Protein AF-0000000065988765 (afdb_homodimer)

Radius of gyration: 25.8 Å; Cα contacts (8 Å, |Δi|>4): 626; chains: 2; bounding box: 80×63×46 Å

Structure (mmCIF, N/CA/C/O backbone):
data_AF-0000000065988765-model_v1
#
loop_
_entity.id
_entity.type
_entity.pdbx_description
1 polymer "Lipid A 4'-phosphatase"
#
loop_
_atom_site.group_PDB
_atom_site.id
_atom_site.type_symbol
_atom_site.label_atom_id
_atom_site.label_alt_id
_atom_site.label_comp_id
_atom_site.label_asym_id
_atom_site.label_entity_id
_atom_site.label_seq_id
_atom_site.pdbx_PDB_ins_code
_atom_site.Cartn_x
_atom_site.Cartn_y
_atom_site.Cartn_z
_atom_site.occupancy
_atom_site.B_iso_or_equiv
_atom_site.auth_seq_id
_atom_site.auth_comp_id
_atom_site.auth_asym_id
_atom_site.auth_atom_id
_atom_site.pdbx_PDB_model_num
ATOM 1 N N . MET A 1 1 ? 41.438 -17.531 -2.035 1 58.97 1 MET A N 1
ATOM 2 C CA . MET A 1 1 ? 40.344 -17.344 -2.992 1 58.97 1 MET A CA 1
ATOM 3 C C . MET A 1 1 ? 39.281 -18.391 -2.801 1 58.97 1 MET A C 1
ATOM 5 O O . MET A 1 1 ? 38.094 -18.062 -2.756 1 58.97 1 MET A O 1
ATOM 9 N N . GLU A 1 2 ? 39.719 -19.578 -2.436 1 65.12 2 GLU A N 1
ATOM 10 C CA . GLU A 1 2 ? 38.812 -20.672 -2.221 1 65.12 2 GLU A CA 1
ATOM 11 C C . GLU A 1 2 ? 38.062 -20.516 -0.901 1 65.12 2 GLU A C 1
ATOM 13 O O . GLU A 1 2 ? 36.844 -20.781 -0.829 1 65.12 2 GLU A O 1
ATOM 18 N N . TYR A 1 3 ? 38.844 -19.984 0.147 1 70.38 3 TYR A N 1
ATOM 19 C CA . TYR A 1 3 ? 38.188 -19.812 1.45 1 70.38 3 TYR A CA 1
ATOM 20 C C . TYR A 1 3 ? 37.125 -18.734 1.393 1 70.38 3 TYR A C 1
ATOM 22 O O . TYR A 1 3 ? 36.031 -18.906 1.937 1 70.38 3 TYR A O 1
ATOM 30 N N . ILE A 1 4 ? 37.375 -17.688 0.774 1 70.94 4 ILE A N 1
ATOM 31 C CA . ILE A 1 4 ? 36.438 -16.594 0.652 1 70.94 4 ILE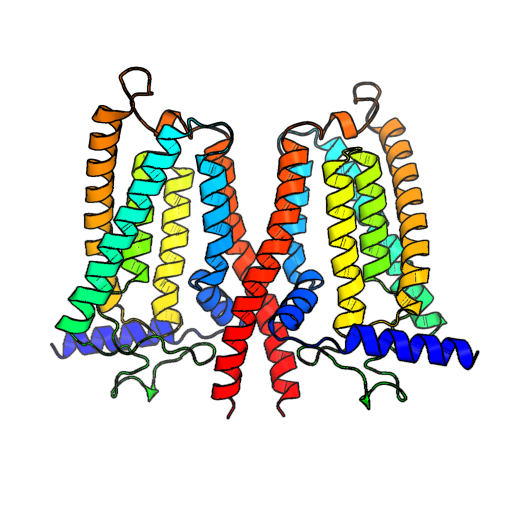 A CA 1
ATOM 32 C C . ILE A 1 4 ? 35.188 -17.062 -0.092 1 70.94 4 ILE A C 1
ATOM 34 O O . ILE A 1 4 ? 34.062 -16.688 0.267 1 70.94 4 ILE A O 1
ATOM 38 N N . LEU A 1 5 ? 35.469 -17.828 -0.925 1 79.44 5 LEU A N 1
ATOM 39 C CA . LEU A 1 5 ? 34.375 -18.391 -1.706 1 79.44 5 LEU A CA 1
ATOM 40 C C . LEU A 1 5 ? 33.5 -19.312 -0.847 1 79.44 5 LEU A C 1
ATOM 42 O O . LEU A 1 5 ? 32.281 -19.297 -0.97 1 79.44 5 LEU A O 1
ATOM 46 N N . 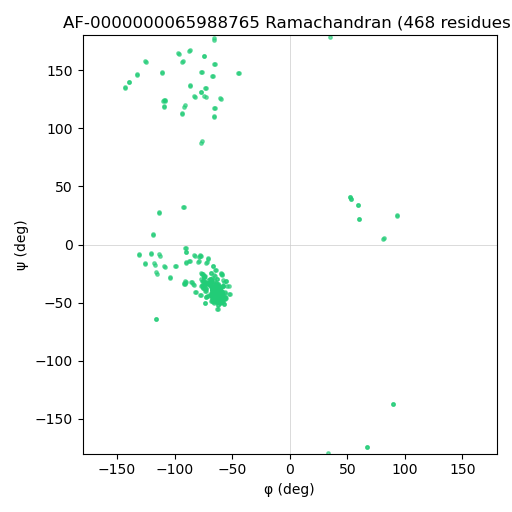GLU A 1 6 ? 34.219 -20 0.031 1 86.06 6 GLU A N 1
ATOM 47 C CA . GLU A 1 6 ? 33.469 -20.891 0.909 1 86.06 6 GLU A CA 1
ATOM 48 C C . GLU A 1 6 ? 32.656 -20.094 1.93 1 86.06 6 GLU A C 1
ATOM 50 O O . GLU A 1 6 ? 31.516 -20.438 2.209 1 86.06 6 GLU A O 1
ATOM 55 N N . VAL A 1 7 ? 33.312 -19.125 2.469 1 89.12 7 VAL A N 1
ATOM 56 C CA . VAL A 1 7 ? 32.625 -18.281 3.432 1 89.12 7 VAL A CA 1
ATOM 57 C C . VAL A 1 7 ? 31.422 -17.594 2.76 1 89.12 7 VAL A C 1
ATOM 59 O O . VAL A 1 7 ? 30.328 -17.562 3.32 1 89.12 7 VAL A O 1
ATOM 62 N N . GLU A 1 8 ? 31.594 -17.062 1.604 1 92.12 8 GLU A N 1
ATOM 63 C CA . GLU A 1 8 ? 30.516 -16.453 0.821 1 92.12 8 GLU A CA 1
ATOM 64 C C . GLU A 1 8 ? 29.375 -17.453 0.586 1 92.12 8 GLU A C 1
ATOM 66 O O . GLU A 1 8 ? 28.203 -17.125 0.799 1 92.12 8 GLU A O 1
ATOM 71 N N . ARG A 1 9 ? 29.812 -18.594 0.231 1 91.69 9 ARG A N 1
ATOM 72 C CA . ARG A 1 9 ? 28.812 -19.609 -0.083 1 91.69 9 ARG A CA 1
ATOM 73 C C . ARG A 1 9 ? 27.969 -19.953 1.142 1 91.69 9 ARG A C 1
ATOM 75 O O . ARG A 1 9 ? 26.734 -19.922 1.082 1 91.69 9 ARG A O 1
ATOM 82 N N . ASN A 1 10 ? 28.641 -20.203 2.275 1 93.38 10 ASN A N 1
ATOM 83 C CA . ASN A 1 10 ? 27.922 -20.609 3.484 1 93.38 10 ASN A CA 1
ATOM 84 C C . ASN A 1 10 ? 27.062 -19.484 4.035 1 93.38 10 ASN A C 1
ATOM 86 O O . ASN A 1 10 ? 25.906 -19.703 4.391 1 93.38 10 ASN A O 1
ATOM 90 N N . LEU A 1 11 ? 27.594 -18.359 4.082 1 94.62 11 LEU A N 1
ATOM 91 C CA . LEU A 1 11 ? 26.859 -17.219 4.613 1 94.62 11 LEU A CA 1
ATOM 92 C C . LEU A 1 11 ? 25.688 -16.859 3.715 1 94.62 11 LEU A C 1
ATOM 94 O O . LEU A 1 11 ? 24.578 -16.609 4.203 1 94.62 11 LEU A O 1
ATOM 98 N N . PHE A 1 12 ? 25.906 -16.875 2.455 1 96 12 PHE A N 1
ATOM 99 C CA . PHE A 1 12 ? 24.844 -16.578 1.503 1 96 12 PHE A CA 1
ATOM 100 C C . PHE A 1 12 ? 23.703 -17.578 1.632 1 96 12 PHE A C 1
ATOM 102 O O . PHE A 1 12 ? 22.531 -17.188 1.745 1 96 12 PHE A O 1
ATOM 109 N N . LEU A 1 13 ? 24.047 -18.844 1.678 1 95.12 13 LEU A N 1
ATOM 110 C CA . LEU A 1 13 ? 23.016 -19.875 1.705 1 95.12 13 LEU A CA 1
ATOM 111 C C . LEU A 1 13 ? 22.25 -19.844 3.023 1 95.12 13 LEU A C 1
ATOM 113 O O . LEU A 1 13 ? 21.062 -20.141 3.057 1 95.12 13 LEU A O 1
ATOM 117 N N . THR A 1 14 ? 22.922 -19.453 4.105 1 95.31 14 THR A N 1
ATOM 118 C CA . THR A 1 14 ? 22.25 -19.328 5.395 1 95.31 14 THR A CA 1
ATOM 119 C C . THR A 1 14 ? 21.25 -18.188 5.367 1 95.31 14 THR A C 1
ATOM 121 O O . THR A 1 14 ? 20.109 -18.344 5.824 1 95.31 14 THR A O 1
ATOM 124 N N . LEU A 1 15 ? 21.594 -17.094 4.781 1 96 15 LEU A N 1
ATOM 125 C CA . LEU A 1 15 ? 20.734 -15.906 4.73 1 96 15 LEU A CA 1
ATOM 126 C C . LEU A 1 15 ? 19.609 -16.094 3.715 1 96 15 LEU A C 1
ATOM 128 O O . LEU A 1 15 ? 18.5 -15.625 3.932 1 96 15 LEU A O 1
ATOM 132 N N . ASN A 1 16 ? 19.875 -16.719 2.641 1 96.62 16 ASN A N 1
ATOM 133 C CA . ASN A 1 16 ? 18.922 -16.984 1.58 1 96.62 16 ASN A CA 1
ATOM 134 C C . ASN A 1 16 ? 17.969 -18.125 1.953 1 96.62 16 ASN A C 1
ATOM 136 O O . ASN A 1 16 ? 16.828 -18.156 1.525 1 96.62 16 ASN A O 1
ATOM 140 N N . GLY A 1 17 ? 18.406 -19.016 2.834 1 91.06 17 GLY A N 1
ATOM 141 C CA . GLY A 1 17 ? 17.703 -20.266 3.123 1 91.06 17 GLY A CA 1
ATOM 142 C C . GLY A 1 17 ? 16.484 -20.062 4.023 1 91.06 17 GLY A C 1
ATOM 143 O O . GLY A 1 17 ? 15.703 -20.984 4.223 1 91.06 17 GLY A O 1
ATOM 144 N N . VAL A 1 18 ? 16.297 -18.891 4.59 1 86.38 18 VAL A N 1
ATOM 145 C CA . VAL A 1 18 ? 15.164 -18.578 5.457 1 86.38 18 VAL A CA 1
ATOM 146 C C . VAL A 1 18 ? 13.914 -18.375 4.609 1 86.38 18 VAL A C 1
ATOM 148 O O . VAL A 1 18 ? 13.852 -17.438 3.805 1 86.38 18 VAL A O 1
ATOM 151 N N . GLN A 1 19 ? 13.102 -19.375 4.285 1 86 19 GLN A N 1
ATOM 152 C CA . GLN A 1 19 ? 11.922 -19.172 3.449 1 86 19 GLN A CA 1
ATOM 153 C C . GLN A 1 19 ? 10.633 -19.328 4.262 1 86 19 GLN A C 1
ATOM 155 O O . GLN A 1 19 ? 10.492 -20.281 5.031 1 86 19 GLN A O 1
ATOM 160 N N . HIS A 1 20 ? 9.898 -18.406 4.242 1 94.5 20 HIS A N 1
ATOM 161 C CA . HIS A 1 20 ? 8.57 -18.312 4.828 1 94.5 20 HIS A CA 1
ATOM 162 C C . HIS A 1 20 ? 7.633 -17.5 3.938 1 94.5 20 HIS A C 1
ATOM 164 O O . HIS A 1 20 ? 8.008 -16.453 3.432 1 94.5 20 HIS A O 1
ATOM 170 N N . PRO A 1 21 ? 6.434 -18.016 3.742 1 93.06 21 PRO A N 1
ATOM 171 C CA . PRO A 1 21 ? 5.531 -17.344 2.801 1 93.06 21 PRO A CA 1
ATOM 172 C C . PRO A 1 21 ? 5.367 -15.859 3.096 1 93.06 21 PRO A C 1
ATOM 174 O O . PRO A 1 21 ? 5.387 -15.039 2.174 1 93.06 21 PRO A O 1
ATOM 177 N N . LEU A 1 22 ? 5.227 -15.555 4.316 1 95.19 22 LEU A N 1
ATOM 178 C CA . LEU A 1 22 ? 5.059 -14.148 4.68 1 95.19 22 LEU A CA 1
ATOM 179 C C . LEU A 1 22 ? 6.328 -13.359 4.391 1 95.19 22 LEU A C 1
ATOM 181 O O . LEU A 1 22 ? 6.262 -12.234 3.883 1 95.19 22 LEU A O 1
ATOM 185 N N . LEU A 1 23 ? 7.484 -13.891 4.734 1 97.06 23 LEU A N 1
ATOM 186 C CA . LEU A 1 23 ? 8.75 -13.203 4.504 1 97.06 23 LEU A CA 1
ATOM 187 C C . LEU A 1 23 ? 9.07 -13.133 3.016 1 97.06 23 LEU A C 1
ATOM 189 O O . LEU A 1 23 ? 9.656 -12.156 2.545 1 97.06 23 LEU A O 1
ATOM 193 N N . ASP A 1 24 ? 8.664 -14.227 2.264 1 96.38 24 ASP A N 1
ATOM 194 C CA . ASP A 1 24 ? 8.844 -14.219 0.815 1 96.38 24 ASP A CA 1
ATOM 195 C C . ASP A 1 24 ? 8.148 -13.023 0.175 1 96.38 24 ASP A C 1
ATOM 197 O O . ASP A 1 24 ? 8.766 -12.273 -0.59 1 96.38 24 ASP A O 1
ATOM 201 N N . GLY A 1 25 ? 6.902 -12.898 0.531 1 96.81 25 GLY A N 1
ATOM 202 C CA . GLY A 1 25 ? 6.168 -11.766 -0.002 1 96.81 25 GLY A CA 1
ATOM 203 C C . GLY A 1 25 ? 6.73 -10.43 0.434 1 96.81 25 GLY A C 1
ATOM 204 O O . GLY A 1 25 ? 6.855 -9.508 -0.375 1 96.81 25 GLY A O 1
ATOM 205 N N . PHE A 1 26 ? 7.086 -10.312 1.691 1 97.88 26 PHE A N 1
ATOM 206 C CA . PHE A 1 26 ? 7.574 -9.055 2.248 1 97.88 26 PHE A CA 1
ATOM 207 C C . PHE A 1 26 ? 8.859 -8.617 1.56 1 97.88 26 PHE A C 1
ATOM 209 O O . PHE A 1 26 ? 8.961 -7.496 1.064 1 97.88 26 PHE A O 1
ATOM 216 N N . PHE A 1 27 ? 9.797 -9.5 1.502 1 98.06 27 PHE A N 1
ATOM 217 C CA . PHE A 1 27 ? 11.109 -9.133 0.978 1 98.06 27 PHE A CA 1
ATOM 218 C C . PHE A 1 27 ? 11.062 -8.992 -0.539 1 98.06 27 PHE A C 1
ATOM 220 O O . PHE A 1 27 ? 11.812 -8.195 -1.116 1 98.06 27 PHE A O 1
ATOM 227 N N . TYR A 1 28 ? 10.164 -9.688 -1.211 1 97.25 28 TYR A N 1
ATOM 228 C CA . TYR A 1 28 ? 9.969 -9.43 -2.635 1 97.25 28 TYR A CA 1
ATOM 229 C C . TYR A 1 28 ? 9.414 -8.031 -2.867 1 97.25 28 TYR A C 1
ATOM 231 O O . TYR A 1 28 ? 9.953 -7.27 -3.666 1 97.25 28 TYR A O 1
ATOM 239 N N . LEU A 1 29 ? 8.43 -7.691 -2.088 1 97.44 29 LEU A N 1
ATOM 240 C CA . LEU A 1 29 ? 7.68 -6.465 -2.328 1 97.44 29 LEU A CA 1
ATOM 241 C C . LEU A 1 29 ? 8.477 -5.246 -1.89 1 97.44 29 LEU A C 1
ATOM 243 O O . LEU A 1 29 ? 8.383 -4.18 -2.506 1 97.44 29 LEU A O 1
ATOM 247 N N . ILE A 1 30 ? 9.273 -5.301 -0.84 1 97.62 30 ILE A N 1
ATOM 248 C CA . ILE A 1 30 ? 9.945 -4.145 -0.268 1 97.62 30 ILE A CA 1
ATOM 249 C C . ILE A 1 30 ? 10.984 -3.611 -1.254 1 97.62 30 ILE A C 1
ATOM 251 O O . ILE A 1 30 ? 11.414 -2.461 -1.152 1 97.62 30 ILE A O 1
ATOM 255 N N . SER A 1 31 ? 11.367 -4.461 -2.217 1 93.56 31 SER A N 1
ATOM 256 C CA . SER A 1 31 ? 12.375 -4.004 -3.174 1 93.56 31 SER A CA 1
ATOM 257 C C . SER A 1 31 ? 11.82 -3.998 -4.594 1 93.56 31 SER A C 1
ATOM 259 O O . SER A 1 31 ? 12.578 -3.861 -5.559 1 93.56 31 SER A O 1
ATOM 261 N N . ALA A 1 32 ? 10.508 -4.207 -4.746 1 94.44 32 ALA A N 1
ATOM 262 C CA . ALA A 1 32 ? 9.875 -4.227 -6.066 1 94.44 32 ALA A CA 1
ATOM 263 C C . ALA A 1 32 ? 9.695 -2.811 -6.609 1 94.44 32 ALA A C 1
ATOM 265 O O . ALA A 1 32 ? 9.477 -1.869 -5.844 1 94.44 32 ALA A O 1
ATOM 266 N N . LYS A 1 33 ? 9.75 -2.664 -7.867 1 92.12 33 LYS A N 1
ATOM 267 C CA . LYS A 1 33 ? 9.75 -1.366 -8.539 1 92.12 33 LYS A CA 1
ATOM 268 C C . LYS A 1 33 ? 8.422 -0.644 -8.328 1 92.12 33 LYS A C 1
ATOM 270 O O . LYS A 1 33 ? 8.398 0.519 -7.918 1 92.12 33 LYS A O 1
ATOM 275 N N . TRP A 1 34 ? 7.344 -1.312 -8.508 1 93.25 34 TRP A N 1
ATOM 276 C CA . TRP A 1 34 ? 6.039 -0.658 -8.539 1 93.25 34 TRP A CA 1
ATOM 277 C C . TRP A 1 34 ? 5.602 -0.261 -7.133 1 93.25 34 TRP A C 1
ATOM 279 O O . TRP A 1 34 ? 4.852 0.702 -6.961 1 93.25 34 TRP A O 1
ATOM 289 N N . THR A 1 35 ? 6.062 -0.981 -6.125 1 93.31 35 THR A N 1
ATOM 290 C CA . THR A 1 35 ? 5.688 -0.639 -4.758 1 93.31 35 THR A CA 1
ATOM 291 C C . THR A 1 35 ? 6.309 0.693 -4.344 1 93.31 35 THR A C 1
ATOM 293 O O . THR A 1 35 ? 5.762 1.403 -3.498 1 93.31 35 THR A O 1
ATOM 296 N N . TRP A 1 36 ? 7.406 1.075 -4.969 1 95.69 36 TRP A N 1
ATOM 297 C CA . TRP A 1 36 ? 8.102 2.293 -4.57 1 95.69 36 TRP A CA 1
ATOM 298 C C . TRP A 1 36 ? 7.582 3.498 -5.348 1 95.69 36 TRP A C 1
ATOM 300 O O . TRP A 1 36 ? 7.941 4.641 -5.051 1 95.69 36 TRP A O 1
ATOM 310 N N . VAL A 1 37 ? 6.727 3.287 -6.324 1 95.94 37 VAL A N 1
ATOM 311 C CA . VAL A 1 37 ? 6.148 4.391 -7.082 1 95.94 37 VAL A CA 1
ATOM 312 C C . VAL A 1 37 ? 5.34 5.289 -6.148 1 95.94 37 VAL A C 1
ATOM 314 O O . VAL A 1 37 ? 5.488 6.516 -6.176 1 95.94 37 VAL A O 1
ATOM 317 N N . ILE A 1 38 ? 4.574 4.652 -5.281 1 93.69 38 ILE A N 1
ATOM 318 C CA . ILE A 1 38 ? 3.732 5.434 -4.383 1 93.69 38 ILE A CA 1
ATOM 319 C C . ILE A 1 38 ? 4.609 6.215 -3.402 1 93.69 38 ILE A C 1
ATOM 321 O O . ILE A 1 38 ? 4.301 7.359 -3.059 1 93.69 38 ILE A O 1
ATOM 325 N N . MET A 1 39 ? 5.688 5.66 -2.939 1 95.69 39 MET A N 1
ATOM 326 C CA . MET A 1 39 ? 6.578 6.344 -2.004 1 95.69 39 MET A CA 1
ATOM 327 C C . MET A 1 39 ? 7.316 7.484 -2.691 1 95.69 39 MET A C 1
ATOM 329 O O . MET A 1 39 ? 7.594 8.516 -2.068 1 95.69 39 MET A O 1
ATOM 333 N N . SER A 1 40 ? 7.645 7.285 -4.02 1 97.06 40 SER A N 1
ATOM 334 C CA . SER A 1 40 ? 8.266 8.359 -4.789 1 97.06 40 SER A CA 1
ATOM 335 C C . SER A 1 40 ? 7.328 9.547 -4.941 1 97.06 40 SER A C 1
ATOM 337 O O . SER A 1 40 ? 7.742 10.695 -4.797 1 97.06 40 SER A O 1
ATOM 339 N N . ILE A 1 41 ? 6.105 9.297 -5.16 1 96.56 41 ILE A N 1
ATOM 340 C CA . ILE A 1 41 ? 5.113 10.359 -5.297 1 96.56 41 ILE A CA 1
ATOM 341 C C . ILE A 1 41 ? 4.918 11.055 -3.953 1 96.56 41 ILE A C 1
ATOM 343 O O . ILE A 1 41 ? 4.848 12.281 -3.891 1 96.56 41 ILE A O 1
ATOM 347 N N . ALA A 1 42 ? 4.828 10.273 -2.869 1 96.06 42 ALA A N 1
ATOM 348 C CA . ALA A 1 42 ? 4.699 10.836 -1.528 1 96.06 42 ALA A CA 1
ATOM 349 C C . ALA A 1 42 ? 5.906 11.703 -1.184 1 96.06 42 ALA A C 1
ATOM 351 O O . ALA A 1 42 ? 5.762 12.742 -0.532 1 96.06 42 ALA A O 1
ATOM 352 N N . PHE A 1 43 ? 7.078 11.266 -1.609 1 97.81 43 PHE A N 1
ATOM 353 C CA . PHE A 1 43 ? 8.297 12.031 -1.364 1 97.81 43 PHE A CA 1
ATOM 354 C C . PHE A 1 43 ? 8.25 13.375 -2.092 1 97.81 43 PHE A C 1
ATOM 356 O O . PHE A 1 43 ? 8.602 14.406 -1.522 1 97.81 43 PHE A O 1
ATOM 363 N N . LEU A 1 44 ? 7.793 13.344 -3.334 1 97.88 44 LEU A N 1
ATOM 364 C CA . LEU A 1 44 ? 7.645 14.578 -4.098 1 97.88 44 LEU A CA 1
ATOM 365 C C . LEU A 1 44 ? 6.648 15.516 -3.428 1 97.88 44 LEU A C 1
ATOM 367 O O . LEU A 1 44 ? 6.891 16.719 -3.328 1 97.88 44 LEU A O 1
ATOM 371 N N . PHE A 1 45 ? 5.566 14.945 -2.959 1 95.88 45 PHE A N 1
ATOM 372 C CA . PHE A 1 45 ? 4.574 15.75 -2.256 1 95.88 45 PHE A CA 1
ATOM 373 C C . PHE A 1 45 ? 5.184 16.406 -1.019 1 95.88 45 PHE A C 1
ATOM 375 O O . PHE A 1 45 ? 4.98 17.594 -0.774 1 95.88 45 PHE A O 1
ATOM 382 N N . PHE A 1 46 ? 5.973 15.648 -0.297 1 96.62 46 PHE A N 1
ATOM 383 C CA . PHE A 1 46 ? 6.656 16.125 0.899 1 96.62 46 PHE A CA 1
ATOM 384 C C . PHE A 1 46 ? 7.59 17.281 0.564 1 96.62 46 PHE A C 1
ATOM 386 O O . PHE A 1 46 ? 7.633 18.281 1.285 1 96.62 46 PHE A O 1
ATOM 393 N N . LEU A 1 47 ? 8.281 17.219 -0.553 1 97.25 47 LEU A N 1
ATOM 394 C CA . LEU A 1 47 ? 9.281 18.219 -0.923 1 97.25 47 LEU A CA 1
ATOM 395 C C . LEU A 1 47 ? 8.625 19.516 -1.359 1 97.25 47 LEU A C 1
ATOM 397 O O . LEU A 1 47 ? 9.148 20.609 -1.099 1 97.25 47 LEU A O 1
ATOM 401 N N . PHE A 1 48 ? 7.434 19.375 -1.964 1 96.94 48 PHE A N 1
ATOM 402 C CA . PHE A 1 48 ? 6.887 20.547 -2.645 1 96.94 48 PHE A CA 1
ATOM 403 C C . PHE A 1 48 ? 5.766 21.172 -1.823 1 96.94 48 PHE A C 1
ATOM 405 O O . PHE A 1 48 ? 5.492 22.375 -1.952 1 96.94 48 PHE A O 1
ATOM 412 N N . TYR A 1 49 ? 5.066 20.359 -1.013 1 94.12 49 TYR A N 1
ATOM 413 C CA . TYR A 1 49 ? 3.865 20.828 -0.335 1 94.12 49 TYR A CA 1
ATOM 414 C C . TYR A 1 49 ? 4.203 21.922 0.676 1 94.12 49 TYR A C 1
ATOM 416 O O . TYR A 1 49 ? 4.773 21.641 1.733 1 94.12 49 TYR A O 1
ATOM 424 N N . LYS A 1 50 ? 3.791 23.188 0.375 1 92.75 50 LYS A N 1
ATOM 425 C CA . LYS A 1 50 ? 3.979 24.375 1.216 1 92.75 50 LYS A CA 1
ATOM 426 C C . LYS A 1 50 ? 5.457 24.625 1.483 1 92.75 50 LYS A C 1
ATOM 428 O O . LYS A 1 50 ? 5.84 24.969 2.602 1 92.75 50 LYS A O 1
ATOM 433 N N . LYS A 1 51 ? 6.391 24.328 0.508 1 94.38 51 LYS A N 1
ATOM 434 C CA . LYS A 1 51 ? 7.832 24.578 0.549 1 94.38 51 LYS A CA 1
ATOM 435 C C . LYS A 1 51 ? 8.289 25.375 -0.673 1 94.38 51 LYS A C 1
ATOM 437 O O . LYS A 1 51 ? 7.602 25.391 -1.694 1 94.38 51 LYS A O 1
ATOM 442 N N . PRO A 1 52 ? 9.422 26.047 -0.554 1 93.38 52 PRO A N 1
ATOM 443 C CA . PRO A 1 52 ? 9.93 26.75 -1.729 1 93.38 52 PRO A CA 1
ATOM 444 C C . PRO A 1 52 ? 10.211 25.828 -2.906 1 93.38 52 PRO A C 1
ATOM 446 O O . PRO A 1 52 ? 10.961 24.859 -2.768 1 93.38 52 PRO A O 1
ATOM 449 N N . THR A 1 53 ? 9.641 26.094 -4.055 1 94.88 53 THR A N 1
ATOM 450 C CA . THR A 1 53 ? 9.703 25.25 -5.246 1 94.88 53 THR A CA 1
ATOM 451 C C . THR A 1 53 ? 11.148 25.078 -5.707 1 94.88 53 THR A C 1
ATOM 453 O O . THR A 1 53 ? 11.547 23.984 -6.129 1 94.88 53 THR A O 1
ATOM 456 N N . LYS A 1 54 ? 11.922 26.109 -5.617 1 94.12 54 LYS A N 1
ATOM 457 C CA . LYS A 1 54 ? 13.305 26.047 -6.074 1 94.12 54 LYS A CA 1
ATOM 458 C C . LYS A 1 54 ? 14.117 25.062 -5.238 1 94.12 54 LYS A C 1
ATOM 460 O O . LYS A 1 54 ? 14.906 24.281 -5.781 1 94.12 54 LYS A O 1
ATOM 465 N N . GLU A 1 55 ? 13.906 25.062 -3.936 1 94.69 55 GLU A N 1
ATOM 466 C CA . GLU A 1 55 ? 14.586 24.125 -3.051 1 94.69 55 GLU A CA 1
ATOM 467 C C . GLU A 1 55 ? 14.242 22.688 -3.41 1 94.69 55 GLU A C 1
ATOM 469 O O . GLU A 1 55 ? 15.133 21.844 -3.518 1 94.69 55 GLU A O 1
ATOM 474 N N . ALA A 1 56 ? 12.977 22.469 -3.613 1 96.69 56 ALA A N 1
ATOM 475 C CA . ALA A 1 56 ? 12.492 21.141 -3.961 1 96.69 56 ALA A CA 1
ATOM 476 C C . ALA A 1 56 ? 13.086 20.672 -5.285 1 96.69 56 ALA A C 1
ATOM 478 O O . ALA A 1 56 ? 13.5 19.516 -5.414 1 96.69 56 ALA A O 1
ATOM 479 N N . LEU A 1 57 ? 13.164 21.516 -6.23 1 96.75 57 LEU A N 1
ATOM 480 C CA . LEU A 1 57 ? 13.688 21.172 -7.547 1 96.75 57 LEU A CA 1
ATOM 481 C C . LEU A 1 57 ? 15.164 20.797 -7.469 1 96.75 57 LEU A C 1
ATOM 483 O O . LEU A 1 57 ? 15.609 19.875 -8.156 1 96.75 57 LEU A O 1
ATOM 487 N N . PHE A 1 58 ? 15.883 21.5 -6.656 1 96.75 58 PHE A N 1
ATOM 488 C CA . PHE A 1 58 ? 17.297 21.188 -6.496 1 96.75 58 PHE A CA 1
ATOM 489 C C . PHE A 1 58 ? 17.469 19.812 -5.855 1 96.75 58 PHE A C 1
ATOM 491 O O . PHE A 1 58 ? 18.359 19.062 -6.242 1 96.75 58 PHE A O 1
ATOM 498 N N . ILE A 1 59 ? 16.656 19.531 -4.898 1 97.81 59 ILE A N 1
ATOM 499 C CA . ILE A 1 59 ? 16.734 18.219 -4.25 1 97.81 59 ILE A CA 1
ATOM 500 C C . ILE A 1 59 ? 16.375 17.125 -5.246 1 97.81 59 ILE A C 1
ATOM 502 O O . ILE A 1 59 ? 17.047 16.094 -5.328 1 97.81 59 ILE A O 1
ATOM 506 N N . VAL A 1 60 ? 15.32 17.328 -6.016 1 98.38 60 VAL A N 1
ATOM 507 C CA . VAL A 1 60 ? 14.906 16.375 -7.035 1 98.38 60 VAL A CA 1
ATOM 508 C C . VAL A 1 60 ? 16.047 16.156 -8.039 1 98.38 60 VAL A C 1
ATOM 510 O O . VAL A 1 60 ? 16.359 15.023 -8.406 1 98.38 60 VAL A O 1
ATOM 513 N N . GLY A 1 61 ? 16.609 17.25 -8.477 1 98.31 61 GLY A N 1
ATOM 514 C CA . GLY A 1 61 ? 17.75 17.156 -9.383 1 98.31 61 GLY A CA 1
ATOM 515 C C . GLY A 1 61 ? 18.891 16.328 -8.812 1 98.31 61 GLY A C 1
ATOM 516 O O . GLY A 1 61 ? 19.5 15.523 -9.516 1 98.31 61 GLY A O 1
ATOM 517 N N . ALA A 1 62 ? 19.203 16.578 -7.574 1 98.38 62 ALA A N 1
ATOM 518 C CA . ALA A 1 62 ? 20.281 15.852 -6.91 1 98.38 62 ALA A CA 1
ATOM 519 C C . ALA A 1 62 ? 19.953 14.359 -6.809 1 98.38 62 ALA A C 1
ATOM 521 O O . ALA A 1 62 ? 20.828 13.516 -7.012 1 98.38 62 ALA A O 1
ATOM 522 N N . VAL A 1 63 ? 18.75 14.016 -6.469 1 98.44 63 VAL A N 1
ATOM 523 C CA . VAL A 1 63 ? 18.312 12.625 -6.379 1 98.44 63 VAL A CA 1
ATOM 524 C C . VAL A 1 63 ? 18.453 11.961 -7.746 1 98.44 63 VAL A C 1
ATOM 526 O O . VAL A 1 63 ? 18.969 10.844 -7.852 1 98.44 63 VAL A O 1
ATOM 529 N N . LEU A 1 64 ? 18.016 12.641 -8.773 1 98.38 64 LEU A N 1
ATOM 530 C CA . LEU A 1 64 ? 18.094 12.102 -10.125 1 98.38 64 LEU A CA 1
ATOM 531 C C . LEU A 1 64 ? 19.547 11.898 -10.531 1 98.38 64 LEU A C 1
ATOM 533 O O . LEU A 1 64 ? 19.891 10.906 -11.18 1 98.38 64 LEU A O 1
ATOM 537 N N . LEU A 1 65 ? 20.344 12.836 -10.164 1 98.5 65 LEU A N 1
ATOM 538 C CA . LEU A 1 65 ? 21.766 12.711 -10.445 1 98.5 65 LEU A CA 1
ATOM 539 C C . LEU A 1 65 ? 22.359 11.492 -9.75 1 98.5 65 LEU A C 1
ATOM 541 O O . LEU A 1 65 ? 23.141 10.75 -10.336 1 98.5 65 LEU A O 1
ATOM 545 N N . SER A 1 66 ? 21.984 11.367 -8.492 1 98.56 66 SER A N 1
ATOM 546 C CA . SER A 1 66 ? 22.453 10.219 -7.727 1 98.56 66 SER A CA 1
ATOM 547 C C . SER A 1 66 ? 22.062 8.906 -8.398 1 98.56 66 SER A C 1
ATOM 549 O O . SER A 1 66 ? 22.906 8.023 -8.578 1 98.56 66 SER A O 1
ATOM 551 N N . VAL A 1 67 ? 20.844 8.766 -8.828 1 98 67 VAL A N 1
ATOM 552 C CA . VAL A 1 67 ? 20.328 7.559 -9.477 1 98 67 VAL A CA 1
ATOM 553 C C . VAL A 1 67 ? 21.062 7.332 -10.797 1 98 67 VAL A C 1
ATOM 555 O O . VAL A 1 67 ? 21.453 6.203 -11.109 1 98 67 VAL A O 1
ATOM 558 N N . LEU A 1 68 ? 21.234 8.391 -11.5 1 98.06 68 LEU A N 1
ATOM 559 C CA . LEU A 1 68 ? 21.922 8.305 -12.789 1 98.06 68 LEU A CA 1
ATOM 560 C C . LEU A 1 68 ? 23.344 7.777 -12.617 1 98.06 68 LEU A C 1
ATOM 562 O O . LEU A 1 68 ? 23.75 6.855 -13.32 1 98.06 68 LEU A O 1
ATOM 566 N N . ILE A 1 69 ? 24.047 8.367 -11.695 1 98.38 69 ILE A N 1
ATOM 567 C CA . ILE A 1 69 ? 25.438 7.965 -11.477 1 98.38 69 ILE A CA 1
ATOM 568 C C . ILE A 1 69 ? 25.484 6.516 -11 1 98.38 69 ILE A C 1
ATOM 570 O O . ILE A 1 69 ? 26.266 5.711 -11.523 1 98.38 69 ILE A O 1
ATOM 574 N N . CYS A 1 70 ? 24.688 6.191 -10.031 1 98.25 70 CYS A N 1
ATOM 575 C CA . CYS A 1 70 ? 24.672 4.84 -9.477 1 98.25 70 CYS A CA 1
ATOM 576 C C . CYS A 1 70 ? 24.297 3.816 -10.539 1 98.25 70 CYS A C 1
ATOM 578 O O . CYS A 1 70 ? 24.922 2.758 -10.633 1 98.25 70 CYS A O 1
ATOM 580 N N . ASP A 1 71 ? 23.312 4.141 -11.344 1 96.56 71 ASP A N 1
ATOM 581 C CA . ASP A 1 71 ? 22.859 3.225 -12.391 1 96.56 71 ASP A CA 1
ATOM 582 C C . ASP A 1 71 ? 23.938 3.025 -13.445 1 96.56 71 ASP A C 1
ATOM 584 O O . ASP A 1 71 ? 24.172 1.906 -13.906 1 96.56 71 ASP A O 1
ATOM 588 N N . GLN A 1 72 ? 24.547 4.078 -13.844 1 95.75 72 GLN A N 1
ATOM 589 C CA . GLN A 1 72 ? 25.609 3.988 -14.836 1 95.75 72 GLN A CA 1
ATOM 590 C C . GLN A 1 72 ? 26.797 3.189 -14.297 1 95.75 72 GLN A C 1
ATOM 592 O O . GLN A 1 72 ? 27.359 2.35 -15.008 1 95.75 72 GLN A O 1
ATOM 597 N N . LEU A 1 73 ? 27.125 3.467 -13.109 1 96.31 73 LEU A N 1
ATOM 598 C CA . LEU A 1 73 ? 28.25 2.754 -12.523 1 96.31 73 LEU A CA 1
ATOM 599 C C . LEU A 1 73 ? 27.938 1.267 -12.383 1 96.31 73 LEU A C 1
ATOM 601 O O . LEU A 1 73 ? 28.75 0.42 -12.773 1 96.31 73 LEU A O 1
ATOM 605 N N . SER A 1 74 ? 26.781 0.916 -11.875 1 95.06 74 SER A N 1
ATOM 606 C CA . SER A 1 74 ? 26.438 -0.481 -11.633 1 95.06 74 SER A CA 1
ATOM 607 C C . SER A 1 74 ? 26.141 -1.209 -12.945 1 95.06 74 SER A C 1
ATOM 609 O O . SER A 1 74 ? 26.797 -2.211 -13.258 1 95.06 74 SER A O 1
ATOM 611 N N . SER A 1 75 ? 25.297 -0.691 -13.797 1 92.75 75 SER A N 1
ATOM 612 C CA . SER A 1 75 ? 24.734 -1.416 -14.93 1 92.75 75 SER A CA 1
ATOM 613 C C . SER A 1 75 ? 25.594 -1.237 -16.172 1 92.75 75 SER A C 1
ATOM 615 O O . SER A 1 75 ? 25.672 -2.129 -17.031 1 92.75 75 SER A O 1
ATOM 617 N N . SER A 1 76 ? 26.188 -0.108 -16.312 1 92 76 SER A N 1
ATOM 618 C CA . SER A 1 76 ? 26.906 0.16 -17.562 1 92 76 SER A CA 1
ATOM 619 C C . SER A 1 76 ? 28.406 -0.078 -17.391 1 92 76 SER A C 1
ATOM 621 O O . SER A 1 76 ? 29.109 -0.3 -18.375 1 92 76 SER A O 1
ATOM 623 N N . PHE A 1 77 ? 28.844 -0.099 -16.188 1 94.19 77 PHE A N 1
ATOM 624 C CA . PHE A 1 77 ? 30.281 -0.237 -15.992 1 94.19 77 PHE A CA 1
ATOM 625 C C . PHE A 1 77 ? 30.609 -1.542 -15.273 1 94.19 77 PHE A C 1
ATOM 627 O O . PHE A 1 77 ? 31.141 -2.473 -15.883 1 94.19 77 PHE A O 1
ATOM 634 N N . PHE A 1 78 ? 30.203 -1.727 -14.078 1 94.88 78 PHE A N 1
ATOM 635 C CA . PHE A 1 78 ? 30.625 -2.848 -13.25 1 94.88 78 PHE A CA 1
ATOM 636 C C . PHE A 1 78 ? 30.094 -4.164 -13.805 1 94.88 78 PHE A C 1
ATOM 638 O O . PHE A 1 78 ? 30.844 -5.141 -13.922 1 94.88 78 PHE A O 1
ATOM 645 N N . LYS A 1 79 ? 28.875 -4.242 -14.164 1 93.88 79 LYS A N 1
ATOM 646 C CA . LYS A 1 79 ? 28.266 -5.504 -14.562 1 93.88 79 LYS A CA 1
ATOM 647 C C . LYS A 1 79 ? 28.875 -6.031 -15.852 1 93.88 79 LYS A C 1
ATOM 649 O O . LYS A 1 79 ? 29.297 -7.191 -15.922 1 93.88 79 LYS A O 1
ATOM 654 N N . PRO A 1 80 ? 28.953 -5.168 -16.844 1 92.81 80 PRO A N 1
ATOM 655 C CA . PRO A 1 80 ? 29.594 -5.688 -18.062 1 92.81 80 PRO A CA 1
ATOM 656 C C . PRO A 1 80 ? 31.094 -5.961 -17.875 1 92.81 80 PRO A C 1
ATOM 658 O O . PRO A 1 80 ? 31.641 -6.879 -18.484 1 92.81 80 PRO A O 1
ATOM 661 N N . PHE A 1 81 ? 31.766 -5.254 -17.031 1 94.25 81 PHE A N 1
ATOM 662 C CA . PHE A 1 81 ? 33.219 -5.398 -16.828 1 94.25 81 PHE A CA 1
ATOM 663 C C . PHE A 1 81 ? 33.531 -6.684 -16.078 1 94.25 81 PHE A C 1
ATOM 665 O O . PHE A 1 81 ? 34.406 -7.441 -16.484 1 94.25 81 PHE A O 1
ATOM 672 N N . PHE A 1 82 ? 32.844 -7 -15.055 1 94.75 82 PHE A N 1
ATOM 673 C CA . PHE A 1 82 ? 33.125 -8.172 -14.242 1 94.75 82 PHE A CA 1
ATOM 674 C C . PHE A 1 82 ? 32.344 -9.391 -14.742 1 94.75 82 PHE A C 1
ATOM 676 O O . PHE A 1 82 ? 32.781 -10.523 -14.57 1 94.75 82 PHE A O 1
ATOM 683 N N . ALA A 1 83 ? 31.125 -9.172 -15.25 1 95.19 83 ALA A N 1
ATOM 684 C CA . ALA A 1 83 ? 30.266 -10.211 -15.828 1 95.19 83 ALA A CA 1
ATOM 685 C C . ALA A 1 83 ? 30.109 -11.375 -14.859 1 95.19 83 ALA A C 1
ATOM 687 O O . ALA A 1 83 ? 30.219 -12.539 -15.258 1 95.19 83 ALA A O 1
ATOM 688 N N . ARG A 1 84 ? 29.953 -11.008 -13.586 1 94.62 84 ARG A N 1
ATOM 689 C CA . ARG A 1 84 ? 29.719 -12.023 -12.57 1 94.62 84 ARG A CA 1
ATOM 690 C C . ARG A 1 84 ? 28.234 -12.414 -12.523 1 94.62 84 ARG A C 1
ATOM 692 O O . ARG A 1 84 ? 27.375 -11.555 -12.328 1 94.62 84 ARG A O 1
ATOM 699 N N . PHE A 1 85 ? 28.031 -13.711 -12.617 1 95.44 85 PHE A N 1
ATOM 700 C CA . PHE A 1 85 ? 26.672 -14.203 -12.594 1 95.44 85 PHE A CA 1
ATOM 701 C C . PHE A 1 85 ? 26.031 -13.969 -11.227 1 95.44 85 PHE A C 1
ATOM 703 O O . PHE A 1 85 ? 26.688 -14.102 -10.195 1 95.44 85 PHE A O 1
ATOM 710 N N . ARG A 1 86 ? 24.734 -13.68 -11.25 1 96.88 86 ARG A N 1
ATOM 711 C CA . ARG A 1 86 ? 23.938 -13.719 -10.023 1 96.88 86 ARG A CA 1
ATOM 712 C C . ARG A 1 86 ? 23.859 -15.141 -9.477 1 96.88 86 ARG A C 1
ATOM 714 O O . ARG A 1 86 ? 24.016 -16.109 -10.219 1 96.88 86 ARG A O 1
ATOM 721 N N . PRO A 1 87 ? 23.625 -15.203 -8.156 1 95.88 87 PRO A N 1
ATOM 722 C CA . PRO A 1 87 ? 23.469 -16.547 -7.605 1 95.88 87 PRO A CA 1
ATOM 723 C C . PRO A 1 87 ? 22.391 -17.359 -8.328 1 95.88 87 PRO A C 1
ATOM 725 O O . PRO A 1 87 ? 22.547 -18.562 -8.531 1 95.88 87 PRO A O 1
ATOM 728 N N . SER A 1 88 ? 21.344 -16.766 -8.758 1 94.94 88 SER A N 1
ATOM 729 C CA . SER A 1 88 ? 20.219 -17.406 -9.398 1 94.94 88 SER A CA 1
ATOM 730 C C . SER A 1 88 ? 20.578 -17.891 -10.797 1 94.94 88 SER A C 1
ATOM 732 O O . SER A 1 88 ? 19.828 -18.672 -11.406 1 94.94 88 SER A O 1
ATOM 734 N N . HIS A 1 89 ? 21.719 -17.453 -11.305 1 95.19 89 HIS A N 1
ATOM 735 C CA . HIS A 1 89 ? 22.156 -17.828 -12.641 1 95.19 89 HIS A CA 1
ATOM 736 C C . HIS A 1 89 ? 23.5 -18.547 -12.594 1 95.19 89 HIS A C 1
ATOM 738 O O . HIS A 1 89 ? 23.984 -19.047 -13.617 1 95.19 89 HIS A O 1
ATOM 744 N N . HIS A 1 90 ? 24.125 -18.594 -11.508 1 93.88 90 HIS A N 1
ATOM 745 C CA . HIS A 1 90 ? 25.453 -19.172 -11.367 1 93.88 90 HIS A CA 1
ATOM 746 C C . HIS A 1 90 ? 25.422 -20.688 -11.445 1 93.88 90 HIS A C 1
ATOM 748 O O . HIS A 1 90 ? 24.688 -21.328 -10.695 1 93.88 90 HIS A O 1
ATOM 754 N N . PRO A 1 91 ? 26.219 -21.266 -12.297 1 92.56 91 PRO A N 1
ATOM 755 C CA . PRO A 1 91 ? 26.172 -22.703 -12.508 1 92.56 91 PRO A CA 1
ATOM 756 C C . PRO A 1 91 ? 26.406 -23.5 -11.227 1 92.56 91 PRO A C 1
ATOM 758 O O . PRO A 1 91 ? 25.797 -24.562 -11.031 1 92.56 91 PRO A O 1
ATOM 761 N N . ASP A 1 92 ? 27.172 -22.984 -10.328 1 90 92 ASP A N 1
ATOM 762 C CA . ASP A 1 92 ? 27.516 -23.719 -9.102 1 90 92 ASP A CA 1
ATOM 763 C C . ASP A 1 92 ? 26.453 -23.469 -8.023 1 90 92 ASP A C 1
ATOM 765 O O . ASP A 1 92 ? 26.438 -24.172 -7 1 90 92 ASP A O 1
ATOM 769 N N . PHE A 1 93 ? 25.562 -22.438 -8.195 1 91.81 93 PHE A N 1
ATOM 770 C CA . PHE A 1 93 ? 24.656 -22.031 -7.121 1 91.81 93 PHE A CA 1
ATOM 771 C C . PHE A 1 93 ? 23.203 -22.25 -7.535 1 91.81 93 PHE A C 1
ATOM 773 O O . PHE A 1 93 ? 22.312 -22.312 -6.684 1 91.81 93 PHE A O 1
ATOM 780 N N . ILE A 1 94 ? 23.016 -22.391 -8.773 1 91.88 94 ILE A N 1
ATOM 781 C CA . ILE A 1 94 ? 21.672 -22.344 -9.344 1 91.88 94 ILE A CA 1
ATOM 782 C C . ILE A 1 94 ? 20.797 -23.422 -8.711 1 91.88 94 ILE A C 1
ATOM 784 O O . ILE A 1 94 ? 19.594 -23.234 -8.523 1 91.88 94 ILE A O 1
ATOM 788 N N . ASP A 1 95 ? 21.312 -24.5 -8.203 1 91.44 95 ASP A N 1
ATOM 789 C CA . ASP A 1 95 ? 20.562 -25.625 -7.664 1 91.44 95 ASP A CA 1
ATOM 790 C C . ASP A 1 95 ? 20.297 -25.438 -6.168 1 91.44 95 ASP A C 1
ATOM 792 O O . ASP A 1 95 ? 19.453 -26.125 -5.59 1 91.44 95 ASP A O 1
ATOM 796 N N . TYR A 1 96 ? 21.016 -24.547 -5.555 1 92.75 96 TYR A N 1
ATOM 797 C CA . TYR A 1 96 ? 20.938 -24.391 -4.105 1 92.75 96 TYR A CA 1
ATOM 798 C C . TYR A 1 96 ? 20.234 -23.109 -3.725 1 92.75 96 TYR A C 1
ATOM 800 O O . TYR A 1 96 ? 19.703 -22.984 -2.615 1 92.75 96 TYR A O 1
ATOM 808 N N . VAL A 1 97 ? 20.172 -22.188 -4.66 1 94.56 97 VAL A N 1
ATOM 809 C CA . VAL A 1 97 ? 19.609 -20.875 -4.402 1 94.56 97 VAL A CA 1
ATOM 810 C C . VAL A 1 97 ? 18.078 -20.953 -4.383 1 94.56 97 VAL A C 1
ATOM 812 O O . VAL A 1 97 ? 17.484 -21.578 -5.258 1 94.56 97 VAL A O 1
ATOM 815 N N . LYS A 1 98 ? 17.531 -20.375 -3.346 1 94.12 98 LYS A N 1
ATOM 816 C CA . LYS A 1 98 ? 16.078 -20.266 -3.273 1 94.12 98 LYS A CA 1
ATOM 817 C C . LYS A 1 98 ? 15.617 -18.922 -3.834 1 94.12 98 LYS A C 1
ATOM 819 O O . LYS A 1 98 ? 15.891 -17.859 -3.256 1 94.12 98 LYS A O 1
ATOM 824 N N . THR A 1 99 ? 14.922 -19 -4.941 1 93.75 99 THR A N 1
ATOM 825 C CA . THR A 1 99 ? 14.336 -17.797 -5.52 1 93.75 99 THR A CA 1
ATOM 826 C C . THR A 1 99 ? 12.891 -17.609 -5.043 1 93.75 99 THR A C 1
ATOM 828 O O . THR A 1 99 ? 12.266 -18.562 -4.578 1 93.75 99 THR A O 1
ATOM 831 N N . VAL A 1 100 ? 12.422 -16.453 -5.09 1 94.19 100 VAL A N 1
ATOM 832 C CA . VAL A 1 100 ? 11.062 -16.141 -4.66 1 94.19 100 VAL A CA 1
ATOM 833 C C . VAL A 1 100 ? 10.195 -15.828 -5.879 1 94.19 100 VAL A C 1
ATOM 835 O O . VAL A 1 100 ? 10.539 -14.953 -6.68 1 94.19 100 VAL A O 1
ATOM 838 N N . TYR A 1 101 ? 9.109 -16.562 -6.023 1 92.38 101 TYR A N 1
ATOM 839 C CA . TYR A 1 101 ? 8.117 -16.422 -7.082 1 92.38 101 TYR A CA 1
ATOM 840 C C . TYR A 1 101 ? 8.742 -16.625 -8.453 1 92.38 101 TYR A C 1
ATOM 842 O O . TYR A 1 101 ? 8.312 -16.016 -9.438 1 92.38 101 TYR A O 1
ATOM 850 N N . GLY A 1 102 ? 9.867 -17.312 -8.438 1 90.69 102 GLY A N 1
ATOM 851 C CA . GLY A 1 102 ? 10.523 -17.625 -9.695 1 90.69 102 GLY A CA 1
ATOM 852 C C . GLY A 1 102 ? 11.359 -16.484 -10.234 1 90.69 102 GLY A C 1
ATOM 853 O O . GLY A 1 102 ? 11.883 -16.562 -11.352 1 90.69 102 GLY A O 1
ATOM 854 N N . TYR A 1 103 ? 11.477 -15.461 -9.492 1 92.44 103 TYR A N 1
ATOM 855 C CA . TYR A 1 103 ? 12.25 -14.297 -9.914 1 92.44 103 TYR A CA 1
ATOM 856 C C . TYR A 1 103 ? 13.75 -14.586 -9.852 1 92.44 103 TYR A C 1
ATOM 858 O O . TYR A 1 103 ? 14.25 -15.055 -8.828 1 92.44 103 TYR A O 1
ATOM 866 N N . ARG A 1 104 ? 14.5 -14.188 -10.922 1 93.81 104 ARG A N 1
ATOM 867 C CA . ARG A 1 104 ? 15.93 -14.5 -10.961 1 93.81 104 ARG A CA 1
ATOM 868 C C . ARG A 1 104 ? 16.75 -13.258 -11.297 1 93.81 104 ARG A C 1
ATOM 870 O O . ARG A 1 104 ? 17.984 -13.281 -11.211 1 93.81 104 ARG A O 1
ATOM 877 N N . GLY A 1 105 ? 16.047 -12.148 -11.68 1 91.5 105 GLY A N 1
ATOM 878 C CA . GLY A 1 105 ? 16.75 -10.93 -12.031 1 91.5 105 GLY A CA 1
ATOM 879 C C . GLY A 1 105 ? 17.578 -11.055 -13.297 1 91.5 105 GLY A C 1
ATOM 880 O O . GLY A 1 105 ? 17.453 -12.031 -14.039 1 91.5 105 GLY A O 1
ATOM 881 N N . GLY A 1 106 ? 18.344 -10.055 -13.633 1 92.69 106 GLY A N 1
ATOM 882 C CA . GLY A 1 106 ? 19.25 -10.102 -14.773 1 92.69 106 GLY A CA 1
ATOM 883 C C . GLY A 1 106 ? 20.375 -11.109 -14.602 1 92.69 106 GLY A C 1
ATOM 884 O O . GLY A 1 106 ? 20.5 -11.719 -13.539 1 92.69 106 GLY A O 1
ATOM 885 N N . LYS A 1 107 ? 21.141 -11.227 -15.625 1 94.81 107 LYS A N 1
ATOM 886 C CA . LYS A 1 107 ? 22.172 -12.258 -15.656 1 94.81 107 LYS A CA 1
ATOM 887 C C . LYS A 1 107 ? 23.328 -11.922 -14.719 1 94.81 107 LYS A C 1
ATOM 889 O O . LYS A 1 107 ? 23.812 -12.781 -13.984 1 94.81 107 LYS A O 1
ATOM 894 N N . TYR A 1 108 ? 23.703 -10.609 -14.703 1 95.19 108 TYR A N 1
ATOM 895 C CA . TYR A 1 108 ? 24.891 -10.203 -13.945 1 95.19 108 TYR A CA 1
ATOM 896 C C . TYR A 1 108 ? 24.5 -9.375 -12.727 1 95.19 108 TYR A C 1
ATOM 898 O O . TYR A 1 108 ? 23.531 -8.602 -12.781 1 95.19 108 TYR A O 1
ATOM 906 N N . GLY A 1 109 ? 25.375 -9.531 -11.609 1 95.62 109 GLY A N 1
ATOM 907 C CA . GLY A 1 109 ? 24.891 -8.953 -10.359 1 95.62 109 GLY A CA 1
ATOM 908 C C . GLY A 1 109 ? 25.875 -7.988 -9.727 1 95.62 109 GLY A C 1
ATOM 909 O O . GLY A 1 109 ? 25.5 -7.191 -8.867 1 95.62 109 GLY A O 1
ATOM 910 N N . PHE A 1 110 ? 27.172 -8 -10.148 1 95.44 110 PHE A N 1
ATOM 911 C CA . PHE A 1 110 ? 28.203 -7.215 -9.492 1 95.44 110 PHE A CA 1
ATOM 912 C C . PHE A 1 110 ? 28.344 -5.848 -10.148 1 95.44 110 PHE A C 1
ATOM 914 O O . PHE A 1 110 ? 28.672 -5.758 -11.336 1 95.44 110 PHE A O 1
ATOM 921 N N . ILE A 1 111 ? 28.094 -4.828 -9.367 1 97.12 111 ILE A N 1
ATOM 922 C CA . ILE A 1 111 ? 27.688 -4.656 -7.977 1 97.12 111 ILE A CA 1
ATOM 923 C C . ILE A 1 111 ? 26.172 -4.449 -7.906 1 97.12 111 ILE A C 1
ATOM 925 O O . ILE A 1 111 ? 25.516 -4.215 -8.93 1 97.12 111 ILE A O 1
ATOM 929 N N . SER A 1 112 ? 25.625 -4.59 -6.742 1 97.56 112 SER A N 1
ATOM 930 C CA . SER A 1 112 ? 24.172 -4.473 -6.559 1 97.56 112 SER A CA 1
ATOM 931 C C . SER A 1 112 ? 23.703 -3.051 -6.84 1 97.56 112 SER A C 1
ATOM 933 O O . SER A 1 112 ? 24.062 -2.117 -6.121 1 97.56 112 SER A O 1
ATOM 935 N N . GLY A 1 113 ? 22.859 -2.904 -7.855 1 97.06 113 GLY A N 1
ATOM 936 C CA . GLY A 1 113 ? 22.266 -1.614 -8.188 1 97.06 113 GLY A CA 1
ATOM 937 C C . GLY A 1 113 ? 21.328 -1.091 -7.121 1 97.06 113 GLY A C 1
ATOM 938 O O . GLY A 1 113 ? 21.328 0.103 -6.812 1 97.06 113 GLY A O 1
ATOM 939 N N . HIS A 1 114 ? 20.484 -1.953 -6.555 1 97.31 114 HIS A N 1
ATOM 940 C CA . HIS A 1 114 ? 19.609 -1.556 -5.449 1 97.31 114 HIS A CA 1
ATOM 941 C C . HIS A 1 114 ? 20.438 -0.991 -4.289 1 97.31 114 HIS A C 1
ATOM 943 O O . HIS A 1 114 ? 20.109 0.074 -3.76 1 97.31 114 HIS A O 1
ATOM 949 N N . THR A 1 115 ? 21.453 -1.69 -3.971 1 98.38 115 THR A N 1
ATOM 950 C CA . THR A 1 115 ? 22.281 -1.272 -2.842 1 98.38 115 THR A CA 1
ATOM 951 C C . THR A 1 115 ? 22.891 0.099 -3.102 1 98.38 115 THR A C 1
ATOM 953 O O . THR A 1 115 ? 22.797 0.999 -2.264 1 98.38 115 THR A O 1
ATOM 956 N N . THR A 1 116 ? 23.5 0.27 -4.27 1 98.5 116 THR A N 1
ATOM 957 C CA . THR A 1 116 ? 24.141 1.544 -4.594 1 98.5 116 THR A CA 1
ATOM 958 C C . THR A 1 116 ? 23.125 2.682 -4.527 1 98.5 116 THR A C 1
ATOM 960 O O . THR A 1 116 ? 23.359 3.703 -3.883 1 98.5 116 THR A O 1
ATOM 963 N N . ASN A 1 117 ? 22 2.436 -5.121 1 98.44 117 ASN A N 1
ATOM 964 C CA . ASN A 1 117 ? 21 3.482 -5.219 1 98.44 117 ASN A CA 1
ATOM 965 C C . ASN A 1 117 ? 20.422 3.836 -3.848 1 98.44 117 ASN A C 1
ATOM 967 O O . ASN A 1 117 ? 20.359 5.012 -3.477 1 98.44 117 ASN A O 1
ATOM 971 N N . TYR A 1 118 ? 20.031 2.887 -3.078 1 98.62 118 TYR A N 1
ATOM 972 C CA . TYR A 1 118 ? 19.328 3.154 -1.826 1 98.62 118 TYR A CA 1
ATOM 973 C C . TYR A 1 118 ? 20.297 3.684 -0.769 1 98.62 118 TYR A C 1
ATOM 975 O O . TYR A 1 118 ? 19.922 4.52 0.058 1 98.62 118 TYR A O 1
ATOM 983 N N . ILE A 1 119 ? 21.547 3.211 -0.769 1 98.81 119 ILE A N 1
ATOM 984 C CA . ILE A 1 119 ? 22.547 3.734 0.141 1 98.81 119 ILE A CA 1
ATOM 985 C C . ILE A 1 119 ? 22.844 5.195 -0.194 1 98.81 119 ILE A C 1
ATOM 987 O O . ILE A 1 119 ? 22.906 6.043 0.7 1 98.81 119 ILE A O 1
ATOM 991 N N . SER A 1 120 ? 23 5.488 -1.445 1 98.88 120 SER A N 1
ATOM 992 C CA . SER A 1 120 ? 23.281 6.855 -1.873 1 98.88 120 SER A CA 1
ATOM 993 C C . SER A 1 120 ? 22.141 7.797 -1.465 1 98.88 120 SER A C 1
ATOM 995 O O . SER A 1 120 ? 22.406 8.883 -0.938 1 98.88 120 SER A O 1
ATOM 997 N N . LEU A 1 121 ? 20.953 7.375 -1.664 1 98.56 121 LEU A N 1
ATOM 998 C CA . LEU A 1 121 ? 19.797 8.195 -1.324 1 98.56 121 LEU A CA 1
ATOM 999 C C . LEU A 1 121 ? 19.688 8.398 0.184 1 98.56 121 LEU A C 1
ATOM 1001 O O . LEU A 1 121 ? 19.375 9.492 0.648 1 98.56 121 LEU A O 1
ATOM 1005 N N . ALA A 1 122 ? 19.953 7.332 0.917 1 98.81 122 ALA A N 1
ATOM 1006 C CA . ALA A 1 122 ? 19.875 7.418 2.373 1 98.81 122 ALA A CA 1
ATOM 1007 C C . ALA A 1 122 ? 20.906 8.406 2.912 1 98.81 122 ALA A C 1
ATOM 1009 O O . ALA A 1 122 ? 20.594 9.234 3.771 1 98.81 122 ALA A O 1
ATOM 1010 N N . LEU A 1 123 ? 22.094 8.297 2.385 1 98.81 123 LEU A N 1
ATOM 1011 C CA . LEU A 1 123 ? 23.125 9.203 2.84 1 98.81 123 LEU A CA 1
ATOM 1012 C C . LEU A 1 123 ? 22.797 10.648 2.475 1 98.81 123 LEU A C 1
ATOM 1014 O O . LEU A 1 123 ? 22.844 11.539 3.326 1 98.81 123 LEU A O 1
ATOM 1018 N N . PHE A 1 124 ? 22.422 10.875 1.259 1 98.69 124 PHE A N 1
ATOM 1019 C CA . PHE A 1 124 ? 22.109 12.211 0.771 1 98.69 124 PHE A CA 1
ATOM 1020 C C . PHE A 1 124 ? 20.984 12.844 1.589 1 98.69 124 PHE A C 1
ATOM 1022 O O . PHE A 1 124 ? 21.141 13.945 2.117 1 98.69 124 PHE A O 1
ATOM 1029 N N . THR A 1 125 ? 19.891 12.086 1.771 1 98.56 125 THR A N 1
ATOM 1030 C CA . THR A 1 125 ? 18.719 12.656 2.42 1 98.56 125 THR A CA 1
ATOM 1031 C C . THR A 1 125 ? 18.953 12.82 3.918 1 98.56 125 THR A C 1
ATOM 1033 O O . THR A 1 125 ? 18.438 13.758 4.531 1 98.56 125 THR A O 1
ATOM 1036 N N . SER A 1 126 ? 19.719 11.906 4.512 1 98.56 126 SER A N 1
ATOM 1037 C CA . SER A 1 126 ? 20.047 12.062 5.922 1 98.56 126 SER A CA 1
ATOM 1038 C C . SER A 1 126 ? 20.844 13.344 6.164 1 98.56 126 SER A C 1
ATOM 1040 O O . SER A 1 126 ? 20.609 14.039 7.156 1 98.56 126 SER A O 1
ATOM 1042 N N . ARG A 1 127 ? 21.688 13.672 5.258 1 97.94 127 ARG A N 1
ATOM 1043 C CA . ARG A 1 127 ? 22.547 14.844 5.406 1 97.94 127 ARG A CA 1
ATOM 1044 C C . ARG A 1 127 ? 21.766 16.125 5.168 1 97.94 127 ARG A C 1
ATOM 1046 O O . ARG A 1 127 ? 22.062 17.172 5.77 1 97.94 127 ARG A O 1
ATOM 1053 N N . ILE A 1 128 ? 20.781 16.125 4.348 1 96.75 128 ILE A N 1
ATOM 1054 C CA . ILE A 1 128 ? 20.062 17.344 4.02 1 96.75 128 ILE A CA 1
ATOM 1055 C C . ILE A 1 128 ? 19 17.625 5.082 1 96.75 128 ILE A C 1
ATOM 1057 O O . ILE A 1 128 ? 18.734 18.781 5.414 1 96.75 128 ILE A O 1
ATOM 1061 N N . PHE A 1 129 ? 18.375 16.625 5.641 1 97.5 129 PHE A N 1
ATOM 1062 C CA . PHE A 1 129 ? 17.281 16.859 6.582 1 97.5 129 PHE A CA 1
ATOM 1063 C C . PHE A 1 129 ? 17.797 16.953 8.008 1 97.5 129 PHE A C 1
ATOM 1065 O O . PHE A 1 129 ? 17.188 17.609 8.852 1 97.5 129 PHE A O 1
ATOM 1072 N N . ARG A 1 130 ? 18.859 16.25 8.312 1 97.5 130 ARG A N 1
ATOM 1073 C CA . ARG A 1 130 ? 19.531 16.297 9.602 1 97.5 130 ARG A CA 1
ATOM 1074 C C . ARG A 1 130 ? 18.562 16.047 10.75 1 97.5 130 ARG A C 1
ATOM 1076 O O . ARG A 1 130 ? 18.578 16.75 11.75 1 97.5 130 ARG A O 1
ATOM 1083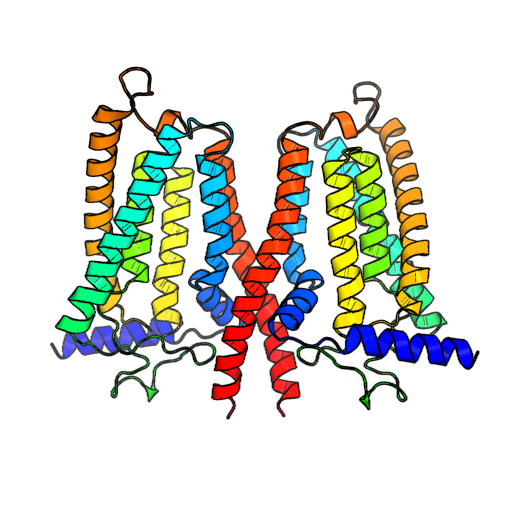 N N . ASN A 1 131 ? 17.625 15.117 10.562 1 98.12 131 ASN A N 1
ATOM 1084 C CA . ASN A 1 131 ? 16.688 14.664 11.578 1 98.12 131 ASN A CA 1
ATOM 1085 C C . ASN A 1 131 ? 17 13.242 12.039 1 98.12 131 ASN A C 1
ATOM 1087 O O . ASN A 1 131 ? 17.031 12.312 11.234 1 98.12 131 ASN A O 1
ATOM 1091 N N . LYS A 1 132 ? 17.281 13.07 13.281 1 98.12 132 LYS A N 1
ATOM 1092 C CA . LYS A 1 132 ? 17.719 11.789 13.828 1 98.12 132 LYS A CA 1
ATOM 1093 C C . LYS A 1 132 ? 16.672 10.703 13.594 1 98.12 132 LYS A C 1
ATOM 1095 O O . LYS A 1 132 ? 17.016 9.578 13.219 1 98.12 132 LYS A O 1
ATOM 1100 N N . PHE A 1 133 ? 15.414 11.031 13.867 1 98.31 133 PHE A N 1
ATOM 1101 C CA . PHE A 1 133 ? 14.336 10.07 13.688 1 98.31 133 PHE A CA 1
ATOM 1102 C C . PHE A 1 133 ? 14.266 9.602 12.242 1 98.31 133 PHE A C 1
ATOM 1104 O O . PHE A 1 133 ? 14.18 8.406 11.969 1 98.31 133 PHE A O 1
ATOM 1111 N N . TYR A 1 134 ? 14.391 10.508 11.344 1 98.5 134 TYR A N 1
ATOM 1112 C CA . TYR A 1 134 ? 14.398 10.18 9.922 1 98.5 134 TYR A CA 1
ATOM 1113 C C . TYR A 1 134 ? 15.609 9.328 9.562 1 98.5 134 TYR A C 1
ATOM 1115 O O . TYR A 1 134 ? 15.492 8.328 8.859 1 98.5 134 TYR A O 1
ATOM 1123 N N . THR A 1 135 ? 16.766 9.75 10.039 1 98.75 135 THR A N 1
ATOM 1124 C CA . THR A 1 135 ? 18.016 9.078 9.695 1 98.75 135 THR A CA 1
ATOM 1125 C C . THR A 1 135 ? 17.969 7.617 10.117 1 98.75 135 THR A C 1
ATOM 1127 O O . THR A 1 135 ? 18.266 6.727 9.312 1 98.75 135 THR A O 1
ATOM 1130 N N . TRP A 1 136 ? 17.516 7.355 11.273 1 98.75 136 TRP A N 1
ATOM 1131 C CA . TRP A 1 136 ? 17.438 5.977 11.742 1 98.75 136 TRP A CA 1
ATOM 1132 C C . TRP A 1 136 ? 16.406 5.191 10.938 1 98.75 136 TRP A C 1
ATOM 1134 O O . TRP A 1 136 ? 16.625 4.023 10.602 1 98.75 136 TRP A O 1
ATOM 1144 N N . THR A 1 137 ? 15.328 5.82 10.625 1 98.75 137 THR A N 1
ATOM 1145 C CA . THR A 1 137 ? 14.258 5.152 9.906 1 98.75 137 THR A CA 1
ATOM 1146 C C . THR A 1 137 ? 14.703 4.793 8.484 1 98.75 137 THR A C 1
ATOM 1148 O O . THR A 1 137 ? 14.562 3.645 8.062 1 98.75 137 THR A O 1
ATOM 1151 N N . ILE A 1 138 ? 15.297 5.766 7.801 1 98.75 138 ILE A N 1
ATOM 1152 C CA . ILE A 1 138 ? 15.641 5.527 6.402 1 98.75 138 ILE A CA 1
ATOM 1153 C C . ILE A 1 138 ? 16.734 4.469 6.312 1 98.75 138 ILE A C 1
ATOM 1155 O O . ILE A 1 138 ? 16.703 3.607 5.43 1 98.75 138 ILE A O 1
ATOM 1159 N N . TRP A 1 139 ? 17.656 4.496 7.211 1 98.81 139 TRP A N 1
ATOM 1160 C CA . TRP A 1 139 ? 18.734 3.508 7.172 1 98.81 139 TRP A CA 1
ATOM 1161 C C . TRP A 1 139 ? 18.203 2.117 7.508 1 98.81 139 TRP A C 1
ATOM 1163 O O . TRP A 1 139 ? 18.688 1.117 6.969 1 98.81 139 TRP A O 1
ATOM 1173 N N . SER A 1 140 ? 17.203 2.029 8.367 1 98.81 140 SER A N 1
ATOM 1174 C CA . SER A 1 140 ? 16.578 0.75 8.672 1 98.81 140 SER A CA 1
ATOM 1175 C C . SER A 1 140 ? 15.812 0.213 7.461 1 98.81 140 SER A C 1
ATOM 1177 O O . SER A 1 140 ? 15.914 -0.974 7.141 1 98.81 140 SER A O 1
ATOM 1179 N N . VAL A 1 141 ? 15.102 1.1 6.832 1 98.62 141 VAL A N 1
ATOM 1180 C CA . VAL A 1 141 ? 14.344 0.703 5.648 1 98.62 141 VAL A CA 1
ATOM 1181 C C . VAL A 1 141 ? 15.305 0.236 4.555 1 98.62 141 VAL A C 1
ATOM 1183 O O . VAL A 1 141 ? 15.07 -0.79 3.91 1 98.62 141 VAL A O 1
ATOM 1186 N N . VAL A 1 142 ? 16.375 0.974 4.363 1 98.69 142 VAL A N 1
ATOM 1187 C CA . VAL A 1 142 ? 17.359 0.648 3.34 1 98.69 142 VAL A CA 1
ATOM 1188 C C . VAL A 1 142 ? 18.016 -0.691 3.664 1 98.69 142 VAL A C 1
ATOM 1190 O O . VAL A 1 142 ? 18.297 -1.491 2.764 1 98.69 142 VAL A O 1
ATOM 1193 N N . ALA A 1 143 ? 18.25 -0.968 4.918 1 98.69 143 ALA A N 1
ATOM 1194 C CA . ALA A 1 143 ? 18.797 -2.256 5.328 1 98.69 143 ALA A CA 1
ATOM 1195 C C . ALA A 1 143 ? 17.875 -3.402 4.922 1 98.69 143 ALA A C 1
ATOM 1197 O O . ALA A 1 143 ? 18.344 -4.457 4.488 1 98.69 143 ALA A O 1
ATOM 1198 N N . LEU A 1 144 ? 16.594 -3.213 5.047 1 98.56 144 LEU A N 1
ATOM 1199 C CA . LEU A 1 144 ? 15.617 -4.223 4.648 1 98.56 144 LEU A CA 1
ATOM 1200 C C . LEU A 1 144 ? 15.648 -4.445 3.143 1 98.56 144 LEU A C 1
ATOM 1202 O O . LEU A 1 144 ? 15.594 -5.586 2.678 1 98.56 144 LEU A O 1
ATOM 1206 N N . VAL A 1 145 ? 15.773 -3.365 2.416 1 98.5 145 VAL A N 1
ATOM 1207 C CA . VAL A 1 145 ? 15.82 -3.453 0.959 1 98.5 145 VAL A CA 1
ATOM 1208 C C . VAL A 1 145 ? 17.062 -4.219 0.529 1 98.5 145 VAL A C 1
ATOM 1210 O O . VAL A 1 145 ? 17 -5.098 -0.332 1 98.5 145 VAL A O 1
ATOM 1213 N N . ILE A 1 146 ? 18.156 -3.879 1.18 1 98.5 146 ILE A N 1
ATOM 1214 C CA . ILE A 1 146 ? 19.438 -4.504 0.828 1 98.5 146 ILE A CA 1
ATOM 1215 C C . ILE A 1 146 ? 19.391 -5.992 1.162 1 98.5 146 ILE A C 1
ATOM 1217 O O . ILE A 1 146 ? 19.766 -6.832 0.342 1 98.5 146 ILE A O 1
ATOM 1221 N N . TYR A 1 147 ? 18.891 -6.297 2.299 1 98.19 147 TYR A N 1
ATOM 1222 C CA . TYR A 1 147 ? 18.797 -7.703 2.674 1 98.19 147 TYR A CA 1
ATOM 1223 C C . TYR A 1 147 ? 17.844 -8.445 1.745 1 98.19 147 TYR A C 1
ATOM 1225 O O . TYR A 1 147 ? 18.047 -9.625 1.455 1 98.19 147 TYR A O 1
ATOM 1233 N N . SER A 1 148 ? 16.828 -7.82 1.291 1 98.25 148 SER A N 1
ATOM 1234 C CA . SER A 1 148 ? 15.859 -8.453 0.4 1 98.25 148 SER A CA 1
ATOM 1235 C C . SER A 1 148 ? 16.547 -9.039 -0.833 1 98.25 148 SER A C 1
ATOM 1237 O O . SER A 1 148 ? 16.125 -10.078 -1.347 1 98.25 148 SER A O 1
ATOM 1239 N N . ARG A 1 149 ? 17.625 -8.461 -1.301 1 97.94 149 ARG A N 1
ATOM 1240 C CA . ARG A 1 149 ? 18.312 -8.906 -2.508 1 97.94 149 ARG A CA 1
ATOM 1241 C C . ARG A 1 149 ? 19 -10.25 -2.279 1 97.94 149 ARG A C 1
ATOM 1243 O O . ARG A 1 149 ? 19.109 -11.055 -3.199 1 97.94 149 ARG A O 1
ATOM 1250 N N . ILE A 1 150 ? 19.453 -10.445 -1.043 1 97.81 150 ILE A N 1
ATOM 1251 C CA . ILE A 1 150 ? 20.031 -11.734 -0.669 1 97.81 150 ILE A CA 1
ATOM 1252 C C . ILE A 1 150 ? 18.922 -12.75 -0.434 1 97.81 150 ILE A C 1
ATOM 1254 O O . ILE A 1 150 ? 18.984 -13.883 -0.917 1 97.81 150 ILE A O 1
ATOM 1258 N N . TYR A 1 151 ? 17.891 -12.336 0.24 1 97.94 151 TYR A N 1
ATOM 1259 C CA . TYR A 1 151 ? 16.781 -13.195 0.604 1 97.94 151 TYR A CA 1
ATOM 1260 C C . TYR A 1 151 ? 16.125 -13.797 -0.635 1 97.94 151 TYR A C 1
ATOM 1262 O O . TYR A 1 151 ? 15.82 -14.992 -0.668 1 97.94 151 TYR A O 1
ATOM 1270 N N . ILE A 1 152 ? 15.977 -12.969 -1.682 1 96.81 152 ILE A N 1
ATOM 1271 C CA . ILE A 1 152 ? 15.242 -13.453 -2.844 1 96.81 152 ILE A CA 1
ATOM 1272 C C . ILE A 1 152 ? 16.203 -14.117 -3.822 1 96.81 152 ILE A C 1
ATOM 1274 O O . ILE A 1 152 ? 15.805 -14.547 -4.906 1 96.81 152 ILE A O 1
ATOM 1278 N N . GLY A 1 153 ? 17.547 -14.109 -3.533 1 96.69 153 GLY A N 1
ATOM 1279 C CA . GLY A 1 153 ? 18.5 -14.977 -4.203 1 96.69 153 GLY A CA 1
ATOM 1280 C C . GLY A 1 153 ? 19.141 -14.328 -5.414 1 96.69 153 GLY A C 1
ATOM 1281 O O . GLY A 1 153 ? 19.641 -15.023 -6.305 1 96.69 153 GLY A O 1
ATOM 1282 N N . VAL A 1 154 ? 19.203 -12.961 -5.441 1 96.88 154 VAL A N 1
ATOM 1283 C CA . VAL A 1 154 ? 19.641 -12.359 -6.699 1 96.88 154 VAL A CA 1
ATOM 1284 C C . VAL A 1 154 ? 21 -11.688 -6.508 1 96.88 154 VAL A C 1
ATOM 1286 O O . VAL A 1 154 ? 21.641 -11.281 -7.48 1 96.88 154 VAL A O 1
ATOM 1289 N N . HIS A 1 155 ? 21.469 -11.57 -5.27 1 97.94 155 HIS A N 1
ATOM 1290 C CA . HIS A 1 155 ? 22.797 -10.977 -5.062 1 97.94 155 HIS A CA 1
ATOM 1291 C C . 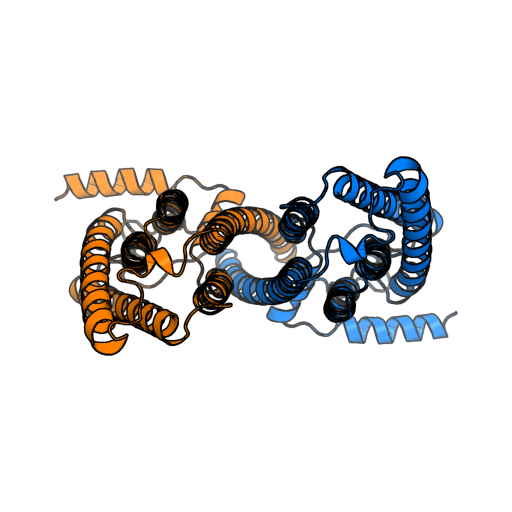HIS A 1 155 ? 23.562 -11.727 -3.986 1 97.94 155 HIS A C 1
ATOM 1293 O O . HIS A 1 155 ? 23 -12.125 -2.965 1 97.94 155 HIS A O 1
ATOM 1299 N N . PHE A 1 156 ? 24.844 -11.883 -4.273 1 96.81 156 PHE A N 1
ATOM 1300 C CA . PHE A 1 156 ? 25.766 -12.344 -3.254 1 96.81 156 PHE A CA 1
ATOM 1301 C C . PHE A 1 156 ? 26.062 -11.242 -2.244 1 96.81 156 PHE A C 1
ATOM 1303 O O . PHE A 1 156 ? 25.828 -10.062 -2.518 1 96.81 156 PHE A O 1
ATOM 1310 N N . ILE A 1 157 ? 26.578 -11.633 -1.096 1 97.19 157 ILE A N 1
ATOM 1311 C CA . ILE A 1 157 ? 26.984 -10.672 -0.078 1 97.19 157 ILE A CA 1
ATOM 1312 C C . ILE A 1 157 ? 28.094 -9.789 -0.623 1 97.19 157 ILE A C 1
ATOM 1314 O O . ILE A 1 157 ? 28.125 -8.586 -0.368 1 97.19 157 ILE A O 1
ATOM 1318 N N . THR A 1 158 ? 28.891 -10.359 -1.432 1 96.12 158 THR A N 1
ATOM 1319 C CA . THR A 1 158 ? 30.047 -9.656 -1.992 1 96.12 158 THR A CA 1
ATOM 1320 C C . THR A 1 158 ? 29.609 -8.734 -3.129 1 96.12 158 THR A C 1
ATOM 1322 O O . THR A 1 158 ? 30.422 -7.957 -3.645 1 96.12 158 THR A O 1
ATOM 1325 N N . ASP A 1 159 ? 28.406 -8.797 -3.613 1 96.94 159 ASP A N 1
ATOM 1326 C CA . ASP A 1 159 ? 27.828 -7.785 -4.496 1 96.94 159 ASP A CA 1
ATOM 1327 C C . ASP A 1 159 ? 27.422 -6.543 -3.711 1 96.94 159 ASP A C 1
ATOM 1329 O O . ASP A 1 159 ? 27.422 -5.434 -4.25 1 96.94 159 ASP A O 1
ATOM 1333 N N . ILE A 1 160 ? 27.031 -6.758 -2.453 1 98.06 160 ILE A N 1
ATOM 1334 C CA . ILE A 1 160 ? 26.391 -5.75 -1.608 1 98.06 160 ILE A CA 1
ATOM 1335 C C . ILE A 1 160 ? 27.453 -4.844 -0.997 1 98.06 160 ILE A C 1
ATOM 1337 O O . ILE A 1 160 ? 27.312 -3.621 -0.979 1 98.06 160 ILE A O 1
ATOM 1341 N N . ILE A 1 161 ? 28.547 -5.355 -0.559 1 97.31 161 ILE A N 1
ATOM 1342 C CA . ILE A 1 161 ? 29.578 -4.617 0.175 1 97.31 161 ILE A CA 1
ATOM 1343 C C . ILE A 1 161 ? 30.141 -3.514 -0.709 1 97.31 161 ILE A C 1
ATOM 1345 O O . ILE A 1 161 ? 30.125 -2.338 -0.335 1 97.31 161 ILE A O 1
ATOM 1349 N N . PRO A 1 162 ? 30.656 -3.861 -1.927 1 97.5 162 PRO A N 1
ATOM 1350 C CA . PRO A 1 162 ? 31.109 -2.762 -2.781 1 97.5 162 PRO A CA 1
ATOM 1351 C C . PRO A 1 162 ? 29.984 -1.822 -3.186 1 97.5 162 PRO A C 1
ATOM 1353 O O . PRO A 1 162 ? 30.219 -0.632 -3.414 1 97.5 162 PRO A O 1
ATOM 1356 N N . GLY A 1 163 ? 28.766 -2.348 -3.293 1 98.38 163 GLY A N 1
ATOM 1357 C CA . GLY A 1 163 ? 27.609 -1.484 -3.533 1 98.38 163 GLY A CA 1
ATOM 1358 C C . GLY A 1 163 ? 27.422 -0.437 -2.455 1 98.38 163 GLY A C 1
ATOM 1359 O O . GLY A 1 163 ? 27.078 0.713 -2.75 1 98.38 163 GLY A O 1
ATOM 1360 N N . ILE A 1 164 ? 27.594 -0.85 -1.232 1 98.69 164 ILE A N 1
ATOM 1361 C CA . ILE A 1 164 ? 27.5 0.072 -0.105 1 98.69 164 ILE A CA 1
ATOM 1362 C C . ILE A 1 164 ? 28.578 1.156 -0.237 1 98.69 164 ILE A C 1
ATOM 1364 O O . ILE A 1 164 ? 28.281 2.346 -0.096 1 98.69 164 ILE A O 1
ATOM 1368 N N . ALA A 1 165 ? 29.781 0.769 -0.54 1 98.56 165 ALA A N 1
ATOM 1369 C CA . ALA A 1 165 ? 30.891 1.707 -0.668 1 98.56 165 ALA A CA 1
ATOM 1370 C C . ALA A 1 165 ? 30.625 2.729 -1.77 1 98.56 165 ALA A C 1
ATOM 1372 O O . ALA A 1 165 ? 30.75 3.936 -1.55 1 98.56 165 ALA A O 1
ATOM 1373 N N . VAL A 1 166 ? 30.25 2.209 -2.908 1 98.38 166 VAL A N 1
ATOM 1374 C CA . VAL A 1 166 ? 29.969 3.09 -4.035 1 98.38 166 VAL A CA 1
ATOM 1375 C C . VAL A 1 166 ? 28.797 4.012 -3.695 1 98.38 166 VAL A C 1
ATOM 1377 O O . VAL A 1 166 ? 28.844 5.211 -3.975 1 98.38 166 VAL A O 1
ATOM 1380 N N . GLY A 1 167 ? 27.734 3.492 -3.047 1 98.81 167 GLY A N 1
ATOM 1381 C CA . GLY A 1 167 ? 26.594 4.301 -2.648 1 98.81 167 GLY A CA 1
ATOM 1382 C C . GLY A 1 167 ? 26.953 5.422 -1.694 1 98.81 167 GLY A C 1
ATOM 1383 O O . GLY A 1 167 ? 26.469 6.539 -1.824 1 98.81 167 GLY A O 1
ATOM 1384 N N . LEU A 1 168 ? 27.812 5.102 -0.787 1 98.81 168 LEU A N 1
ATOM 1385 C CA . LEU A 1 168 ? 28.266 6.105 0.176 1 98.81 168 LEU A CA 1
ATOM 1386 C C . LEU A 1 168 ? 29.062 7.211 -0.514 1 98.81 168 LEU A C 1
ATOM 1388 O O . LEU A 1 168 ? 28.859 8.391 -0.224 1 98.81 168 LEU A O 1
ATOM 1392 N N . ILE A 1 169 ? 29.906 6.84 -1.429 1 98.75 169 ILE A N 1
ATOM 1393 C CA . ILE A 1 169 ? 30.75 7.789 -2.15 1 98.75 169 ILE A CA 1
ATOM 1394 C C . ILE A 1 169 ? 29.875 8.688 -3.025 1 98.75 169 ILE A C 1
ATOM 1396 O O . ILE A 1 169 ? 30.016 9.914 -3.002 1 98.75 169 ILE A O 1
ATOM 1400 N N . VAL A 1 170 ? 28.969 8.055 -3.754 1 98.75 170 VAL A N 1
ATOM 1401 C CA . VAL A 1 170 ? 28.109 8.805 -4.652 1 98.75 170 VAL A CA 1
ATOM 1402 C C . VAL A 1 170 ? 27.172 9.711 -3.84 1 98.75 170 VAL A C 1
ATOM 1404 O O . VAL A 1 170 ? 26.969 10.875 -4.188 1 98.75 170 VAL A O 1
ATOM 1407 N N . GLY A 1 171 ? 26.562 9.164 -2.732 1 98.81 171 GLY A N 1
ATOM 1408 C CA . GLY A 1 171 ? 25.703 9.977 -1.881 1 98.81 171 GLY A CA 1
ATOM 1409 C C . GLY A 1 171 ? 26.406 11.211 -1.333 1 98.81 171 GLY A C 1
ATOM 1410 O O . GLY A 1 171 ? 25.828 12.297 -1.316 1 98.81 171 GLY A O 1
ATOM 1411 N N . HIS A 1 172 ? 27.656 11.016 -0.93 1 98.69 172 HIS A N 1
ATOM 1412 C CA . HIS A 1 172 ? 28.438 12.133 -0.408 1 98.69 172 HIS A CA 1
ATOM 1413 C C . HIS A 1 172 ? 28.766 13.133 -1.507 1 98.69 172 HIS A C 1
ATOM 1415 O O . HIS A 1 172 ? 28.656 14.344 -1.3 1 98.69 172 HIS A O 1
ATOM 1421 N N . PHE A 1 173 ? 29.141 12.633 -2.619 1 98.69 173 PHE A N 1
ATOM 1422 C CA . PHE A 1 173 ? 29.469 13.484 -3.76 1 98.69 173 PHE A CA 1
ATOM 1423 C C . PHE A 1 173 ? 28.266 14.328 -4.168 1 98.69 173 PHE A C 1
ATOM 1425 O O . PHE A 1 173 ? 28.391 15.539 -4.344 1 98.69 173 PHE A O 1
ATOM 1432 N N . VAL A 1 174 ? 27.156 13.719 -4.305 1 98.69 174 VAL A N 1
ATOM 1433 C CA . VAL A 1 174 ? 25.938 14.406 -4.727 1 98.69 174 VAL A CA 1
ATOM 1434 C C . VAL A 1 174 ? 25.531 15.438 -3.674 1 98.69 174 VAL A C 1
ATOM 1436 O O . VAL A 1 174 ? 25.047 16.516 -4.008 1 98.69 174 VAL A O 1
ATOM 1439 N N . TYR A 1 175 ? 25.734 15.102 -2.414 1 98.44 175 TYR A N 1
ATOM 1440 C CA . TYR A 1 175 ? 25.469 16.047 -1.332 1 98.44 175 TYR A CA 1
ATOM 1441 C C . TYR A 1 175 ? 26.312 17.297 -1.49 1 98.44 175 TYR A C 1
ATOM 1443 O O . TYR A 1 175 ? 25.781 18.422 -1.385 1 98.44 175 TYR A O 1
ATOM 1451 N N . LYS A 1 176 ? 27.578 17.156 -1.808 1 97.75 176 LYS A N 1
ATOM 1452 C CA . LYS A 1 176 ? 28.484 18.297 -1.994 1 97.75 176 LYS A CA 1
ATOM 1453 C C . LYS A 1 176 ? 28.078 19.125 -3.219 1 97.75 176 LYS A C 1
ATOM 1455 O O . LYS A 1 176 ? 28.094 20.344 -3.182 1 97.75 176 LYS A O 1
ATOM 1460 N N . VAL A 1 177 ? 27.734 18.406 -4.254 1 97.62 177 VAL A N 1
ATOM 1461 C CA . VAL A 1 177 ? 27.297 19.078 -5.477 1 97.62 177 VAL A CA 1
ATOM 1462 C C . VAL A 1 177 ? 26.031 19.875 -5.207 1 97.62 177 VAL A C 1
ATOM 1464 O O . VAL A 1 177 ? 25.891 21.016 -5.668 1 97.62 177 VAL A O 1
ATOM 1467 N N . TYR A 1 178 ? 25.141 19.297 -4.465 1 96.88 178 TYR A N 1
ATOM 1468 C CA . TYR A 1 178 ? 23.891 19.938 -4.102 1 96.88 178 TYR A CA 1
ATOM 1469 C C . TYR A 1 178 ? 24.156 21.219 -3.316 1 96.88 178 TYR A C 1
ATOM 1471 O O . TYR A 1 178 ? 23.578 22.266 -3.621 1 96.88 178 TYR A O 1
ATOM 1479 N N . LEU A 1 179 ? 25.016 21.188 -2.307 1 94.75 179 LEU A N 1
ATOM 1480 C CA . LEU A 1 179 ? 25.312 22.359 -1.493 1 94.75 179 LEU A CA 1
ATOM 1481 C C . LEU A 1 179 ? 25.938 23.469 -2.344 1 94.75 179 LEU A C 1
ATOM 1483 O O . LEU A 1 179 ? 25.609 24.641 -2.17 1 94.75 179 LEU A O 1
ATOM 1487 N N . TYR A 1 180 ? 26.766 23.031 -3.182 1 94.38 180 TYR A N 1
ATOM 1488 C CA . TYR A 1 180 ? 27.422 24 -4.066 1 94.38 180 TYR A CA 1
ATOM 1489 C C . TYR A 1 180 ? 26.406 24.688 -4.969 1 94.38 180 TYR A C 1
ATOM 1491 O O . TYR A 1 180 ? 26.375 25.906 -5.059 1 94.38 180 TYR A O 1
ATOM 1499 N N . ALA A 1 181 ? 25.562 23.922 -5.602 1 94.12 181 ALA A N 1
ATOM 1500 C CA . ALA A 1 181 ? 24.547 24.453 -6.508 1 94.12 181 ALA A CA 1
ATOM 1501 C C . ALA A 1 181 ? 23.547 25.344 -5.758 1 94.12 181 ALA A C 1
ATOM 1503 O O . ALA A 1 181 ? 23.141 26.391 -6.262 1 94.12 181 ALA A O 1
ATOM 1504 N N . ARG A 1 182 ? 23.188 24.844 -4.613 1 92 182 ARG A N 1
ATOM 1505 C CA . ARG A 1 182 ? 22.266 25.578 -3.777 1 92 182 ARG A CA 1
ATOM 1506 C C . ARG A 1 182 ? 22.828 26.953 -3.418 1 92 182 ARG A C 1
ATOM 1508 O O . ARG A 1 182 ? 22.125 27.969 -3.508 1 92 182 ARG A O 1
ATOM 1515 N N . SER A 1 183 ? 24.062 27.078 -2.979 1 88.69 183 SER A N 1
ATOM 1516 C CA . SER A 1 183 ? 24.703 28.328 -2.584 1 88.69 183 SER A CA 1
ATOM 1517 C C . SER A 1 183 ? 24.859 29.281 -3.77 1 88.69 183 SER A C 1
ATOM 1519 O O . SER A 1 183 ? 24.766 30.5 -3.609 1 88.69 183 SER A O 1
ATOM 1521 N N . ARG A 1 184 ? 24.938 28.734 -4.898 1 90.44 184 ARG A N 1
ATOM 1522 C CA . ARG A 1 184 ? 25.172 29.547 -6.09 1 90.44 184 ARG A CA 1
ATOM 1523 C C . ARG A 1 184 ? 23.859 30.109 -6.641 1 90.44 184 ARG A C 1
ATOM 1525 O O . ARG A 1 184 ? 23.828 31.25 -7.117 1 90.44 184 ARG A O 1
ATOM 1532 N N . TRP A 1 185 ? 22.828 29.25 -6.422 1 89.69 185 TRP A N 1
ATOM 1533 C CA . TRP A 1 185 ? 21.656 29.594 -7.223 1 89.69 185 TRP A CA 1
ATOM 1534 C C . TRP A 1 185 ? 20.484 30 -6.332 1 89.69 185 TRP A C 1
ATOM 1536 O O . TRP A 1 185 ? 19.531 30.625 -6.793 1 89.69 185 TRP A O 1
ATOM 1546 N N . LEU A 1 186 ? 20.391 29.547 -5.02 1 83.81 186 LEU A N 1
ATOM 1547 C CA . LEU A 1 186 ? 19.266 29.891 -4.156 1 83.81 186 LEU A CA 1
ATOM 1548 C C . LEU A 1 186 ? 19.562 31.156 -3.352 1 83.81 186 LEU A C 1
ATOM 1550 O O . LEU A 1 186 ? 18.656 31.812 -2.85 1 83.81 186 LEU A O 1
ATOM 1554 N N . GLY A 1 187 ? 20.297 32.062 -3.861 1 70.62 187 GLY A N 1
ATOM 1555 C CA . GLY A 1 187 ? 20.625 33.375 -3.348 1 70.62 187 GLY A CA 1
ATOM 1556 C C . GLY A 1 187 ? 20.719 33.438 -1.835 1 70.62 187 GLY A C 1
ATOM 1557 O O . GLY A 1 187 ? 20.516 32.406 -1.164 1 70.62 187 GLY A O 1
ATOM 1558 N N . ALA A 1 188 ? 21 34.562 -1.258 1 67.06 188 ALA A N 1
ATOM 1559 C CA . ALA A 1 188 ? 21.281 34.844 0.148 1 67.06 188 ALA A CA 1
ATOM 1560 C C . ALA A 1 188 ? 20.016 34.75 0.991 1 67.06 188 ALA A C 1
ATOM 1562 O O . ALA A 1 188 ? 20.094 34.594 2.213 1 67.06 188 ALA A O 1
ATOM 1563 N N . SER A 1 189 ? 18.812 34.75 0.449 1 68.62 189 SER A N 1
ATOM 1564 C CA . SER A 1 189 ? 17.562 34.75 1.22 1 68.62 189 SER A CA 1
ATOM 1565 C C . SER A 1 189 ? 17.172 33.344 1.663 1 68.62 189 SER A C 1
ATOM 1567 O O . SER A 1 189 ? 16.297 33.188 2.504 1 68.62 189 SER A O 1
ATOM 1569 N N . CYS A 1 190 ? 17.891 32.344 1.148 1 71.06 19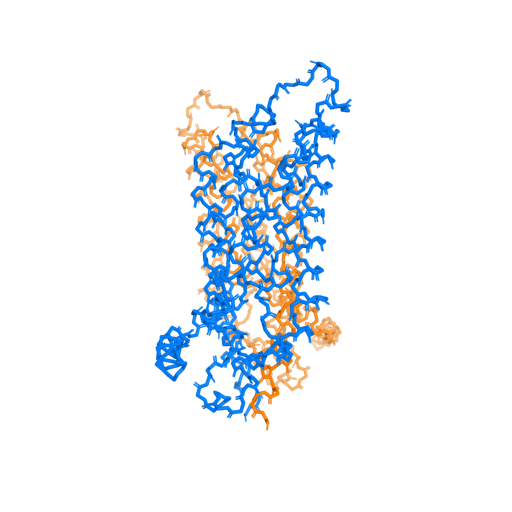0 CYS A N 1
ATOM 1570 C CA . CYS A 1 190 ? 17.531 30.969 1.521 1 71.06 190 CYS A CA 1
ATOM 1571 C C . CYS A 1 190 ? 18.234 30.562 2.812 1 71.06 190 CYS A C 1
ATOM 1573 O O . CYS A 1 190 ? 19.344 31.016 3.094 1 71.06 190 CYS A O 1
ATOM 1575 N N . PRO A 1 191 ? 17.453 29.938 3.609 1 72.56 191 PRO A N 1
ATOM 1576 C CA . PRO A 1 191 ? 18.125 29.453 4.82 1 72.56 191 PRO A CA 1
ATOM 1577 C C . PRO A 1 191 ? 19.469 28.797 4.531 1 72.56 191 PRO A C 1
ATOM 1579 O O . PRO A 1 191 ? 19.688 28.25 3.443 1 72.56 191 PRO A O 1
ATOM 1582 N N . ALA A 1 192 ? 20.281 28.938 5.398 1 77.75 192 ALA A N 1
ATOM 1583 C CA . ALA A 1 192 ? 21.656 28.5 5.258 1 77.75 192 ALA A CA 1
ATOM 1584 C C . ALA A 1 192 ? 21.734 27 4.969 1 77.75 192 ALA A C 1
ATOM 1586 O O . ALA A 1 192 ? 22.578 26.562 4.18 1 77.75 192 ALA A O 1
ATOM 1587 N N . HIS A 1 193 ? 20.781 26.188 5.586 1 89.94 193 HIS A N 1
ATOM 1588 C CA . HIS A 1 193 ? 20.781 24.75 5.348 1 89.94 193 HIS A CA 1
ATOM 1589 C C . HIS A 1 193 ? 19.375 24.25 5.035 1 89.94 193 HIS A C 1
ATOM 1591 O O . HIS A 1 193 ? 18.391 24.734 5.598 1 89.94 193 HIS A O 1
ATOM 1597 N N . PRO A 1 194 ? 19.234 23.25 4.184 1 90.88 194 PRO A N 1
ATOM 1598 C CA . PRO A 1 194 ? 17.922 22.75 3.779 1 90.88 194 PRO A CA 1
ATOM 1599 C C . PRO A 1 194 ? 17.125 22.141 4.941 1 90.88 194 PRO A C 1
ATOM 1601 O O . PRO A 1 194 ? 15.906 22.047 4.879 1 90.88 194 PRO A O 1
ATOM 1604 N N . SER A 1 195 ? 17.844 21.719 6.023 1 93.38 195 SER A N 1
ATOM 1605 C CA . SER A 1 195 ? 17.172 21.125 7.18 1 93.38 195 SER A CA 1
ATOM 1606 C C . SER A 1 195 ? 16.172 22.109 7.805 1 93.38 195 SER A C 1
ATOM 1608 O O . SER A 1 195 ? 15.203 21.688 8.438 1 93.38 195 SER A O 1
ATOM 1610 N N . ALA A 1 196 ? 16.375 23.375 7.621 1 92.31 196 ALA A N 1
ATOM 1611 C CA . ALA A 1 196 ? 15.477 24.391 8.164 1 92.31 196 ALA A CA 1
ATOM 1612 C C . ALA A 1 196 ? 14.172 24.453 7.379 1 92.31 196 ALA A C 1
ATOM 1614 O O . ALA A 1 196 ? 13.117 24.781 7.934 1 92.31 196 ALA A O 1
ATOM 1615 N N . VAL A 1 197 ? 14.227 24.094 6.129 1 92.56 197 VAL A N 1
ATOM 1616 C CA . VAL A 1 197 ? 13.07 24.125 5.242 1 92.56 197 VAL A CA 1
ATOM 1617 C C . VAL A 1 197 ? 12.141 22.953 5.543 1 92.56 197 VAL A C 1
ATOM 1619 O O . VAL A 1 197 ? 10.914 23.094 5.492 1 92.56 197 VAL A O 1
ATOM 1622 N N . TYR A 1 198 ? 12.664 21.828 5.891 1 94.25 198 TYR A N 1
ATOM 1623 C CA . TYR A 1 198 ? 11.891 20.594 6.016 1 94.25 198 TYR A CA 1
ATOM 1624 C C . TYR A 1 198 ? 11.844 20.125 7.465 1 94.25 198 TYR A C 1
ATOM 1626 O O . TYR A 1 198 ? 11.602 18.953 7.734 1 94.25 198 TYR A O 1
ATOM 1634 N N . ALA A 1 199 ? 11.953 20.984 8.344 1 92.19 199 ALA A N 1
ATOM 1635 C CA . ALA A 1 199 ? 11.922 20.672 9.773 1 92.19 199 ALA A CA 1
ATOM 1636 C C . ALA A 1 199 ? 10.492 20.656 10.297 1 92.19 199 ALA A C 1
ATOM 1638 O O . ALA A 1 199 ? 9.547 20.906 9.555 1 92.19 199 ALA A O 1
ATOM 1639 N N . GLY A 1 200 ? 10.289 20.125 11.516 1 91.69 200 GLY A N 1
ATOM 1640 C CA . GLY A 1 200 ? 8.992 20.188 12.18 1 91.69 200 GLY A CA 1
ATOM 1641 C C . GLY A 1 200 ? 8.102 19.016 11.859 1 91.69 200 GLY A C 1
ATOM 1642 O O . GLY A 1 200 ? 8.555 17.875 11.82 1 91.69 200 GLY A O 1
ATOM 1643 N N . ASP A 1 201 ? 6.809 19.297 11.617 1 89.44 201 ASP A N 1
ATOM 1644 C CA . ASP A 1 201 ? 5.809 18.25 11.469 1 89.44 201 ASP A CA 1
ATOM 1645 C C . ASP A 1 201 ? 5.93 17.562 10.102 1 89.44 201 ASP A C 1
ATOM 1647 O O . ASP A 1 201 ? 5.629 16.375 9.969 1 89.44 201 ASP A O 1
ATOM 1651 N N . SER A 1 202 ? 6.449 18.297 9.227 1 91.81 202 SER A N 1
ATOM 1652 C CA . SER A 1 202 ? 6.531 17.75 7.871 1 91.81 202 SER A CA 1
ATOM 1653 C C . SER A 1 202 ? 7.48 16.547 7.809 1 91.81 202 SER A C 1
ATOM 1655 O O . SER A 1 202 ? 7.121 15.5 7.285 1 91.81 202 SER A O 1
ATOM 1657 N N . ILE A 1 203 ? 8.703 16.734 8.406 1 96.06 203 ILE A N 1
ATOM 1658 C CA . ILE A 1 203 ? 9.68 15.648 8.375 1 96.06 203 ILE A CA 1
ATOM 1659 C C . ILE A 1 203 ? 9.195 14.492 9.25 1 96.06 203 ILE A C 1
ATOM 1661 O O . ILE A 1 203 ? 9.422 13.32 8.93 1 96.06 203 ILE A O 1
ATOM 1665 N N . ARG A 1 204 ? 8.484 14.844 10.297 1 95.06 204 ARG A N 1
ATOM 1666 C CA . ARG A 1 204 ? 7.93 13.797 11.148 1 95.06 204 ARG A CA 1
ATOM 1667 C C . ARG A 1 204 ? 6.91 12.953 10.391 1 95.06 204 ARG A C 1
ATOM 1669 O O . ARG A 1 204 ? 6.949 11.727 10.453 1 95.06 204 ARG A O 1
ATOM 1676 N N . LEU A 1 205 ? 6.039 13.586 9.656 1 92.62 205 LEU A N 1
ATOM 1677 C CA . LEU A 1 205 ? 5 12.891 8.906 1 92.62 205 LEU A CA 1
ATOM 1678 C C . LEU A 1 205 ? 5.609 12.07 7.773 1 92.62 205 LEU A C 1
ATOM 1680 O O . LEU A 1 205 ? 5.164 10.953 7.5 1 92.62 205 LEU A O 1
ATOM 1684 N N . TRP A 1 206 ? 6.605 12.602 7.156 1 96.31 206 TRP A N 1
ATOM 1685 C CA . TRP A 1 206 ? 7.309 11.867 6.113 1 96.31 206 TRP A CA 1
ATOM 1686 C C . TRP A 1 206 ? 7.957 10.602 6.68 1 96.31 206 TRP A C 1
ATOM 1688 O O . TRP A 1 206 ? 7.848 9.523 6.094 1 96.31 206 TRP A O 1
ATOM 1698 N N . THR A 1 207 ? 8.586 10.797 7.84 1 97.81 207 THR A N 1
ATOM 1699 C CA . THR A 1 207 ? 9.242 9.664 8.492 1 97.81 207 THR A CA 1
ATOM 1700 C C . THR A 1 207 ? 8.234 8.594 8.867 1 97.81 207 THR A C 1
ATOM 1702 O O . THR A 1 207 ? 8.461 7.402 8.633 1 97.81 207 THR A O 1
ATOM 1705 N N . LEU A 1 208 ? 7.094 9 9.328 1 95.75 208 LEU A N 1
ATOM 1706 C CA . LEU A 1 208 ? 6.035 8.062 9.688 1 95.75 208 LEU A CA 1
ATOM 1707 C C . LEU A 1 208 ? 5.496 7.352 8.453 1 95.75 208 LEU A C 1
ATOM 1709 O O . LEU A 1 208 ? 5.113 6.18 8.523 1 95.75 208 LEU A O 1
ATOM 1713 N N . SER A 1 209 ? 5.461 8.062 7.352 1 95.69 209 SER A N 1
ATOM 1714 C CA . SER A 1 209 ? 5 7.438 6.117 1 95.69 209 SER A CA 1
ATOM 1715 C C . SER A 1 209 ? 5.934 6.309 5.688 1 95.69 209 SER A C 1
ATOM 1717 O O . SER A 1 209 ? 5.488 5.305 5.129 1 95.69 209 SER A O 1
ATOM 1719 N N . LEU A 1 210 ? 7.215 6.406 5.941 1 97.56 210 LEU A N 1
ATOM 1720 C CA . LEU A 1 210 ? 8.172 5.348 5.645 1 97.56 210 LEU A CA 1
ATOM 1721 C C . LEU A 1 210 ? 7.922 4.125 6.523 1 97.56 210 LEU A C 1
ATOM 1723 O O . LEU A 1 210 ? 7.969 2.992 6.043 1 97.56 210 LEU A O 1
ATOM 1727 N N . ILE A 1 211 ? 7.637 4.418 7.742 1 97.62 211 ILE A N 1
ATOM 1728 C CA . ILE A 1 211 ? 7.312 3.334 8.664 1 97.62 211 ILE A CA 1
ATOM 1729 C C . ILE A 1 211 ? 6.016 2.656 8.227 1 97.62 211 ILE A C 1
ATOM 1731 O O . ILE A 1 211 ? 5.93 1.427 8.203 1 97.62 211 ILE A O 1
ATOM 1735 N N . GLY A 1 212 ? 5.047 3.482 7.895 1 96.19 212 GLY A N 1
ATOM 1736 C CA . GLY A 1 212 ? 3.791 2.951 7.383 1 96.19 212 GLY A CA 1
ATOM 1737 C C . GLY A 1 212 ? 3.965 2.104 6.137 1 96.19 212 GLY A C 1
ATOM 1738 O O . GLY A 1 212 ? 3.262 1.107 5.957 1 96.19 212 GLY A O 1
ATOM 1739 N N . PHE A 1 213 ? 4.906 2.518 5.309 1 96.81 213 PHE A N 1
ATOM 1740 C CA . PHE A 1 213 ? 5.203 1.777 4.09 1 96.81 213 PHE A CA 1
ATOM 1741 C C . PHE A 1 213 ? 5.668 0.363 4.414 1 96.81 213 PHE A C 1
ATOM 1743 O O . PHE A 1 213 ? 5.199 -0.604 3.809 1 96.81 213 PHE A O 1
ATOM 1750 N N . VAL A 1 214 ? 6.582 0.217 5.363 1 97.81 214 VAL A N 1
ATOM 1751 C CA . VAL A 1 214 ? 7.094 -1.089 5.766 1 97.81 214 VAL A CA 1
ATOM 1752 C C . VAL A 1 214 ? 5.949 -1.956 6.285 1 97.81 214 VAL A C 1
ATOM 1754 O O . VAL A 1 214 ? 5.828 -3.125 5.906 1 97.81 214 VAL A O 1
ATOM 1757 N N . PHE A 1 215 ? 5.098 -1.38 7.047 1 96.75 215 PHE A N 1
ATOM 1758 C CA . PHE A 1 215 ? 3.943 -2.1 7.574 1 96.75 215 PHE A CA 1
ATOM 1759 C C . PHE A 1 215 ? 2.99 -2.494 6.453 1 96.75 215 PHE A C 1
ATOM 1761 O O . PHE A 1 215 ? 2.457 -3.605 6.449 1 96.75 215 PHE A O 1
ATOM 1768 N N . ALA A 1 216 ? 2.832 -1.591 5.559 1 96.44 216 ALA A N 1
ATOM 1769 C CA . ALA A 1 216 ? 1.968 -1.88 4.418 1 96.44 216 ALA A CA 1
ATOM 1770 C C . ALA A 1 216 ? 2.494 -3.068 3.617 1 96.44 216 ALA A C 1
ATOM 1772 O O . ALA A 1 216 ? 1.714 -3.877 3.109 1 96.44 216 ALA A O 1
ATOM 1773 N N . MET A 1 217 ? 3.771 -3.16 3.455 1 97.19 217 MET A N 1
ATOM 1774 C CA . MET A 1 217 ? 4.359 -4.285 2.73 1 97.19 217 MET A CA 1
ATOM 1775 C C . MET A 1 217 ? 4.094 -5.598 3.459 1 97.19 217 MET A C 1
ATOM 1777 O O . MET A 1 217 ? 3.881 -6.633 2.822 1 97.19 217 MET A O 1
ATOM 1781 N N . LEU A 1 218 ? 4.086 -5.531 4.77 1 96.94 218 LEU A N 1
ATOM 1782 C CA . LEU A 1 218 ? 3.77 -6.727 5.543 1 96.94 218 LEU A CA 1
ATOM 1783 C C . LEU A 1 218 ? 2.316 -7.145 5.332 1 96.94 218 LEU A C 1
ATOM 1785 O O . LEU A 1 218 ? 2.027 -8.328 5.133 1 96.94 218 LEU A O 1
ATOM 1789 N N . CYS A 1 219 ? 1.45 -6.195 5.355 1 96.5 219 CYS A N 1
ATOM 1790 C CA . CYS A 1 219 ? 0.04 -6.48 5.121 1 96.5 219 CYS A CA 1
ATOM 1791 C C . CYS A 1 219 ? -0.176 -7.031 3.715 1 96.5 219 CYS A C 1
ATOM 1793 O O . CYS A 1 219 ? -0.923 -7.992 3.529 1 96.5 219 CYS A O 1
ATOM 1795 N N . MET A 1 220 ? 0.504 -6.43 2.822 1 96.19 220 MET A N 1
ATOM 1796 C CA . MET A 1 220 ? 0.369 -6.879 1.439 1 96.19 220 MET A CA 1
ATOM 1797 C C . MET A 1 220 ? 0.948 -8.273 1.26 1 96.19 220 MET A C 1
ATOM 1799 O O . MET A 1 220 ? 0.443 -9.062 0.458 1 96.19 220 MET A O 1
ATOM 1803 N N . SER A 1 221 ? 2.025 -8.492 1.973 1 96.75 221 SER A N 1
ATOM 1804 C CA . SER A 1 221 ? 2.602 -9.836 1.926 1 96.75 221 SER A CA 1
ATOM 1805 C C . SER A 1 221 ? 1.605 -10.883 2.41 1 96.75 221 SER A C 1
ATOM 1807 O O . SER A 1 221 ? 1.481 -11.953 1.81 1 96.75 221 SER A O 1
ATOM 1809 N N . ARG A 1 222 ? 0.925 -10.609 3.469 1 95.94 222 ARG A N 1
ATOM 1810 C CA . ARG A 1 222 ? -0.102 -11.516 3.961 1 95.94 222 ARG A CA 1
ATOM 1811 C C . ARG A 1 222 ? -1.195 -11.727 2.918 1 95.94 222 ARG A C 1
ATOM 1813 O O . ARG A 1 222 ? -1.63 -12.859 2.684 1 95.94 222 ARG A O 1
ATOM 1820 N N . GLN A 1 223 ? -1.574 -10.656 2.301 1 94.94 223 GLN A N 1
ATOM 1821 C CA . GLN A 1 223 ? -2.592 -10.742 1.26 1 94.94 223 GLN A CA 1
ATOM 1822 C C . GLN A 1 223 ? -2.096 -11.555 0.07 1 94.94 223 GLN A C 1
ATOM 1824 O O . GLN A 1 223 ? -2.84 -12.367 -0.49 1 94.94 223 GLN A O 1
ATOM 1829 N N . LEU A 1 224 ? -0.924 -11.312 -0.315 1 94.25 224 LEU A N 1
ATOM 1830 C CA . LEU A 1 224 ? -0.31 -12.039 -1.42 1 94.25 224 LEU A CA 1
ATOM 1831 C C . LEU A 1 224 ? -0.247 -13.531 -1.119 1 94.25 224 LEU A C 1
ATOM 1833 O O . LEU A 1 224 ? -0.531 -14.359 -1.99 1 94.25 224 LEU A O 1
ATOM 1837 N N . THR A 1 225 ? 0.095 -13.875 0.086 1 93.06 225 THR A N 1
ATOM 1838 C CA . THR A 1 225 ? 0.147 -15.273 0.502 1 93.06 225 THR A CA 1
ATOM 1839 C C . THR A 1 225 ? -1.219 -15.938 0.344 1 93.06 225 THR A C 1
ATOM 1841 O O . THR A 1 225 ? -1.314 -17.062 -0.136 1 93.06 225 THR A O 1
ATOM 1844 N N . GLU A 1 226 ? -2.24 -15.266 0.667 1 92.19 226 GLU A N 1
ATOM 1845 C CA . GLU A 1 226 ? -3.594 -15.789 0.518 1 92.19 226 GLU A CA 1
ATOM 1846 C C . GLU A 1 226 ? -3.961 -15.961 -0.954 1 92.19 226 GLU A C 1
ATOM 1848 O O . GLU A 1 226 ? -4.551 -16.969 -1.338 1 92.19 226 GLU A O 1
ATOM 1853 N N . ILE A 1 227 ? -3.598 -15.023 -1.749 1 92.25 227 ILE A N 1
ATOM 1854 C CA . ILE A 1 227 ? -3.889 -15.07 -3.178 1 92.25 227 ILE A CA 1
ATOM 1855 C C . ILE A 1 227 ? -3.201 -16.281 -3.805 1 92.25 227 ILE A C 1
ATOM 1857 O O . ILE A 1 227 ? -3.818 -17.016 -4.574 1 92.25 227 ILE A O 1
ATOM 1861 N N . LEU A 1 228 ? -1.984 -16.438 -3.432 1 90.19 228 LEU A N 1
ATOM 1862 C CA . LEU A 1 228 ? -1.199 -17.516 -4.035 1 90.19 228 LEU A CA 1
ATOM 1863 C C . LEU A 1 228 ? -1.703 -18.875 -3.582 1 90.19 228 LEU A C 1
ATOM 1865 O O . LEU A 1 228 ? -1.604 -19.859 -4.324 1 90.19 228 LEU A O 1
ATOM 1869 N N . GLN A 1 229 ? -2.246 -18.938 -2.408 1 85.5 229 GLN A N 1
ATOM 1870 C CA . GLN A 1 229 ? -2.844 -20.188 -1.937 1 85.5 229 GLN A CA 1
ATOM 1871 C C . GLN A 1 229 ? -4.051 -20.578 -2.789 1 85.5 229 GLN A C 1
ATOM 1873 O O . GLN A 1 229 ? -4.203 -21.734 -3.156 1 85.5 229 GLN A O 1
ATOM 1878 N N . TYR A 1 230 ? -4.871 -19.594 -3.141 1 80.75 230 TYR A N 1
ATOM 1879 C CA . TYR A 1 230 ? -6.031 -19.844 -3.986 1 80.75 230 TYR A CA 1
ATOM 1880 C C . TYR A 1 230 ? -5.609 -20.094 -5.43 1 80.75 230 TYR A C 1
ATOM 1882 O O . TYR A 1 230 ? -6.164 -20.969 -6.098 1 80.75 230 TYR A O 1
ATOM 1890 N N . TYR A 1 231 ? -4.688 -19.406 -5.805 1 79.62 231 TYR A N 1
ATOM 1891 C CA . TYR A 1 231 ? -4.254 -19.438 -7.199 1 79.62 231 TYR A CA 1
ATOM 1892 C C . TYR A 1 231 ? -3.641 -20.781 -7.547 1 79.62 231 TYR A C 1
ATOM 1894 O O . TYR A 1 231 ? -3.871 -21.312 -8.633 1 79.62 231 TYR A O 1
ATOM 1902 N N . VAL A 1 232 ? -2.918 -21.297 -6.633 1 73.5 232 VAL A N 1
ATOM 1903 C CA . VAL A 1 232 ? -2.307 -22.594 -6.848 1 73.5 232 VAL A CA 1
ATOM 1904 C C . VAL A 1 232 ? -3.393 -23.672 -6.949 1 73.5 232 VAL A C 1
ATOM 1906 O O . VAL A 1 232 ? -3.305 -24.578 -7.777 1 73.5 232 VAL A O 1
ATOM 1909 N N . PHE A 1 233 ? -4.375 -23.547 -6.199 1 68.56 233 PHE A N 1
ATOM 1910 C CA . PHE A 1 233 ? -5.469 -24.516 -6.219 1 68.56 233 PHE A CA 1
ATOM 1911 C C . PHE A 1 233 ? -6.207 -24.469 -7.551 1 68.56 233 PHE A C 1
ATOM 1913 O O . PHE A 1 233 ? -6.691 -25.484 -8.039 1 68.56 233 PHE A O 1
ATOM 1920 N N . LEU A 1 234 ? -6.207 -23.281 -8.141 1 67.31 234 LEU A N 1
ATOM 1921 C CA . LEU A 1 234 ? -6.875 -23.094 -9.43 1 67.31 234 LEU A CA 1
ATOM 1922 C C . LEU A 1 234 ? -6.09 -23.766 -10.555 1 67.31 234 LEU A C 1
ATOM 1924 O O . LEU A 1 234 ? -6.68 -24.234 -11.531 1 67.31 234 LEU A O 1
ATOM 1928 N N . LEU A 1 235 ? -4.812 -23.766 -10.398 1 67.31 235 LEU A N 1
ATOM 1929 C CA . LEU A 1 235 ? -3.965 -24.297 -11.469 1 67.31 235 LEU A CA 1
ATOM 1930 C C . LEU A 1 235 ? -3.938 -25.812 -11.445 1 67.31 235 LEU A C 1
ATOM 1932 O O . LEU A 1 235 ? -3.633 -26.453 -12.461 1 67.31 235 LEU A O 1
ATOM 1936 N N . PHE A 1 236 ? -4.406 -26.484 -10.336 1 61.59 236 PHE A N 1
ATOM 1937 C CA . PHE A 1 236 ? -4.43 -27.938 -10.273 1 61.59 236 PHE A CA 1
ATOM 1938 C C . PHE A 1 236 ? -5.848 -28.453 -10.031 1 61.59 236 PHE A C 1
ATOM 1940 O O . PHE A 1 236 ? -6.242 -29.484 -10.586 1 61.59 236 PHE A O 1
ATOM 1947 N N . MET B 1 1 ? -40.812 -12.805 -12.281 1 60.5 1 MET B N 1
ATOM 1948 C CA . MET B 1 1 ? -39.719 -13.445 -11.531 1 60.5 1 MET B CA 1
ATOM 1949 C C . MET B 1 1 ? -38.656 -13.977 -12.477 1 60.5 1 MET B C 1
ATOM 1951 O O . MET B 1 1 ? -37.469 -13.75 -12.266 1 60.5 1 MET B O 1
ATOM 1955 N N . GLU B 1 2 ? -39.094 -14.539 -13.609 1 63.91 2 GLU B N 1
ATOM 1956 C CA . GLU B 1 2 ? -38.156 -15.094 -14.594 1 63.91 2 GLU B CA 1
ATOM 1957 C C . GLU B 1 2 ? -37.438 -13.977 -15.328 1 63.91 2 GLU B C 1
ATOM 1959 O O . GLU B 1 2 ? -36.219 -14.086 -15.578 1 63.91 2 GLU B O 1
ATOM 1964 N N . TYR B 1 3 ? -38.25 -12.828 -15.602 1 67.88 3 TYR B N 1
ATOM 1965 C CA . TYR B 1 3 ? -37.625 -11.719 -16.312 1 67.88 3 TYR B CA 1
ATOM 1966 C C . TYR B 1 3 ? -36.531 -11.055 -15.461 1 67.88 3 TYR B C 1
ATOM 1968 O O . TYR B 1 3 ? -35.438 -10.742 -15.953 1 67.88 3 TYR B O 1
ATOM 1976 N N . ILE B 1 4 ? -36.812 -10.844 -14.289 1 70.56 4 ILE B N 1
ATOM 1977 C CA . ILE B 1 4 ? -35.875 -10.211 -13.367 1 70.56 4 ILE B CA 1
ATOM 1978 C C . ILE B 1 4 ? -34.625 -11.07 -13.242 1 70.56 4 ILE B C 1
ATOM 1980 O O . ILE B 1 4 ? -33.5 -10.547 -13.188 1 70.56 4 ILE B O 1
ATOM 1984 N N . LEU B 1 5 ? -34.875 -12.219 -13.289 1 78.44 5 LEU B N 1
ATOM 1985 C CA . LEU B 1 5 ? -33.75 -13.164 -13.211 1 78.44 5 LEU B CA 1
ATOM 1986 C C . LEU B 1 5 ? -32.906 -13.094 -14.461 1 78.44 5 LEU B C 1
ATOM 1988 O O . LEU B 1 5 ? -31.672 -13.172 -14.383 1 78.44 5 LEU B O 1
ATOM 1992 N N . GLU B 1 6 ? -33.625 -12.859 -15.547 1 85.88 6 GLU B N 1
ATOM 1993 C CA . GLU B 1 6 ? -32.875 -12.766 -16.797 1 85.88 6 GLU B CA 1
ATOM 1994 C C . GLU B 1 6 ? -32.062 -11.469 -16.859 1 85.88 6 GLU B C 1
ATOM 1996 O O . GLU B 1 6 ? -30.922 -11.469 -17.281 1 85.88 6 GLU B O 1
ATOM 2001 N N . VAL B 1 7 ? -32.719 -10.43 -16.469 1 89 7 VAL B N 1
ATOM 2002 C CA . VAL B 1 7 ? -32.031 -9.148 -16.438 1 89 7 VAL B CA 1
ATOM 2003 C C . VAL B 1 7 ? -30.828 -9.211 -15.484 1 89 7 VAL B C 1
ATOM 2005 O O . VAL B 1 7 ? -29.734 -8.75 -15.812 1 89 7 VAL B O 1
ATOM 2008 N N . GLU B 1 8 ? -31 -9.758 -14.336 1 92.12 8 GLU B N 1
ATOM 2009 C CA . GLU B 1 8 ? -29.922 -9.961 -13.367 1 92.12 8 GLU B CA 1
ATOM 2010 C C . GLU B 1 8 ? -28.781 -10.773 -13.969 1 92.12 8 GLU B C 1
ATOM 2012 O O . GLU B 1 8 ? -27.625 -10.391 -13.859 1 92.12 8 GLU B O 1
ATOM 2017 N N . ARG B 1 9 ? -29.203 -11.781 -14.602 1 91.56 9 ARG B N 1
ATOM 2018 C CA . ARG B 1 9 ? -28.203 -12.68 -15.18 1 91.56 9 ARG B CA 1
ATOM 2019 C C . ARG B 1 9 ? -27.375 -11.953 -16.234 1 91.56 9 ARG B C 1
ATOM 2021 O O . ARG B 1 9 ? -26.141 -11.969 -16.172 1 91.56 9 ARG B O 1
ATOM 2028 N N . ASN B 1 10 ? -28.047 -11.258 -17.156 1 93.31 10 ASN B N 1
ATOM 2029 C CA . ASN B 1 10 ? -27.344 -10.594 -18.25 1 93.31 10 ASN B CA 1
ATOM 2030 C C . ASN B 1 10 ? -26.469 -9.445 -17.734 1 93.31 10 ASN B C 1
ATOM 2032 O O . ASN B 1 10 ? -25.312 -9.312 -18.141 1 93.31 10 ASN B O 1
ATOM 2036 N N . LEU B 1 11 ? -27.016 -8.68 -16.906 1 94.56 11 LEU B N 1
ATOM 2037 C CA . LEU B 1 11 ? -26.281 -7.531 -16.375 1 94.56 11 LEU B CA 1
ATOM 2038 C C . LEU B 1 11 ? -25.094 -7.984 -15.531 1 94.56 11 LEU B C 1
ATOM 2040 O O . LEU B 1 11 ? -24 -7.445 -15.648 1 94.56 11 LEU B O 1
ATOM 2044 N N . PHE B 1 12 ? -25.312 -8.953 -14.727 1 95.94 12 PHE B N 1
ATOM 2045 C CA . PHE B 1 12 ? -24.25 -9.484 -13.883 1 95.94 12 PHE B CA 1
ATOM 2046 C C . PHE B 1 12 ? -23.109 -10.023 -14.727 1 95.94 12 PHE B C 1
ATOM 2048 O O . PHE B 1 12 ? -21.953 -9.688 -14.508 1 95.94 12 PHE B O 1
ATOM 2055 N N . LEU B 1 13 ? -23.453 -10.812 -15.727 1 95.12 13 LEU B N 1
ATOM 2056 C CA . LEU B 1 13 ? -22.438 -11.461 -16.547 1 95.12 13 LEU B CA 1
ATOM 2057 C C . LEU B 1 13 ? -21.672 -10.43 -17.375 1 95.12 13 LEU B C 1
ATOM 2059 O O . LEU B 1 13 ? -20.469 -10.594 -17.625 1 95.12 13 LEU B O 1
ATOM 2063 N N . THR B 1 14 ? -22.344 -9.352 -17.781 1 95.25 14 THR B N 1
ATOM 2064 C CA . THR B 1 14 ? -21.688 -8.273 -18.516 1 95.25 14 THR B CA 1
ATOM 2065 C C . THR B 1 14 ? -20.672 -7.559 -17.625 1 95.25 14 THR B C 1
ATOM 2067 O O . THR B 1 14 ? -19.547 -7.305 -18.031 1 95.25 14 THR B O 1
ATOM 2070 N N . LEU B 1 15 ? -21.016 -7.297 -16.406 1 96 15 LEU B N 1
ATOM 2071 C CA . LEU B 1 15 ? -20.156 -6.57 -15.469 1 96 15 LEU B CA 1
ATOM 2072 C C . LEU B 1 15 ? -19.031 -7.457 -14.953 1 96 15 LEU B C 1
ATOM 2074 O O . LEU B 1 15 ? -17.906 -6.988 -14.75 1 96 15 LEU B O 1
ATOM 2078 N N . ASN B 1 16 ? -19.297 -8.68 -14.742 1 96.62 16 ASN B N 1
ATOM 2079 C CA . ASN B 1 16 ? -18.328 -9.664 -14.266 1 96.62 16 ASN B CA 1
ATOM 2080 C C . ASN B 1 16 ? -17.391 -10.109 -15.383 1 96.62 16 ASN B C 1
ATOM 2082 O O . ASN B 1 16 ? -16.234 -10.445 -15.125 1 96.62 16 ASN B O 1
ATOM 2086 N N . GLY B 1 17 ? -17.812 -10.008 -16.625 1 91.12 17 GLY B N 1
ATOM 2087 C CA . GLY B 1 17 ? -17.109 -10.586 -17.766 1 91.12 17 GLY B CA 1
ATOM 2088 C C . GLY B 1 17 ? -15.914 -9.766 -18.188 1 91.12 17 GLY B C 1
ATOM 2089 O O . GLY B 1 17 ? -15.117 -10.211 -19.031 1 91.12 17 GLY B O 1
ATOM 2090 N N . VAL B 1 18 ? -15.727 -8.578 -17.656 1 86.69 18 VAL B N 1
ATOM 2091 C CA . VAL B 1 18 ? -14.602 -7.707 -17.984 1 86.69 18 VAL B CA 1
ATOM 2092 C C . VAL B 1 18 ? -13.344 -8.203 -17.281 1 86.69 18 VAL B C 1
ATOM 2094 O O . VAL B 1 18 ? -13.273 -8.203 -16.047 1 86.69 18 VAL B O 1
ATOM 2097 N N . GLN B 1 19 ? -12.539 -9.117 -17.828 1 85.94 19 GLN B N 1
ATOM 2098 C CA . GLN B 1 19 ? -11.359 -9.617 -17.125 1 85.94 19 GLN B CA 1
ATOM 2099 C C . GLN B 1 19 ? -10.078 -9.094 -17.766 1 85.94 19 GLN B C 1
ATOM 2101 O O . GLN B 1 19 ? -9.938 -9.117 -19 1 85.94 19 GLN B O 1
ATOM 2106 N N . HIS B 1 20 ? -9.336 -8.523 -17.047 1 94.5 20 HIS B N 1
ATOM 2107 C CA . HIS B 1 20 ? -8.008 -8.023 -17.359 1 94.5 20 HIS B CA 1
ATOM 2108 C C . HIS B 1 20 ? -7.066 -8.18 -16.172 1 94.5 20 HIS B C 1
ATOM 2110 O O . HIS B 1 20 ? -7.445 -7.891 -15.031 1 94.5 20 HIS B O 1
ATOM 2116 N N . PRO B 1 21 ? -5.863 -8.648 -16.438 1 93.06 21 PRO B N 1
ATOM 2117 C CA . PRO B 1 21 ? -4.961 -8.938 -15.32 1 93.06 21 PRO B CA 1
ATOM 2118 C C . PRO B 1 21 ? -4.801 -7.75 -14.367 1 93.06 21 PRO B C 1
ATOM 2120 O O . PRO B 1 21 ? -4.816 -7.926 -13.148 1 93.06 21 PRO B O 1
ATOM 2123 N N . LEU B 1 22 ? -4.672 -6.617 -14.922 1 95.25 22 LEU B N 1
ATOM 2124 C CA . LEU B 1 22 ? -4.508 -5.434 -14.086 1 95.25 22 LEU B CA 1
ATOM 2125 C C . LEU B 1 22 ? -5.777 -5.148 -13.297 1 95.25 22 LEU B C 1
ATOM 2127 O O . LEU B 1 22 ? -5.715 -4.812 -12.109 1 95.25 22 LEU B O 1
ATOM 2131 N N . LEU B 1 23 ? -6.926 -5.234 -13.93 1 97.12 23 LEU B N 1
ATOM 2132 C CA . LEU B 1 23 ? -8.195 -4.973 -13.258 1 97.12 23 LEU B CA 1
ATOM 2133 C C . LEU B 1 23 ? -8.508 -6.066 -12.242 1 97.12 23 LEU B C 1
ATOM 2135 O O . LEU B 1 23 ? -9.094 -5.797 -11.188 1 97.12 23 LEU B O 1
ATOM 2139 N N . ASP B 1 24 ? -8.102 -7.344 -12.594 1 96.38 24 ASP B N 1
ATOM 2140 C CA . ASP B 1 24 ? -8.281 -8.453 -11.656 1 96.38 24 ASP B CA 1
ATOM 2141 C C . ASP B 1 24 ? -7.578 -8.172 -10.328 1 96.38 24 ASP B C 1
ATOM 2143 O O . ASP B 1 24 ? -8.195 -8.273 -9.266 1 96.38 24 ASP B O 1
ATOM 2147 N N . GLY B 1 25 ? -6.328 -7.809 -10.469 1 96.81 25 GLY B N 1
ATOM 2148 C CA . GLY B 1 25 ? -5.59 -7.48 -9.258 1 96.81 25 GLY B CA 1
ATOM 2149 C C . GLY B 1 25 ? -6.156 -6.285 -8.516 1 96.81 25 GLY B C 1
ATOM 2150 O O . GLY B 1 25 ? -6.273 -6.309 -7.293 1 96.81 25 GLY B O 1
ATOM 2151 N N . PHE B 1 26 ? -6.527 -5.258 -9.234 1 97.88 26 PHE B N 1
ATOM 2152 C CA . PHE B 1 26 ? -7.02 -4.023 -8.633 1 97.88 26 PHE B CA 1
ATOM 2153 C C . PHE B 1 26 ? -8.305 -4.273 -7.852 1 97.88 26 PHE B C 1
ATOM 2155 O O . PHE B 1 26 ? -8.398 -3.926 -6.672 1 97.88 26 PHE B O 1
A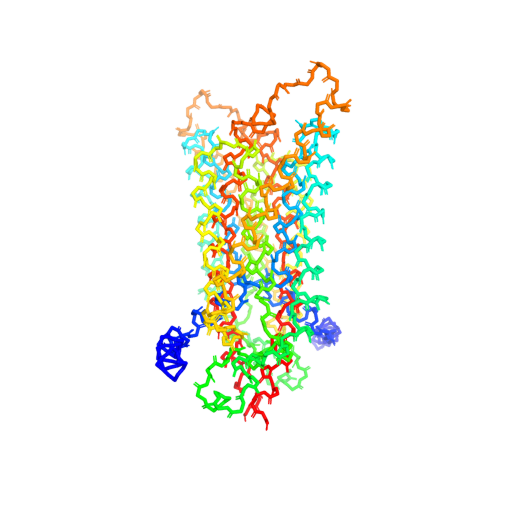TOM 2162 N N . PHE B 1 27 ? -9.234 -4.887 -8.484 1 98.06 27 PHE B N 1
ATOM 2163 C CA . PHE B 1 27 ? -10.539 -5.051 -7.859 1 98.06 27 PHE B CA 1
ATOM 2164 C C . PHE B 1 27 ? -10.492 -6.121 -6.777 1 98.06 27 PHE B C 1
ATOM 2166 O O . PHE B 1 27 ? -11.234 -6.055 -5.793 1 98.06 27 PHE B O 1
ATOM 2173 N N . TYR B 1 28 ? -9.594 -7.082 -6.883 1 97.25 28 TYR B N 1
ATOM 2174 C CA . TYR B 1 28 ? -9.391 -8.008 -5.773 1 97.25 28 TYR B CA 1
ATOM 2175 C C . TYR B 1 28 ? -8.836 -7.281 -4.551 1 97.25 28 TYR B C 1
ATOM 2177 O O . TYR B 1 28 ? -9.375 -7.402 -3.451 1 97.25 28 TYR B O 1
ATOM 2185 N N . LEU B 1 29 ? -7.848 -6.457 -4.793 1 97.44 29 LEU B N 1
ATOM 2186 C CA . LEU B 1 29 ? -7.102 -5.848 -3.699 1 97.44 29 LEU B CA 1
ATOM 2187 C C . LEU B 1 29 ? -7.906 -4.73 -3.049 1 97.44 29 LEU B C 1
ATOM 2189 O O . LEU B 1 29 ? -7.809 -4.512 -1.839 1 97.44 29 LEU B O 1
ATOM 2193 N N . ILE B 1 30 ? -8.703 -3.965 -3.764 1 97.62 30 ILE B N 1
ATOM 2194 C CA . ILE B 1 30 ? -9.383 -2.783 -3.246 1 97.62 30 ILE B CA 1
ATOM 2195 C C . ILE B 1 30 ? -10.422 -3.199 -2.203 1 97.62 30 ILE B C 1
ATOM 2197 O O . ILE B 1 30 ? -10.852 -2.381 -1.39 1 97.62 30 ILE B O 1
ATOM 2201 N N . SER B 1 31 ? -10.797 -4.484 -2.229 1 93.56 31 SER B N 1
ATOM 2202 C CA . SER B 1 31 ? -11.805 -4.922 -1.263 1 93.56 31 SER B CA 1
ATOM 2203 C C . SER B 1 31 ? -11.242 -5.996 -0.334 1 93.56 31 SER B C 1
ATOM 2205 O O . SER B 1 31 ? -11.992 -6.637 0.405 1 93.56 31 SER B O 1
ATOM 2207 N N . ALA B 1 32 ? -9.93 -6.246 -0.406 1 94.44 32 ALA B N 1
ATOM 2208 C CA . ALA B 1 32 ? -9.297 -7.262 0.43 1 94.44 32 ALA B CA 1
ATOM 2209 C C . ALA B 1 32 ? -9.117 -6.762 1.86 1 94.44 32 ALA B C 1
ATOM 2211 O O . ALA B 1 32 ? -8.883 -5.57 2.084 1 94.44 32 ALA B O 1
ATOM 2212 N N . LYS B 1 33 ? -9.172 -7.629 2.785 1 92.19 33 LYS B N 1
ATOM 2213 C CA . LYS B 1 33 ? -9.172 -7.297 4.207 1 92.19 33 LYS B CA 1
ATOM 2214 C C . LYS B 1 33 ? -7.844 -6.676 4.625 1 92.19 33 LYS B C 1
ATOM 2216 O O . LYS B 1 33 ? -7.82 -5.617 5.258 1 92.19 33 LYS B O 1
ATOM 2221 N N . TRP B 1 34 ? -6.777 -7.246 4.227 1 93.25 34 TRP B N 1
ATOM 2222 C CA . TRP B 1 34 ? -5.473 -6.848 4.746 1 93.25 34 TRP B CA 1
ATOM 2223 C C . TRP B 1 34 ? -5.035 -5.512 4.148 1 93.25 34 TRP B C 1
ATOM 2225 O O . TRP B 1 34 ? -4.289 -4.758 4.777 1 93.25 34 TRP B O 1
ATOM 2235 N N . THR B 1 35 ? -5.492 -5.195 2.949 1 93.31 35 THR B N 1
ATOM 2236 C CA . THR B 1 35 ? -5.117 -3.926 2.334 1 93.31 35 THR B CA 1
ATOM 2237 C C . THR B 1 35 ? -5.742 -2.756 3.086 1 93.31 35 THR B C 1
ATOM 2239 O O . THR B 1 35 ? -5.203 -1.647 3.084 1 93.31 35 THR B O 1
ATOM 2242 N N . TRP B 1 36 ? -6.836 -2.992 3.781 1 95.69 36 TRP B N 1
ATOM 2243 C CA . TRP B 1 36 ? -7.539 -1.907 4.457 1 95.69 36 TRP B CA 1
ATOM 2244 C C . TRP B 1 36 ? -7.02 -1.725 5.879 1 95.69 36 TRP B C 1
ATOM 2246 O O . TRP B 1 36 ? -7.387 -0.765 6.562 1 95.69 36 TRP B O 1
ATOM 2256 N N . VAL B 1 37 ? -6.16 -2.607 6.336 1 95.94 37 VAL B N 1
ATOM 2257 C CA . VAL B 1 37 ? -5.582 -2.475 7.668 1 95.94 37 VAL B CA 1
ATOM 2258 C C . VAL B 1 37 ? -4.777 -1.179 7.758 1 95.94 37 VAL B C 1
ATOM 2260 O O . VAL B 1 37 ? -4.93 -0.409 8.711 1 95.94 37 VAL B O 1
ATOM 2263 N N . ILE B 1 38 ? -4.012 -0.924 6.719 1 93.56 38 ILE B N 1
ATOM 2264 C CA . ILE B 1 38 ? -3.176 0.27 6.738 1 93.56 38 ILE B CA 1
ATOM 2265 C C . ILE B 1 38 ? -4.055 1.519 6.699 1 93.56 38 ILE B C 1
ATOM 2267 O O . ILE B 1 38 ? -3.75 2.52 7.352 1 93.56 38 ILE B O 1
ATOM 2271 N N . MET B 1 39 ? -5.129 1.515 5.98 1 95.69 39 MET B N 1
ATOM 2272 C CA . MET B 1 39 ? -6.023 2.666 5.895 1 95.69 39 MET B CA 1
ATOM 2273 C C . MET B 1 39 ? -6.762 2.879 7.211 1 95.69 39 MET B C 1
ATOM 2275 O O . MET B 1 39 ? -7.043 4.016 7.594 1 95.69 39 MET B O 1
ATOM 2279 N N . SER B 1 40 ? -7.09 1.739 7.918 1 97.06 40 SER B N 1
ATOM 2280 C CA . SER B 1 40 ? -7.715 1.845 9.234 1 97.06 40 SER B CA 1
ATOM 2281 C C . SER B 1 40 ? -6.773 2.496 10.242 1 97.06 40 SER B C 1
ATOM 2283 O O . SER B 1 40 ? -7.191 3.352 11.023 1 97.06 40 SER B O 1
ATOM 2285 N N . ILE B 1 41 ? -5.543 2.168 10.188 1 96.56 41 ILE B N 1
ATOM 2286 C CA . ILE B 1 41 ? -4.555 2.752 11.086 1 96.56 41 ILE B CA 1
ATOM 2287 C C . ILE B 1 41 ? -4.363 4.23 10.75 1 96.56 41 ILE B C 1
ATOM 2289 O O . ILE B 1 41 ? -4.301 5.07 11.648 1 96.56 41 ILE B O 1
ATOM 2293 N N . ALA B 1 42 ? -4.273 4.551 9.461 1 96 42 ALA B N 1
ATOM 2294 C CA . ALA B 1 42 ? -4.152 5.938 9.023 1 96 42 ALA B CA 1
ATOM 2295 C C . ALA B 1 42 ? -5.359 6.762 9.469 1 96 42 ALA B C 1
ATOM 2297 O O . ALA B 1 42 ? -5.219 7.93 9.836 1 96 42 ALA B O 1
ATOM 2298 N N . PHE B 1 43 ? -6.535 6.148 9.414 1 97.81 43 PHE B N 1
ATOM 2299 C CA . PHE B 1 43 ? -7.754 6.824 9.836 1 97.81 43 PHE B CA 1
ATOM 2300 C C . PHE B 1 43 ? -7.707 7.133 11.328 1 97.81 43 PHE B C 1
ATOM 2302 O O . PHE B 1 43 ? -8.062 8.234 11.758 1 97.81 43 PHE B O 1
ATOM 2309 N N . LEU B 1 44 ? -7.246 6.168 12.102 1 97.88 44 LEU B N 1
ATOM 2310 C CA . LEU B 1 44 ? -7.102 6.383 13.539 1 97.88 44 LEU B CA 1
ATOM 2311 C C . LEU B 1 44 ? -6.102 7.5 13.82 1 97.88 44 LEU B C 1
ATOM 2313 O O . LEU B 1 44 ? -6.344 8.352 14.68 1 97.88 44 LEU B O 1
ATOM 2317 N N . PHE B 1 45 ? -5.027 7.492 13.078 1 95.88 45 PHE B N 1
ATOM 2318 C CA . PHE B 1 45 ? -4.039 8.555 13.242 1 95.88 45 PHE B CA 1
ATOM 2319 C C . PHE B 1 45 ? -4.652 9.914 12.945 1 95.88 45 PHE B C 1
ATOM 2321 O O . PHE B 1 45 ? -4.449 10.867 13.695 1 95.88 45 PHE B O 1
ATOM 2328 N N . PHE B 1 46 ? -5.438 9.977 11.898 1 96.56 46 PHE B N 1
ATOM 2329 C CA . PHE B 1 46 ? -6.125 11.203 11.492 1 96.56 46 PHE B CA 1
ATOM 2330 C C . PHE B 1 46 ? -7.059 11.688 12.594 1 96.56 46 PHE B C 1
ATOM 2332 O O . PHE B 1 46 ? -7.105 12.883 12.898 1 96.56 46 PHE B O 1
ATOM 2339 N N . LEU B 1 47 ? -7.75 10.797 13.281 1 97.25 47 LEU B N 1
ATOM 2340 C CA . LEU B 1 47 ? -8.75 11.148 14.281 1 97.25 47 LEU B CA 1
ATOM 2341 C C . LEU B 1 47 ? -8.094 11.648 15.562 1 97.25 47 LEU B C 1
ATOM 2343 O O . LEU B 1 47 ? -8.617 12.547 16.219 1 97.25 47 LEU B O 1
ATOM 2347 N N . PHE B 1 48 ? -6.902 11.102 15.828 1 96.94 48 PHE B N 1
ATOM 2348 C CA . PHE B 1 48 ? -6.355 11.328 17.156 1 96.94 48 PHE B CA 1
ATOM 2349 C C . PHE B 1 48 ? -5.238 12.367 17.109 1 96.94 48 PHE B C 1
ATOM 2351 O O . PHE B 1 48 ? -4.965 13.039 18.109 1 96.94 48 PHE B O 1
ATOM 2358 N N . TYR B 1 49 ? -4.535 12.461 15.969 1 94.06 49 TYR B N 1
ATOM 2359 C CA . TYR B 1 49 ? -3.336 13.289 15.898 1 94.06 49 TYR B CA 1
ATOM 2360 C C . TYR B 1 49 ? -3.68 14.758 16.078 1 94.06 49 TYR B C 1
ATOM 2362 O O . TYR B 1 49 ? -4.254 15.383 15.188 1 94.06 49 TYR B O 1
ATOM 2370 N N . LYS B 1 50 ? -3.27 15.352 17.25 1 92.69 50 LYS B N 1
ATOM 2371 C CA . LYS B 1 50 ? -3.459 16.75 17.625 1 92.69 50 LYS B CA 1
ATOM 2372 C C . LYS B 1 50 ? -4.941 17.109 17.641 1 92.69 50 LYS B C 1
ATOM 2374 O O . LYS B 1 50 ? -5.324 18.203 17.203 1 92.69 50 LYS B O 1
ATOM 2379 N N . LYS B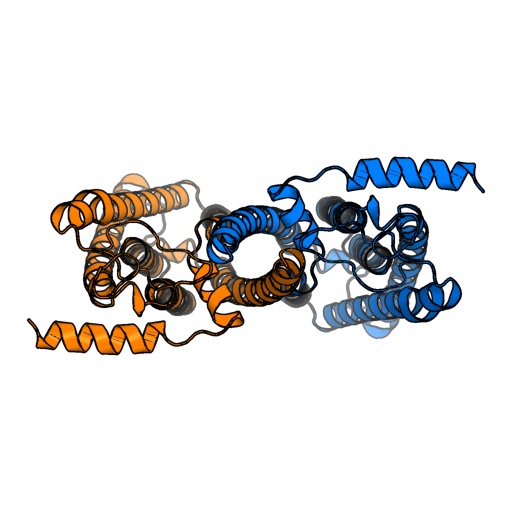 1 51 ? -5.875 16.172 18.031 1 94.38 51 LYS B N 1
ATOM 2380 C CA . LYS B 1 51 ? -7.312 16.359 18.203 1 94.38 51 LYS B CA 1
ATOM 2381 C C . LYS B 1 51 ? -7.77 15.938 19.594 1 94.38 51 LYS B C 1
ATOM 2383 O O . LYS B 1 51 ? -7.078 15.18 20.266 1 94.38 51 LYS B O 1
ATOM 2388 N N . PRO B 1 52 ? -8.891 16.469 20.016 1 93.44 52 PRO B N 1
ATOM 2389 C CA . PRO B 1 52 ? -9.398 16.016 21.328 1 93.44 52 PRO B CA 1
ATOM 2390 C C . PRO B 1 52 ? -9.68 14.523 21.359 1 93.44 52 PRO B C 1
ATOM 2392 O O . PRO B 1 52 ? -10.438 14.008 20.531 1 93.44 52 PRO B O 1
ATOM 2395 N N . THR B 1 53 ? -9.117 13.82 22.312 1 94.88 53 THR B N 1
ATOM 2396 C CA . THR B 1 53 ? -9.18 12.367 22.438 1 94.88 53 THR B CA 1
ATOM 2397 C C . THR B 1 53 ? -10.625 11.898 22.594 1 94.88 53 THR B C 1
ATOM 2399 O O . THR B 1 53 ? -11.016 10.875 22.031 1 94.88 53 THR B O 1
ATOM 2402 N N . LYS B 1 54 ? -11.383 12.625 23.328 1 94.12 54 LYS B N 1
ATOM 2403 C CA . LYS B 1 54 ? -12.766 12.234 23.578 1 94.12 54 LYS B CA 1
ATOM 2404 C C . LYS B 1 54 ? -13.578 12.242 22.281 1 94.12 54 LYS B C 1
ATOM 2406 O O . LYS B 1 54 ? -14.367 11.328 22.031 1 94.12 54 LYS B O 1
ATOM 2411 N N . GLU B 1 55 ? -13.375 13.25 21.453 1 94.69 55 GLU B N 1
ATOM 2412 C CA . GLU B 1 55 ? -14.055 13.312 20.156 1 94.69 55 GLU B CA 1
ATOM 2413 C C . GLU B 1 55 ? -13.703 12.109 19.281 1 94.69 55 GLU B C 1
ATOM 2415 O O . GLU B 1 55 ? -14.594 11.484 18.703 1 94.69 55 GLU B O 1
ATOM 2420 N N . ALA B 1 56 ? -12.445 11.82 19.25 1 96.62 56 ALA B N 1
ATOM 2421 C CA . ALA B 1 56 ? -11.961 10.695 18.453 1 96.62 56 ALA B CA 1
ATOM 2422 C C . ALA B 1 56 ? -12.547 9.375 18.953 1 96.62 56 ALA B C 1
ATOM 2424 O O . ALA B 1 56 ? -12.961 8.531 18.156 1 96.62 56 ALA B O 1
ATOM 2425 N N . LEU B 1 57 ? -12.633 9.203 20.203 1 96.69 57 LEU B N 1
ATOM 2426 C CA . LEU B 1 57 ? -13.156 7.977 20.797 1 96.69 57 LEU B CA 1
ATOM 2427 C C . LEU B 1 57 ? -14.625 7.789 20.453 1 96.69 57 LEU B C 1
ATOM 2429 O O . LEU B 1 57 ? -15.078 6.672 20.203 1 96.69 57 LEU B O 1
ATOM 2433 N N . PHE B 1 58 ? -15.344 8.867 20.469 1 96.69 58 PHE B N 1
ATOM 2434 C CA . PHE B 1 58 ? -16.766 8.789 20.125 1 96.69 58 PHE B CA 1
ATOM 2435 C C . PHE B 1 58 ? -16.938 8.383 18.656 1 96.69 58 PHE B C 1
ATOM 2437 O O . PHE B 1 58 ? -17.828 7.598 18.328 1 96.69 58 PHE B O 1
ATOM 2444 N N . ILE B 1 59 ? -16.109 8.938 17.828 1 97.81 59 ILE B N 1
ATOM 2445 C CA . ILE B 1 59 ? -16.188 8.594 16.406 1 97.81 59 ILE B CA 1
ATOM 2446 C C . ILE B 1 59 ? -15.828 7.121 16.219 1 97.81 59 ILE B C 1
ATOM 2448 O O . ILE B 1 59 ? -16.516 6.395 15.492 1 97.81 59 ILE B O 1
ATOM 2452 N N . VAL B 1 60 ? -14.781 6.676 16.875 1 98.38 60 VAL B N 1
ATOM 2453 C CA . VAL B 1 60 ? -14.367 5.277 16.812 1 98.38 60 VAL B CA 1
ATOM 2454 C C . VAL B 1 60 ? -15.5 4.375 17.297 1 98.38 60 VAL B C 1
ATOM 2456 O O . VAL B 1 60 ? -15.805 3.359 16.656 1 98.38 60 VAL B O 1
ATOM 2459 N N . GLY B 1 61 ? -16.078 4.738 18.406 1 98.31 61 GLY B N 1
ATOM 2460 C CA . GLY B 1 61 ? -17.203 3.977 18.906 1 98.31 61 GLY B CA 1
ATOM 2461 C C . GLY B 1 61 ? -18.359 3.885 17.922 1 98.31 61 GLY B C 1
ATOM 2462 O O . GLY B 1 61 ? -18.953 2.82 17.75 1 98.31 61 GLY B O 1
ATOM 2463 N N . ALA B 1 62 ? -18.656 4.973 17.297 1 98.38 62 ALA B N 1
ATOM 2464 C CA . ALA B 1 62 ? -19.734 5.012 16.328 1 98.38 62 ALA B CA 1
ATOM 2465 C C . ALA B 1 62 ? -19.406 4.129 15.117 1 98.38 62 ALA B C 1
ATOM 2467 O O . ALA B 1 62 ? -20.281 3.428 14.602 1 98.38 62 ALA B O 1
ATOM 2468 N N . VAL B 1 63 ? -18.203 4.176 14.641 1 98.44 63 VAL B N 1
ATOM 2469 C CA . VAL B 1 63 ? -17.766 3.348 13.516 1 98.44 63 VAL B CA 1
ATOM 2470 C C . VAL B 1 63 ? -17.891 1.872 13.891 1 98.44 63 VAL B C 1
ATOM 2472 O O . VAL B 1 63 ? -18.422 1.074 13.109 1 98.44 63 VAL B O 1
ATOM 2475 N N . LEU B 1 64 ? -17.453 1.527 15.07 1 98.38 64 LEU B N 1
ATOM 2476 C CA . LEU B 1 64 ? -17.547 0.147 15.539 1 98.38 64 LEU B CA 1
ATOM 2477 C C . LEU B 1 64 ? -19 -0.3 15.641 1 98.38 64 LEU B C 1
ATOM 2479 O O . LEU B 1 64 ? -19.328 -1.437 15.297 1 98.38 64 LEU B O 1
ATOM 2483 N N . LEU B 1 65 ? -19.781 0.586 16.125 1 98.5 65 LEU B N 1
ATOM 2484 C CA . LEU B 1 65 ? -21.219 0.284 16.203 1 98.5 65 LEU B CA 1
ATOM 2485 C C . LEU B 1 65 ? -21.797 0.027 14.82 1 98.5 65 LEU B C 1
ATOM 2487 O O . LEU B 1 65 ? -22.578 -0.907 14.633 1 98.5 65 LEU B O 1
ATOM 2491 N N . SER B 1 66 ? -21.422 0.914 13.914 1 98.56 66 SER B N 1
ATOM 2492 C CA . SER B 1 66 ? -21.891 0.755 12.539 1 98.56 66 SER B CA 1
ATOM 2493 C C . SER B 1 66 ? -21.5 -0.604 11.977 1 98.56 66 SER B C 1
ATOM 2495 O O . SER B 1 66 ? -22.328 -1.314 11.414 1 98.56 66 SER B O 1
ATOM 2497 N N . VAL B 1 67 ? -20.281 -1.018 12.148 1 98 67 VAL B N 1
ATOM 2498 C CA . VAL B 1 67 ? -19.766 -2.285 11.648 1 98 67 VAL B CA 1
ATOM 2499 C C . VAL B 1 67 ? -20.484 -3.445 12.32 1 98 67 VAL B C 1
ATOM 2501 O O . VAL B 1 67 ? -20.875 -4.414 11.664 1 98 67 VAL B O 1
ATOM 2504 N N . LEU B 1 68 ? -20.656 -3.293 13.586 1 98.06 68 LEU B N 1
ATOM 2505 C CA . LEU B 1 68 ? -21.344 -4.336 14.352 1 98.06 68 LEU B CA 1
ATOM 2506 C C . LEU B 1 68 ? -22.766 -4.547 13.836 1 98.06 68 LEU B C 1
ATOM 2508 O O . LEU B 1 68 ? -23.172 -5.68 13.586 1 98.06 68 LEU B O 1
ATOM 2512 N N . ILE B 1 69 ? -23.484 -3.479 13.688 1 98.38 69 ILE B N 1
ATOM 2513 C CA . ILE B 1 69 ? -24.875 -3.572 13.242 1 98.38 69 ILE B CA 1
ATOM 2514 C C . ILE B 1 69 ? -24.922 -4.145 11.828 1 98.38 69 ILE B C 1
ATOM 2516 O O . ILE B 1 69 ? -25.688 -5.062 11.555 1 98.38 69 ILE B O 1
ATOM 2520 N N . CYS B 1 70 ? -24.109 -3.607 10.953 1 98.19 70 CYS B N 1
ATOM 2521 C CA . CYS B 1 70 ? -24.094 -4.055 9.57 1 98.19 70 CYS B CA 1
ATOM 2522 C C . CYS B 1 70 ? -23.719 -5.527 9.469 1 98.19 70 CYS B C 1
ATOM 2524 O O . CYS B 1 70 ? -24.344 -6.285 8.727 1 98.19 70 CYS B O 1
ATOM 2526 N N . ASP B 1 71 ? -22.719 -5.934 10.242 1 96.5 71 ASP B N 1
ATOM 2527 C CA . ASP B 1 71 ? -22.266 -7.32 10.211 1 96.5 71 ASP B CA 1
ATOM 2528 C C . ASP B 1 71 ? -23.344 -8.258 10.742 1 96.5 71 ASP B C 1
ATOM 2530 O O . ASP B 1 71 ? -23.578 -9.336 10.188 1 96.5 71 ASP B O 1
ATOM 2534 N N . GLN B 1 72 ? -23.953 -7.875 11.805 1 95.81 72 GLN B N 1
ATOM 2535 C CA . GLN B 1 72 ? -25.016 -8.695 12.383 1 95.81 72 GLN B CA 1
ATOM 2536 C C . GLN B 1 72 ? -26.203 -8.805 11.422 1 95.81 72 GLN B C 1
ATOM 2538 O O . GLN B 1 72 ? -26.75 -9.891 11.234 1 95.81 72 GLN B O 1
ATOM 2543 N N . LEU B 1 73 ? -26.531 -7.715 10.867 1 96.31 73 LEU B N 1
ATOM 2544 C CA . LEU B 1 73 ? -27.656 -7.73 9.945 1 96.31 73 LEU B CA 1
ATOM 2545 C C . LEU B 1 73 ? -27.359 -8.586 8.719 1 96.31 73 LEU B C 1
ATOM 2547 O O . LEU B 1 73 ? -28.156 -9.43 8.328 1 96.31 73 LEU B O 1
ATOM 2551 N N . SER B 1 74 ? -26.203 -8.43 8.117 1 95.12 74 SER B N 1
ATOM 2552 C CA . SER B 1 74 ? -25.859 -9.148 6.891 1 95.12 74 SER B CA 1
ATOM 2553 C C . SER B 1 74 ? -25.562 -10.617 7.18 1 95.12 74 SER B C 1
ATOM 2555 O O . SER B 1 74 ? -26.203 -11.5 6.613 1 95.12 74 SER B O 1
ATOM 2557 N N . SER B 1 75 ? -24.719 -10.93 8.133 1 92.69 75 SER B N 1
ATOM 2558 C CA . SER B 1 75 ? -24.156 -12.266 8.312 1 92.69 75 SER B CA 1
ATOM 2559 C C . SER B 1 75 ? -25 -13.109 9.258 1 92.69 75 SER B C 1
ATOM 2561 O O . SER B 1 75 ? -25.062 -14.328 9.125 1 92.69 75 SER B O 1
ATOM 2563 N N . SER B 1 76 ? -25.594 -12.477 10.211 1 91.88 76 SER B N 1
ATOM 2564 C CA . SER B 1 76 ? -26.312 -13.25 11.219 1 91.88 76 SER B CA 1
ATOM 2565 C C . SER B 1 76 ? -27.812 -13.281 10.922 1 91.88 76 SER B C 1
ATOM 2567 O O . SER B 1 76 ? -28.516 -14.18 11.391 1 91.88 76 SER B O 1
ATOM 2569 N N . PHE B 1 77 ? -28.25 -12.375 10.125 1 94.25 77 PHE B N 1
ATOM 2570 C CA . PHE B 1 77 ? -29.688 -12.328 9.891 1 94.25 77 PHE B CA 1
ATOM 2571 C C . PHE B 1 77 ? -30.016 -12.617 8.43 1 94.25 77 PHE B C 1
ATOM 2573 O O . PHE B 1 77 ? -30.531 -13.688 8.109 1 94.25 77 PHE B O 1
ATOM 2580 N N . PHE B 1 78 ? -29.609 -11.812 7.512 1 94.81 78 PHE B N 1
ATOM 2581 C CA . PHE B 1 78 ? -30.031 -11.898 6.121 1 94.81 78 PHE B CA 1
ATOM 2582 C C . PHE B 1 78 ? -29.484 -13.172 5.473 1 94.81 78 PHE B C 1
ATOM 2584 O O . PHE B 1 78 ? -30.234 -13.898 4.805 1 94.81 78 PHE B O 1
ATOM 2591 N N . LYS B 1 79 ? -28.266 -13.5 5.641 1 93.62 79 LYS B N 1
ATOM 2592 C CA . LYS B 1 79 ? -27.641 -14.617 4.938 1 93.62 79 LYS B CA 1
ATOM 2593 C C . LYS B 1 79 ? -28.25 -15.945 5.363 1 93.62 79 LYS B C 1
ATOM 2595 O O . LYS B 1 79 ? -28.656 -16.75 4.516 1 93.62 79 LYS B O 1
ATOM 2600 N N . PRO B 1 80 ? -28.328 -16.156 6.672 1 92.75 80 PRO B N 1
ATOM 2601 C CA . PRO B 1 80 ? -28.969 -17.406 7.055 1 92.75 80 PRO B CA 1
ATOM 2602 C C . PRO B 1 80 ? -30.453 -17.453 6.723 1 92.75 80 PRO B C 1
ATOM 2604 O O . PRO B 1 80 ? -31 -18.516 6.418 1 92.75 80 PRO B O 1
ATOM 2607 N N . PHE B 1 81 ? -31.141 -16.375 6.723 1 94.25 81 PHE B N 1
ATOM 2608 C CA . PHE B 1 81 ? -32.594 -16.312 6.484 1 94.25 81 PHE B CA 1
ATOM 2609 C C . PHE B 1 81 ? -32.906 -16.562 5.016 1 94.25 81 PHE B C 1
ATOM 2611 O O . PHE B 1 81 ? -33.781 -17.359 4.691 1 94.25 81 PHE B O 1
ATOM 2618 N N . PHE B 1 82 ? -32.219 -15.992 4.121 1 94.81 82 PHE B N 1
ATOM 2619 C CA . PHE B 1 82 ? -32.5 -16.125 2.697 1 94.81 82 PHE B CA 1
ATOM 2620 C C . PHE B 1 82 ? -31.719 -17.281 2.09 1 94.81 82 PHE B C 1
ATOM 2622 O O . PHE B 1 82 ? -32.156 -17.875 1.102 1 94.81 82 PHE B O 1
ATOM 2629 N N . ALA B 1 83 ? -30.5 -17.531 2.586 1 95.12 83 ALA B N 1
ATOM 2630 C CA . ALA B 1 83 ? -29.641 -18.641 2.162 1 95.12 83 ALA B CA 1
ATOM 2631 C C . ALA B 1 83 ? -29.484 -18.656 0.646 1 95.12 83 ALA B C 1
ATOM 2633 O O . ALA B 1 83 ? -29.609 -19.703 0.014 1 95.12 83 ALA B O 1
ATOM 2634 N N . ARG B 1 84 ? -29.328 -17.438 0.105 1 94.62 84 ARG B N 1
ATOM 2635 C CA . ARG B 1 84 ? -29.094 -17.312 -1.33 1 94.62 84 ARG B CA 1
ATOM 2636 C C . ARG B 1 84 ? -27.625 -17.531 -1.659 1 94.62 84 ARG B C 1
ATOM 2638 O O . ARG B 1 84 ? -26.75 -16.828 -1.134 1 94.62 84 ARG B O 1
ATOM 2645 N N . PHE B 1 85 ? -27.406 -18.438 -2.582 1 95.44 85 PHE B N 1
ATOM 2646 C CA . PHE B 1 85 ? -26.031 -18.734 -2.977 1 95.44 85 PHE B CA 1
ATOM 2647 C C . PHE B 1 85 ? -25.406 -17.547 -3.684 1 95.44 85 PHE B C 1
ATOM 2649 O O . PHE B 1 85 ? -26.078 -16.844 -4.445 1 95.44 85 PHE B O 1
ATOM 2656 N N . ARG B 1 86 ? -24.109 -17.375 -3.441 1 96.81 86 ARG B N 1
ATOM 2657 C CA . ARG B 1 86 ? -23.328 -16.453 -4.262 1 96.81 86 ARG B CA 1
ATOM 2658 C C . ARG B 1 86 ? -23.234 -16.938 -5.703 1 96.81 86 ARG B C 1
ATOM 2660 O O . ARG B 1 86 ? -23.391 -18.141 -5.973 1 96.81 86 ARG B O 1
ATOM 2667 N N . PRO B 1 87 ? -23.016 -15.977 -6.605 1 95.94 87 PRO B N 1
ATOM 2668 C CA . PRO B 1 87 ? -22.844 -16.422 -7.992 1 95.94 87 PRO B CA 1
ATOM 2669 C C . PRO B 1 87 ? -21.766 -17.5 -8.141 1 95.94 87 PRO B C 1
ATOM 2671 O O . PRO B 1 87 ? -21.922 -18.422 -8.938 1 95.94 87 PRO B O 1
ATOM 2674 N N . SER B 1 88 ? -20.734 -17.422 -7.398 1 94.94 88 SER B N 1
ATOM 2675 C CA . SER B 1 88 ? -19.594 -18.328 -7.48 1 94.94 88 SER B CA 1
ATOM 2676 C C . SER B 1 88 ? -19.953 -19.719 -6.949 1 94.94 88 SER B C 1
ATOM 2678 O O . SER B 1 88 ? -19.203 -20.672 -7.145 1 94.94 88 SER B O 1
ATOM 2680 N N . HIS B 1 89 ? -21.094 -19.812 -6.297 1 95.12 89 HIS B N 1
ATOM 2681 C CA . HIS B 1 89 ? -21.531 -21.078 -5.73 1 95.12 89 HIS B CA 1
ATOM 2682 C C . HIS B 1 89 ? -22.875 -21.516 -6.309 1 95.12 89 HIS B C 1
ATOM 2684 O O . HIS B 1 89 ? -23.359 -22.609 -6.023 1 95.12 89 HIS B O 1
ATOM 2690 N N . HIS B 1 90 ? -23.484 -20.719 -7.047 1 93.81 90 HIS B N 1
ATOM 2691 C CA . HIS B 1 90 ? -24.828 -20.984 -7.574 1 93.81 90 HIS B CA 1
ATOM 2692 C C . HIS B 1 90 ? -24.781 -22.016 -8.688 1 93.81 90 HIS B C 1
ATOM 2694 O O . HIS B 1 90 ? -24.062 -21.859 -9.672 1 93.81 90 HIS B O 1
ATOM 2700 N N . PRO B 1 91 ? -25.578 -23.047 -8.57 1 92.38 91 PRO B N 1
ATOM 2701 C CA . PRO B 1 91 ? -25.531 -24.141 -9.547 1 92.38 91 PRO B CA 1
ATOM 2702 C C . PRO B 1 91 ? -25.766 -23.656 -10.977 1 92.38 91 PRO B C 1
ATOM 2704 O O . PRO B 1 91 ? -25.172 -24.203 -11.914 1 92.38 91 PRO B O 1
ATOM 2707 N N . ASP B 1 92 ? -26.547 -22.656 -11.164 1 89.75 92 ASP B N 1
ATOM 2708 C CA . ASP B 1 92 ? -26.891 -22.188 -12.508 1 89.75 92 ASP B CA 1
ATOM 2709 C C . ASP B 1 92 ? -25.844 -21.203 -13.023 1 89.75 92 ASP B C 1
ATOM 2711 O O . ASP B 1 92 ? -25.828 -20.875 -14.211 1 89.75 92 ASP B O 1
ATOM 2715 N N . PHE B 1 93 ? -24.938 -20.672 -12.109 1 91.75 93 PHE B N 1
ATOM 2716 C CA . PHE B 1 93 ? -24.031 -19.594 -12.5 1 91.75 93 PHE B CA 1
ATOM 2717 C C . PHE B 1 93 ? -22.578 -20.031 -12.391 1 91.75 93 PHE B C 1
ATOM 2719 O O . PHE B 1 93 ? -21.688 -19.422 -12.992 1 91.75 93 PHE B O 1
ATOM 2726 N N . ILE B 1 94 ? -22.391 -21.078 -11.711 1 91.75 94 ILE B N 1
ATOM 2727 C CA . ILE B 1 94 ? -21.047 -21.484 -11.305 1 91.75 94 ILE B CA 1
ATOM 2728 C C . ILE B 1 94 ? -20.172 -21.688 -12.539 1 91.75 94 ILE B C 1
ATOM 2730 O O . ILE B 1 94 ? -18.969 -21.406 -12.516 1 91.75 94 ILE B O 1
ATOM 2734 N N . ASP B 1 95 ? -20.688 -22 -13.68 1 91.44 95 ASP B N 1
ATOM 2735 C CA . ASP B 1 95 ? -19.938 -22.297 -14.883 1 91.44 95 ASP B CA 1
ATOM 2736 C C . ASP B 1 95 ? -19.688 -21.047 -15.711 1 91.44 95 ASP B C 1
ATOM 2738 O O . ASP B 1 95 ? -18.844 -21.047 -16.609 1 91.44 95 ASP B O 1
ATOM 2742 N N . TYR B 1 96 ? -20.406 -20 -15.422 1 92.75 96 TYR B N 1
ATOM 2743 C CA . TYR B 1 96 ? -20.328 -18.797 -16.25 1 92.75 96 TYR B CA 1
ATOM 2744 C C . TYR B 1 96 ? -19.625 -17.672 -15.508 1 92.75 96 TYR B C 1
ATOM 2746 O O . TYR B 1 96 ? -19.094 -16.75 -16.125 1 92.75 96 TYR B O 1
ATOM 2754 N N . VAL B 1 97 ? -19.562 -17.797 -14.211 1 94.56 97 VAL B N 1
ATOM 2755 C CA . VAL B 1 97 ? -19 -16.75 -13.375 1 94.56 97 VAL B CA 1
ATOM 2756 C C . VAL B 1 97 ? -17.469 -16.781 -13.453 1 94.56 97 VAL B C 1
ATOM 2758 O O . VAL B 1 97 ? -16.859 -17.859 -13.359 1 94.56 97 VAL B O 1
ATOM 2761 N N . LYS B 1 98 ? -16.938 -15.617 -13.672 1 94.12 98 LYS B N 1
ATOM 2762 C CA . LYS B 1 98 ? -15.484 -15.484 -13.633 1 94.12 98 LYS B CA 1
ATOM 2763 C C . LYS B 1 98 ? -15.016 -15.047 -12.242 1 94.12 98 LYS B C 1
ATOM 2765 O O . LYS B 1 98 ? -15.281 -13.914 -11.82 1 94.12 98 LYS B O 1
ATOM 2770 N N . THR B 1 99 ? -14.328 -15.938 -11.578 1 93.75 99 THR B N 1
ATOM 2771 C CA . THR B 1 99 ? -13.742 -15.602 -10.289 1 93.75 99 THR B CA 1
ATOM 2772 C C . THR B 1 99 ? -12.305 -15.117 -10.453 1 93.75 99 THR B C 1
ATOM 2774 O O . THR B 1 99 ? -11.672 -15.367 -11.484 1 93.75 99 THR B O 1
ATOM 2777 N N . VAL B 1 100 ? -11.836 -14.406 -9.531 1 94.19 100 VAL B N 1
ATOM 2778 C CA . VAL B 1 100 ? -10.477 -13.875 -9.586 1 94.19 100 VAL B CA 1
ATOM 2779 C C . VAL B 1 100 ? -9.609 -14.602 -8.555 1 94.19 100 VAL B C 1
ATOM 2781 O O . VAL B 1 100 ? -9.945 -14.648 -7.371 1 94.19 100 VAL B O 1
ATOM 2784 N N . TYR B 1 101 ? -8.508 -15.188 -9.031 1 92.44 101 TYR B N 1
ATOM 2785 C CA . TYR B 1 101 ? -7.516 -15.891 -8.234 1 92.44 101 TYR B CA 1
ATOM 2786 C C . TYR B 1 101 ? -8.141 -17.078 -7.504 1 92.44 101 TYR B C 1
ATOM 2788 O O . TYR B 1 101 ? -7.711 -17.438 -6.41 1 92.44 101 TYR B O 1
ATOM 2796 N N . GLY B 1 102 ? -9.273 -17.516 -8.047 1 90.69 102 GLY B N 1
ATOM 2797 C CA . GLY B 1 102 ? -9.922 -18.672 -7.469 1 90.69 102 GLY B CA 1
ATOM 2798 C C . GLY B 1 102 ? -10.758 -18.344 -6.242 1 90.69 102 GLY B C 1
ATOM 2799 O O . GLY B 1 102 ? -11.273 -19.25 -5.582 1 90.69 102 GLY B O 1
ATOM 2800 N N . TYR B 1 103 ? -10.867 -17.125 -5.934 1 92.38 103 TYR B N 1
ATOM 2801 C CA . TYR B 1 103 ? -11.641 -16.703 -4.773 1 92.38 103 TYR B CA 1
ATOM 2802 C C . TYR B 1 103 ? -13.141 -16.844 -5.031 1 92.38 103 TYR B C 1
ATOM 2804 O O . TYR B 1 103 ? -13.648 -16.359 -6.047 1 92.38 103 TYR B O 1
ATOM 2812 N N . ARG B 1 104 ? -13.891 -17.406 -4.047 1 93.81 104 ARG B N 1
ATOM 2813 C CA . ARG B 1 104 ? -15.32 -17.641 -4.262 1 93.81 104 ARG B CA 1
ATOM 2814 C C . ARG B 1 104 ? -16.141 -17.109 -3.096 1 93.81 104 ARG B C 1
ATOM 2816 O O . ARG B 1 104 ? -17.375 -17.062 -3.166 1 93.81 104 ARG B O 1
ATOM 2823 N N . GLY B 1 105 ? -15.445 -16.672 -2.006 1 91.44 105 GLY B N 1
ATOM 2824 C CA . GLY B 1 105 ? -16.156 -16.156 -0.844 1 91.44 105 GLY B CA 1
ATOM 2825 C C . GLY B 1 105 ? -16.969 -17.219 -0.121 1 91.44 105 GLY B C 1
ATOM 2826 O O . GLY B 1 105 ? -16.828 -18.406 -0.391 1 91.44 105 GLY B O 1
ATOM 2827 N N . GLY B 1 106 ? -17.734 -16.828 0.864 1 92.62 106 GLY B N 1
ATOM 2828 C CA . GLY B 1 106 ? -18.625 -17.734 1.563 1 92.62 106 GLY B CA 1
ATOM 2829 C C . GLY B 1 106 ? -19.75 -18.266 0.685 1 92.62 106 GLY B C 1
ATOM 2830 O O . GLY B 1 106 ? -19.875 -17.844 -0.47 1 92.62 106 GLY B O 1
ATOM 2831 N N . LYS B 1 107 ? -20.531 -19.109 1.275 1 94.81 107 LYS B N 1
ATOM 2832 C CA . LYS B 1 107 ? -21.562 -19.812 0.514 1 94.81 107 LYS B CA 1
ATOM 2833 C C . LYS B 1 107 ? -22.719 -18.875 0.166 1 94.81 107 LYS B C 1
ATOM 2835 O O . LYS B 1 107 ? -23.203 -18.875 -0.969 1 94.81 107 LYS B O 1
ATOM 2840 N N . TYR B 1 108 ? -23.094 -18.016 1.139 1 95.12 108 TYR B N 1
ATOM 2841 C CA . TYR B 1 108 ? -24.266 -17.172 0.964 1 95.12 108 TYR B CA 1
ATOM 2842 C C . TYR B 1 108 ? -23.875 -15.711 0.812 1 95.12 108 TYR B C 1
ATOM 2844 O O . TYR B 1 108 ? -22.922 -15.25 1.437 1 95.12 108 TYR B O 1
ATOM 2852 N N . GLY B 1 109 ? -24.75 -14.953 -0.035 1 95.56 109 GLY B N 1
ATOM 2853 C CA . GLY B 1 109 ? -24.281 -13.633 -0.401 1 95.56 109 GLY B CA 1
ATOM 2854 C C . GLY B 1 109 ? -25.266 -12.523 -0.072 1 95.56 109 GLY B C 1
ATOM 2855 O O . GLY B 1 109 ? -24.891 -11.352 -0.031 1 95.56 109 GLY B O 1
ATOM 2856 N N . PHE B 1 110 ? -26.562 -12.867 0.172 1 95.5 110 PHE B N 1
ATOM 2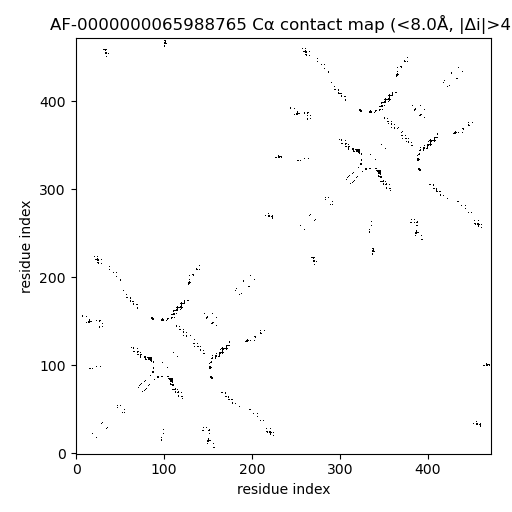857 C CA . PHE B 1 110 ? -27.594 -11.859 0.35 1 95.5 110 PHE B CA 1
ATOM 2858 C C . PHE B 1 110 ? -27.734 -11.492 1.821 1 95.5 110 PHE B C 1
ATOM 2860 O O . PHE B 1 110 ? -28.062 -12.336 2.65 1 95.5 110 PHE B O 1
ATOM 2867 N N . ILE B 1 111 ? -27.5 -10.219 2.096 1 97.12 111 ILE B N 1
ATOM 2868 C CA . ILE B 1 111 ? -27.094 -9.047 1.335 1 97.12 111 ILE B CA 1
ATOM 2869 C C . ILE B 1 111 ? -25.578 -8.852 1.448 1 97.12 111 ILE B C 1
ATOM 2871 O O . ILE B 1 111 ? -24.938 -9.484 2.283 1 97.12 111 ILE B O 1
ATOM 2875 N N . SER B 1 112 ? -25.047 -8.062 0.589 1 97.5 112 SER B N 1
ATOM 2876 C CA . SER B 1 112 ? -23.609 -7.84 0.563 1 97.5 112 SER B CA 1
ATOM 2877 C C . SER B 1 112 ? -23.125 -7.141 1.833 1 97.5 112 SER B C 1
ATOM 2879 O O . SER B 1 112 ? -23.5 -5.988 2.086 1 97.5 112 SER B O 1
ATOM 2881 N N . GLY B 1 113 ? -22.281 -7.812 2.592 1 97.06 113 GLY B N 1
ATOM 2882 C CA . GLY B 1 113 ? -21.703 -7.234 3.795 1 97.06 113 GLY B CA 1
ATOM 2883 C C . GLY B 1 113 ? -20.766 -6.078 3.51 1 97.06 113 GLY B C 1
ATOM 2884 O O . GLY B 1 113 ? -20.766 -5.074 4.227 1 97.06 113 GLY B O 1
ATOM 2885 N N . HIS B 1 114 ? -19.906 -6.207 2.494 1 97.31 114 HIS B N 1
ATOM 2886 C CA . HIS B 1 114 ? -19.047 -5.102 2.084 1 97.31 114 HIS B CA 1
ATOM 2887 C C . HIS B 1 114 ? -19.859 -3.854 1.77 1 97.31 114 HIS B C 1
ATOM 2889 O O . HIS B 1 114 ? -19.547 -2.762 2.244 1 97.31 114 HIS B O 1
ATOM 2895 N N . THR B 1 115 ? -20.891 -4.062 1.03 1 98.38 115 THR B N 1
ATOM 2896 C CA . THR B 1 115 ? -21.719 -2.93 0.622 1 98.38 115 THR B CA 1
ATOM 2897 C C . THR B 1 115 ? -22.344 -2.246 1.838 1 98.38 115 THR B C 1
ATOM 2899 O O . THR B 1 115 ? -22.25 -1.025 1.984 1 98.38 115 THR B O 1
ATOM 2902 N N . THR B 1 116 ? -22.938 -3.033 2.719 1 98.5 116 THR B N 1
ATOM 2903 C CA . THR B 1 116 ? -23.562 -2.463 3.904 1 98.5 116 THR B CA 1
ATOM 2904 C C . THR B 1 116 ? -22.562 -1.674 4.73 1 98.5 116 THR B C 1
ATOM 2906 O O . THR B 1 116 ? -22.797 -0.521 5.09 1 98.5 116 THR B O 1
ATOM 2909 N N . ASN B 1 117 ? -21.438 -2.285 4.918 1 98.38 117 ASN B N 1
ATOM 2910 C CA . ASN B 1 117 ? -20.438 -1.68 5.781 1 98.38 117 ASN B CA 1
ATOM 2911 C C . ASN B 1 117 ? -19.859 -0.404 5.168 1 98.38 117 ASN B C 1
ATOM 2913 O O . ASN B 1 117 ? -19.812 0.638 5.824 1 98.38 117 ASN B O 1
ATOM 2917 N N . TYR B 1 118 ? -19.469 -0.424 3.947 1 98.62 118 TYR B N 1
ATOM 2918 C CA . TYR B 1 118 ? -18.781 0.708 3.344 1 98.62 118 TYR B CA 1
ATOM 2919 C C . TYR B 1 118 ? -19.734 1.854 3.066 1 98.62 118 TYR B C 1
ATOM 2921 O O . TYR B 1 118 ? -19.359 3.025 3.168 1 98.62 118 TYR B O 1
ATOM 2929 N N . ILE B 1 119 ? -20.984 1.541 2.713 1 98.81 119 ILE B N 1
ATOM 2930 C CA . ILE B 1 119 ? -22 2.57 2.525 1 98.81 119 ILE B CA 1
ATOM 2931 C C . ILE B 1 119 ? -22.297 3.258 3.857 1 98.81 119 ILE B C 1
ATOM 2933 O O . ILE B 1 119 ? -22.375 4.484 3.926 1 98.81 119 ILE B O 1
ATOM 2937 N N . SER B 1 120 ? -22.453 2.492 4.879 1 98.88 120 SER B N 1
ATOM 2938 C CA . SER B 1 120 ? -22.719 3.047 6.199 1 98.88 120 SER B CA 1
ATOM 2939 C C . SER B 1 120 ? -21.594 3.971 6.656 1 98.88 120 SER B C 1
ATOM 2941 O O . SER B 1 120 ? -21.859 5.074 7.145 1 98.88 120 SER B O 1
ATOM 2943 N N . LEU B 1 121 ? -20.406 3.551 6.465 1 98.56 121 LEU B N 1
ATOM 2944 C CA . LEU B 1 121 ? -19.25 4.34 6.871 1 98.56 121 LEU B CA 1
ATOM 2945 C C . LEU B 1 121 ? -19.156 5.621 6.051 1 98.56 121 LEU B C 1
ATOM 2947 O O . LEU B 1 121 ? -18.828 6.684 6.59 1 98.56 121 LEU B O 1
ATOM 2951 N N . ALA B 1 122 ? -19.406 5.492 4.77 1 98.75 122 ALA B N 1
ATOM 2952 C CA . ALA B 1 122 ? -19.328 6.66 3.895 1 98.75 122 ALA B CA 1
ATOM 2953 C C . ALA B 1 122 ? -20.359 7.707 4.301 1 98.75 122 ALA B C 1
ATOM 2955 O O . ALA B 1 122 ? -20.047 8.898 4.383 1 98.75 122 ALA B O 1
ATOM 2956 N N . LEU B 1 123 ? -21.547 7.23 4.555 1 98.81 123 LEU B N 1
ATOM 2957 C CA . LEU B 1 123 ? -22.594 8.164 4.957 1 98.81 123 LEU B CA 1
ATOM 2958 C C . LEU B 1 123 ? -22.25 8.812 6.293 1 98.81 123 LEU B C 1
ATOM 2960 O O . LEU B 1 123 ? -22.312 10.039 6.426 1 98.81 123 LEU B O 1
ATOM 2964 N N . PHE B 1 124 ? -21.891 8.039 7.262 1 98.69 124 PHE B N 1
ATOM 2965 C CA . PHE B 1 124 ? -21.578 8.531 8.602 1 98.69 124 PHE B CA 1
ATOM 2966 C C . PHE B 1 124 ? -20.453 9.562 8.547 1 98.69 124 PHE B C 1
ATOM 2968 O O . PHE B 1 124 ? -20.609 10.68 9.047 1 98.69 124 PHE B O 1
ATOM 2975 N N . THR B 1 125 ? -19.359 9.211 7.852 1 98.56 125 THR B N 1
ATOM 2976 C CA . THR B 1 125 ? -18.172 10.078 7.867 1 98.56 125 THR B CA 1
ATOM 2977 C C . THR B 1 125 ? -18.422 11.328 7.023 1 98.56 125 THR B C 1
ATOM 2979 O O . THR B 1 125 ? -17.906 12.406 7.348 1 98.56 125 THR B O 1
ATOM 2982 N N . SER B 1 126 ? -19.172 11.188 5.945 1 98.56 126 SER B N 1
ATOM 2983 C CA . SER B 1 126 ? -19.516 12.359 5.152 1 98.56 126 SER B CA 1
ATOM 2984 C C . SER B 1 126 ? -20.297 13.375 5.98 1 98.56 126 SER B C 1
ATOM 2986 O O . SER B 1 126 ? -20.078 14.578 5.875 1 98.56 126 SER B O 1
ATOM 2988 N N . ARG B 1 127 ? -21.141 12.891 6.82 1 97.94 127 ARG B N 1
ATOM 2989 C CA . ARG B 1 127 ? -22 13.758 7.621 1 97.94 127 ARG B CA 1
ATOM 2990 C C . ARG B 1 127 ? -21.219 14.406 8.758 1 97.94 127 ARG B C 1
ATOM 2992 O O . ARG B 1 127 ? -21.516 15.531 9.164 1 97.94 127 ARG B O 1
ATOM 2999 N N . ILE B 1 128 ? -20.25 13.773 9.273 1 96.69 128 ILE B N 1
ATOM 3000 C CA . ILE B 1 128 ? -19.531 14.32 10.422 1 96.69 128 ILE B CA 1
ATOM 3001 C C . ILE B 1 128 ? -18.469 15.305 9.945 1 96.69 128 ILE B C 1
ATOM 3003 O O . ILE B 1 128 ? -18.203 16.297 10.617 1 96.69 128 ILE B O 1
ATOM 3007 N N . PHE B 1 129 ? -17.844 15.109 8.828 1 97.5 129 PHE B N 1
ATOM 3008 C CA . PHE B 1 129 ? -16.75 15.969 8.391 1 97.5 129 PHE B CA 1
ATOM 3009 C C . PHE B 1 129 ? -17.281 17.125 7.551 1 97.5 129 PHE B C 1
ATOM 3011 O O . PHE B 1 129 ? -16.672 18.203 7.508 1 97.5 129 PHE B O 1
ATOM 3018 N N . ARG B 1 130 ? -18.344 16.891 6.824 1 97.5 130 ARG B N 1
ATOM 3019 C CA . ARG B 1 130 ? -19.031 17.906 6.031 1 97.5 130 ARG B CA 1
ATOM 3020 C C . ARG B 1 130 ? -18.062 18.625 5.098 1 97.5 130 ARG B C 1
ATOM 3022 O O . ARG B 1 130 ? -18.078 19.859 4.992 1 97.5 130 ARG B O 1
ATOM 3029 N N . ASN B 1 131 ? -17.109 17.891 4.5 1 98.12 131 ASN B N 1
ATOM 3030 C CA . ASN B 1 131 ? -16.172 18.375 3.5 1 98.12 131 ASN B CA 1
ATOM 3031 C C . ASN B 1 131 ? -16.484 17.812 2.115 1 98.12 131 ASN B C 1
ATOM 3033 O O . ASN B 1 131 ? -16.516 16.594 1.929 1 98.12 131 ASN B O 1
ATOM 3037 N N . LYS B 1 132 ? -16.781 18.641 1.181 1 98.12 132 LYS B N 1
ATOM 3038 C CA . LYS B 1 132 ? -17.219 18.234 -0.151 1 98.12 132 LYS B CA 1
ATOM 3039 C C . LYS B 1 132 ? -16.172 17.359 -0.831 1 98.12 132 LYS B C 1
ATOM 3041 O O . LYS B 1 132 ? -16.516 16.344 -1.448 1 98.12 132 LYS B O 1
ATOM 3046 N N . PHE B 1 133 ? -14.906 17.797 -0.748 1 98.25 133 PHE B N 1
ATOM 3047 C CA . PHE B 1 133 ? -13.828 17.047 -1.366 1 98.25 133 PHE B CA 1
ATOM 3048 C C . PHE B 1 133 ? -13.75 15.633 -0.789 1 98.25 133 PHE B C 1
ATOM 3050 O O . PHE B 1 133 ? -13.664 14.656 -1.534 1 98.25 133 PHE B O 1
ATOM 3057 N N . TYR B 1 134 ? -13.883 15.531 0.477 1 98.5 134 TYR B N 1
ATOM 3058 C CA . TYR B 1 134 ? -13.883 14.227 1.139 1 98.5 134 TYR B CA 1
ATOM 3059 C C . TYR B 1 134 ? -15.094 13.406 0.722 1 98.5 134 TYR B C 1
ATOM 3061 O O . TYR B 1 134 ? -14.969 12.227 0.401 1 98.5 134 TYR B O 1
ATOM 3069 N N . THR B 1 135 ? -16.25 14.023 0.745 1 98.75 135 THR B N 1
ATOM 3070 C CA . THR B 1 135 ? -17.5 13.328 0.452 1 98.75 135 THR B CA 1
ATOM 3071 C C . THR B 1 135 ? -17.453 12.703 -0.94 1 98.75 135 THR B C 1
ATOM 3073 O O . THR B 1 135 ? -17.734 11.516 -1.104 1 98.75 135 THR B O 1
ATOM 3076 N N . TRP B 1 136 ? -17 13.43 -1.886 1 98.75 136 TRP B N 1
ATOM 3077 C CA . TRP B 1 136 ? -16.906 12.898 -3.242 1 98.75 136 TRP B CA 1
ATOM 3078 C C . TRP B 1 136 ? -15.883 11.781 -3.326 1 98.75 136 TRP B C 1
ATOM 3080 O O . TRP B 1 136 ? -16.109 10.773 -4 1 98.75 136 TRP B O 1
ATOM 3090 N N . THR B 1 137 ? -14.812 11.953 -2.639 1 98.75 137 THR B N 1
ATOM 3091 C CA . THR B 1 137 ? -13.734 10.969 -2.686 1 98.75 137 THR B CA 1
ATOM 3092 C C . THR B 1 137 ? -14.172 9.656 -2.047 1 98.75 137 THR B C 1
ATOM 3094 O O . THR B 1 137 ? -14.031 8.594 -2.648 1 98.75 137 THR B O 1
ATOM 3097 N N . ILE B 1 138 ? -14.773 9.758 -0.869 1 98.75 138 ILE B N 1
ATOM 3098 C CA . ILE B 1 138 ? -15.109 8.539 -0.146 1 98.75 138 ILE B CA 1
ATOM 3099 C C . ILE B 1 138 ? -16.203 7.781 -0.894 1 98.75 138 ILE B C 1
ATOM 3101 O O . ILE B 1 138 ? -16.172 6.551 -0.984 1 98.75 138 ILE B O 1
ATOM 3105 N N . TRP B 1 139 ? -17.125 8.484 -1.446 1 98.81 139 TRP B N 1
ATOM 3106 C CA . TRP B 1 139 ? -18.203 7.812 -2.176 1 98.81 139 TRP B CA 1
ATOM 3107 C C . TRP B 1 139 ? -17.672 7.172 -3.453 1 98.81 139 TRP B C 1
ATOM 3109 O O . TRP B 1 139 ? -18.156 6.113 -3.867 1 98.81 139 TRP B O 1
ATOM 3119 N N . SER B 1 140 ? -16.672 7.777 -4.086 1 98.81 140 SER B N 1
ATOM 3120 C CA . SER B 1 140 ? -16.047 7.18 -5.258 1 98.81 140 SER B CA 1
ATOM 3121 C C . SER B 1 140 ? -15.281 5.91 -4.891 1 98.81 140 SER B C 1
ATOM 3123 O O . SER B 1 140 ? -15.375 4.898 -5.59 1 98.81 140 SER B O 1
ATOM 3125 N N . VAL B 1 141 ? -14.57 6.004 -3.805 1 98.62 141 VAL B N 1
ATOM 3126 C CA . VAL B 1 141 ? -13.812 4.844 -3.346 1 98.62 141 VAL B CA 1
ATOM 3127 C C . VAL B 1 141 ? -14.766 3.705 -2.998 1 98.62 141 VAL B C 1
ATOM 3129 O O . VAL B 1 141 ? -14.531 2.553 -3.367 1 98.62 141 VAL B O 1
ATOM 3132 N N . VAL B 1 142 ? -15.836 4.031 -2.314 1 98.69 142 VAL B N 1
ATOM 3133 C CA . VAL B 1 142 ? -16.828 3.037 -1.904 1 98.69 142 VAL B CA 1
ATOM 3134 C C . VAL B 1 142 ? -17.484 2.42 -3.137 1 98.69 142 VAL B C 1
ATOM 3136 O O . VAL B 1 142 ? -17.75 1.217 -3.17 1 98.69 142 VAL B O 1
ATOM 3139 N N . ALA B 1 143 ? -17.703 3.203 -4.16 1 98.69 143 ALA B N 1
ATOM 3140 C CA . ALA B 1 143 ? -18.266 2.684 -5.41 1 98.69 143 ALA B CA 1
ATOM 3141 C C . ALA B 1 143 ? -17.328 1.64 -6.027 1 98.69 143 ALA B C 1
ATOM 3143 O O . ALA B 1 143 ? -17.797 0.625 -6.551 1 98.69 143 ALA B O 1
ATOM 3144 N N . LEU B 1 144 ? -16.047 1.863 -5.961 1 98.56 144 LEU B N 1
ATOM 3145 C CA . LEU B 1 144 ? -15.078 0.912 -6.477 1 98.56 144 LEU B CA 1
ATOM 3146 C C . LEU B 1 144 ? -15.102 -0.387 -5.68 1 98.56 144 LEU B C 1
ATOM 3148 O O . LEU B 1 144 ? -15.047 -1.477 -6.254 1 98.56 144 LEU B O 1
ATOM 3152 N N . VAL B 1 145 ? -15.219 -0.25 -4.383 1 98.5 145 VAL B N 1
ATOM 3153 C CA . VAL B 1 145 ? -15.266 -1.42 -3.514 1 98.5 145 VAL B CA 1
ATOM 3154 C C . VAL B 1 145 ? -16.516 -2.246 -3.818 1 98.5 145 VAL B C 1
ATOM 3156 O O . VAL B 1 145 ? -16.438 -3.473 -3.936 1 98.5 145 VAL B O 1
ATOM 3159 N N . ILE B 1 146 ? -17.609 -1.525 -3.98 1 98.5 146 ILE B N 1
ATOM 3160 C CA . ILE B 1 146 ? -18.875 -2.201 -4.23 1 98.5 146 ILE B CA 1
ATOM 3161 C C . ILE B 1 146 ? -18.828 -2.906 -5.586 1 98.5 146 ILE B C 1
ATOM 3163 O O . ILE B 1 146 ? -19.203 -4.078 -5.695 1 98.5 146 ILE B O 1
ATOM 3167 N N . TYR B 1 147 ? -18.344 -2.238 -6.555 1 98.19 147 TYR B N 1
ATOM 3168 C CA . TYR B 1 147 ? -18.234 -2.859 -7.871 1 98.19 147 TYR B CA 1
ATOM 3169 C C . TYR B 1 147 ? -17.281 -4.047 -7.84 1 98.19 147 TYR B C 1
ATOM 3171 O O . TYR B 1 147 ? -17.484 -5.031 -8.555 1 98.19 147 TYR B O 1
ATOM 3179 N N . SER B 1 148 ? -16.266 -3.988 -7.066 1 98.25 148 SER B N 1
ATOM 3180 C CA . SER B 1 148 ? -15.297 -5.07 -6.977 1 98.25 148 SER B CA 1
ATOM 3181 C C . SER B 1 148 ? -15.969 -6.395 -6.625 1 98.25 148 SER B C 1
ATOM 3183 O O . SER B 1 148 ? -15.547 -7.453 -7.09 1 98.25 148 SER B O 1
ATOM 3185 N N . ARG B 1 149 ? -17.047 -6.375 -5.879 1 97.94 149 ARG B N 1
ATOM 3186 C CA . ARG B 1 149 ? -17.719 -7.59 -5.441 1 97.94 149 ARG B CA 1
ATOM 3187 C C . ARG B 1 149 ? -18.422 -8.281 -6.609 1 97.94 149 ARG B C 1
ATOM 3189 O O . ARG B 1 149 ? -18.531 -9.508 -6.637 1 97.94 149 ARG B O 1
ATOM 3196 N N . ILE B 1 150 ? -18.859 -7.465 -7.562 1 97.75 150 ILE B N 1
ATOM 3197 C CA . ILE B 1 150 ? -19.438 -8.008 -8.789 1 97.75 150 ILE B CA 1
ATOM 3198 C C . ILE B 1 150 ? -18.328 -8.484 -9.719 1 97.75 150 ILE B C 1
ATOM 3200 O O . ILE B 1 150 ? -18.406 -9.586 -10.266 1 97.75 150 ILE B O 1
ATOM 3204 N N . TYR B 1 151 ? -17.312 -7.703 -9.836 1 97.94 151 TYR B N 1
ATOM 3205 C CA . TYR B 1 151 ? -16.203 -7.973 -10.734 1 97.94 151 TYR B CA 1
ATOM 3206 C C . TYR B 1 151 ? -15.539 -9.305 -10.391 1 97.94 151 TYR B C 1
ATOM 3208 O O . TYR B 1 151 ? -15.234 -10.102 -11.281 1 97.94 151 TYR B O 1
ATOM 3216 N N . ILE B 1 152 ? -15.406 -9.578 -9.086 1 96.81 152 ILE B N 1
ATOM 3217 C CA . ILE B 1 152 ? -14.664 -10.773 -8.711 1 96.81 152 ILE B CA 1
ATOM 3218 C C . ILE B 1 152 ? -15.625 -11.953 -8.586 1 96.81 152 ILE B C 1
ATOM 3220 O O . ILE B 1 152 ? -15.211 -13.055 -8.219 1 96.81 152 ILE B O 1
ATOM 3224 N N . GLY B 1 153 ? -16.953 -11.727 -8.758 1 96.69 153 GLY B N 1
ATOM 3225 C CA . GLY B 1 153 ? -17.906 -12.805 -8.984 1 96.69 153 GLY B CA 1
ATOM 3226 C C . GLY B 1 153 ? -18.547 -13.312 -7.711 1 96.69 153 GLY B C 1
ATOM 3227 O O . GLY B 1 153 ? -19.047 -14.445 -7.668 1 96.69 153 GLY B O 1
ATOM 3228 N N . VAL B 1 154 ? -18.609 -12.453 -6.641 1 96.81 154 VAL B N 1
ATOM 3229 C CA . VAL B 1 154 ? -19.047 -13.031 -5.375 1 96.81 154 VAL B CA 1
ATOM 3230 C C . VAL B 1 154 ? -20.391 -12.445 -4.977 1 96.81 154 VAL B C 1
ATOM 3232 O O . VAL B 1 154 ? -21.031 -12.922 -4.027 1 96.81 154 VAL B O 1
ATOM 3235 N N . HIS B 1 155 ? -20.875 -11.422 -5.695 1 97.88 155 HIS B N 1
ATOM 3236 C CA . HIS B 1 155 ? -22.203 -10.883 -5.379 1 97.88 155 HIS B CA 1
ATOM 3237 C C . HIS B 1 155 ? -22.984 -10.547 -6.648 1 97.88 155 HIS B C 1
ATOM 3239 O O . HIS B 1 155 ? -22.406 -10.023 -7.605 1 97.88 155 HIS B O 1
ATOM 3245 N N . PHE B 1 156 ? -24.25 -10.875 -6.574 1 96.81 156 PHE B N 1
ATOM 3246 C CA . PHE B 1 156 ? -25.172 -10.398 -7.586 1 96.81 156 PHE B CA 1
ATOM 3247 C C . PHE B 1 156 ? -25.469 -8.922 -7.395 1 96.81 156 PHE B C 1
ATOM 3249 O O . PHE B 1 156 ? -25.25 -8.367 -6.32 1 96.81 156 PHE B O 1
ATOM 3256 N N . ILE B 1 157 ? -25.984 -8.312 -8.438 1 97.19 157 ILE B N 1
ATOM 3257 C CA . ILE B 1 157 ? -26.406 -6.914 -8.359 1 97.19 157 ILE B CA 1
ATOM 3258 C C . ILE B 1 157 ? -27.516 -6.762 -7.336 1 97.19 157 ILE B C 1
ATOM 3260 O O . ILE B 1 157 ? -27.547 -5.789 -6.578 1 97.19 157 ILE B O 1
ATOM 3264 N N . THR B 1 158 ? -28.328 -7.754 -7.25 1 96.19 158 THR B N 1
ATOM 3265 C CA . THR B 1 158 ? -29.469 -7.734 -6.352 1 96.19 158 THR B CA 1
ATOM 3266 C C . THR B 1 158 ? -29.031 -8.008 -4.914 1 96.19 158 THR B C 1
ATOM 3268 O O . THR B 1 158 ? -29.844 -7.906 -3.986 1 96.19 158 THR B O 1
ATOM 3271 N N . ASP B 1 159 ? -27.828 -8.406 -4.648 1 96.94 159 ASP B N 1
ATOM 3272 C CA . ASP B 1 159 ? -27.25 -8.422 -3.309 1 96.94 159 ASP B CA 1
ATOM 3273 C C . ASP B 1 159 ? -26.828 -7.02 -2.865 1 96.94 159 ASP B C 1
ATOM 3275 O O . ASP B 1 159 ? -26.828 -6.715 -1.672 1 96.94 159 ASP B O 1
ATOM 3279 N N . ILE B 1 160 ? -26.453 -6.191 -3.84 1 98.06 160 ILE B N 1
ATOM 3280 C CA . ILE B 1 160 ? -25.812 -4.895 -3.615 1 98.06 160 ILE B CA 1
ATOM 3281 C C . ILE B 1 160 ? -26.891 -3.846 -3.316 1 98.06 160 ILE B C 1
ATOM 3283 O O . ILE B 1 160 ? -26.734 -3.041 -2.395 1 98.06 160 ILE B O 1
ATOM 3287 N N . ILE B 1 161 ? -27.984 -3.842 -3.977 1 97.31 161 ILE B N 1
ATOM 3288 C CA . ILE B 1 161 ? -29.016 -2.809 -3.887 1 97.31 161 ILE B CA 1
ATOM 3289 C C . ILE B 1 161 ? -29.594 -2.773 -2.471 1 97.31 161 ILE B C 1
ATOM 3291 O O . ILE B 1 161 ? -29.578 -1.728 -1.816 1 97.31 161 ILE B O 1
ATOM 3295 N N . PRO B 1 162 ? -30.094 -3.926 -1.961 1 97.56 162 PRO B N 1
ATOM 3296 C CA . PRO B 1 162 ? -30.547 -3.871 -0.569 1 97.56 162 PRO B CA 1
ATOM 3297 C C . PRO B 1 162 ? -29.406 -3.57 0.41 1 97.56 162 PRO B C 1
ATOM 3299 O O . PRO B 1 162 ? -29.641 -2.979 1.467 1 97.56 162 PRO B O 1
ATOM 3302 N N . GLY B 1 163 ? -28.188 -3.98 0.086 1 98.38 163 GLY B N 1
ATOM 3303 C CA . GLY B 1 163 ? -27.047 -3.607 0.898 1 98.38 163 GLY B CA 1
ATOM 3304 C C . GLY B 1 163 ? -26.859 -2.107 1.004 1 98.38 163 GLY B C 1
ATOM 3305 O O . GLY B 1 163 ? -26.516 -1.592 2.074 1 98.38 163 GLY B O 1
ATOM 3306 N N . ILE B 1 164 ? -27.031 -1.44 -0.1 1 98.69 164 ILE B N 1
ATOM 3307 C CA . ILE B 1 164 ? -26.938 0.015 -0.122 1 98.69 164 ILE B CA 1
ATOM 3308 C C . ILE B 1 164 ? -28.016 0.61 0.792 1 98.69 164 ILE B C 1
ATOM 3310 O O . ILE B 1 164 ? -27.719 1.484 1.611 1 98.69 164 ILE B O 1
ATOM 3314 N N . ALA B 1 165 ? -29.219 0.126 0.692 1 98.56 165 ALA B N 1
ATOM 3315 C CA . ALA B 1 165 ? -30.328 0.63 1.49 1 98.56 165 ALA B CA 1
ATOM 3316 C C . ALA B 1 165 ? -30.062 0.45 2.982 1 98.56 165 ALA B C 1
ATOM 3318 O O . ALA B 1 165 ? -30.203 1.396 3.762 1 98.56 165 ALA B O 1
ATOM 3319 N N . VAL B 1 166 ? -29.688 -0.756 3.316 1 98.38 166 VAL B N 1
ATOM 3320 C CA . VAL B 1 166 ? -29.406 -1.048 4.719 1 98.38 166 VAL B CA 1
ATOM 3321 C C . VAL B 1 166 ? -28.234 -0.19 5.203 1 98.38 166 VAL B C 1
ATOM 3323 O O . VAL B 1 166 ? -28.281 0.372 6.297 1 98.38 166 VAL B O 1
ATOM 3326 N N . GLY B 1 167 ? -27.172 -0.036 4.387 1 98.81 167 GLY B N 1
ATOM 3327 C CA . GLY B 1 167 ? -26.031 0.794 4.746 1 98.81 167 GLY B CA 1
ATOM 3328 C C . GLY B 1 167 ? -26.406 2.244 4.988 1 98.81 167 GLY B C 1
ATOM 3329 O O . GLY B 1 167 ? -25.906 2.867 5.93 1 98.81 167 GLY B O 1
ATOM 3330 N N . LEU B 1 168 ? -27.266 2.74 4.16 1 98.81 168 LEU B N 1
ATOM 3331 C CA . LEU B 1 168 ? -27.703 4.121 4.309 1 98.81 168 LEU B CA 1
ATOM 3332 C C . LEU B 1 168 ? -28.5 4.301 5.594 1 98.81 168 LEU B C 1
ATOM 3334 O O . LEU B 1 168 ? -28.312 5.289 6.312 1 98.81 168 LEU B O 1
ATOM 3338 N N . ILE B 1 169 ? -29.359 3.357 5.898 1 98.75 169 ILE B N 1
ATOM 3339 C CA . ILE B 1 169 ? -30.188 3.418 7.094 1 98.75 169 ILE B CA 1
ATOM 3340 C C . ILE B 1 169 ? -29.328 3.332 8.344 1 98.75 169 ILE B C 1
ATOM 3342 O O . ILE B 1 169 ? -29.469 4.141 9.266 1 98.75 169 ILE B O 1
ATOM 3346 N N . VAL B 1 170 ? -28.422 2.375 8.328 1 98.75 170 VAL B N 1
ATOM 3347 C CA . VAL B 1 170 ? -27.547 2.178 9.484 1 98.75 170 VAL B CA 1
ATOM 3348 C C . VAL B 1 170 ? -26.625 3.385 9.648 1 98.75 170 VAL B C 1
ATOM 3350 O O . VAL B 1 170 ? -26.438 3.873 10.766 1 98.75 170 VAL B O 1
ATOM 3353 N N . GLY B 1 171 ? -26.016 3.883 8.516 1 98.81 171 GLY B N 1
ATOM 3354 C CA . GLY B 1 171 ? -25.172 5.059 8.586 1 98.81 171 GLY B CA 1
ATOM 3355 C C . GLY B 1 171 ? -25.859 6.27 9.172 1 98.81 171 GLY B C 1
ATOM 3356 O O . GLY B 1 171 ? -25.281 6.988 9.992 1 98.81 171 GLY B O 1
ATOM 3357 N N . HIS B 1 172 ? -27.125 6.449 8.773 1 98.69 172 HIS B N 1
ATOM 3358 C CA . HIS B 1 172 ? -27.906 7.566 9.289 1 98.69 172 HIS B CA 1
ATOM 3359 C C . HIS B 1 172 ? -28.234 7.371 10.758 1 98.69 172 HIS B C 1
ATOM 3361 O O . HIS B 1 172 ? -28.125 8.312 11.555 1 98.69 172 HIS B O 1
ATOM 3367 N N . PHE B 1 173 ? -28.594 6.195 11.086 1 98.69 173 PHE B N 1
ATOM 3368 C CA . PHE B 1 173 ? -28.922 5.867 12.469 1 98.69 173 PHE B CA 1
ATOM 3369 C C . PHE B 1 173 ? -27.719 6.102 13.383 1 98.69 173 PHE B C 1
ATOM 3371 O O . PHE B 1 173 ? -27.844 6.754 14.422 1 98.69 173 PHE B O 1
ATOM 3378 N N . VAL B 1 174 ? -26.609 5.613 13.008 1 98.75 174 VAL B N 1
ATOM 3379 C CA . VAL B 1 174 ? -25.391 5.738 13.805 1 98.75 174 VAL B CA 1
ATOM 3380 C C . VAL B 1 174 ? -24.984 7.211 13.914 1 98.75 174 VAL B C 1
ATOM 3382 O O . VAL B 1 174 ? -24.5 7.652 14.961 1 98.75 174 VAL B O 1
ATOM 3385 N N . TYR B 1 175 ? -25.188 7.945 12.844 1 98.38 175 TYR B N 1
ATOM 3386 C CA . TYR B 1 175 ? -24.938 9.383 12.867 1 98.38 175 TYR B CA 1
ATOM 3387 C C . TYR B 1 175 ? -25.766 10.07 13.938 1 98.38 175 TYR B C 1
ATOM 3389 O O . TYR B 1 175 ? -25.25 10.875 14.719 1 98.38 175 TYR B O 1
ATOM 3397 N N . LYS B 1 176 ? -27.047 9.734 14.023 1 97.75 176 LYS B N 1
ATOM 3398 C CA . LYS B 1 176 ? -27.953 10.32 15.016 1 97.75 176 LYS B CA 1
ATOM 3399 C C . LYS B 1 176 ? -27.547 9.914 16.438 1 97.75 176 LYS B C 1
ATOM 3401 O O . LYS B 1 176 ? -27.578 10.734 17.344 1 97.75 176 LYS B O 1
ATOM 3406 N N . VAL B 1 177 ? -27.203 8.672 16.562 1 97.69 177 VAL B N 1
ATOM 3407 C CA . VAL B 1 177 ? -26.766 8.172 17.859 1 97.69 177 VAL B CA 1
ATOM 3408 C C . VAL B 1 177 ? -25.484 8.891 18.297 1 97.69 177 VAL B C 1
ATOM 3410 O O . VAL B 1 177 ? -25.344 9.273 19.469 1 97.69 177 VAL B O 1
ATOM 3413 N N . TYR B 1 178 ? -24.594 9.086 17.375 1 96.94 178 TYR B N 1
ATOM 3414 C CA . TYR B 1 178 ? -23.344 9.789 17.641 1 96.94 178 TYR B CA 1
ATOM 3415 C C . TYR B 1 178 ? -23.609 11.211 18.109 1 96.94 178 TYR B C 1
ATOM 3417 O O . TYR B 1 178 ? -23.047 11.656 19.109 1 96.94 178 TYR B O 1
ATOM 3425 N N . LEU B 1 179 ? -24.484 11.961 17.422 1 94.69 179 LEU B N 1
ATOM 3426 C CA . LEU B 1 179 ? -24.797 13.336 17.797 1 94.69 179 LEU B CA 1
ATOM 3427 C C . LEU B 1 179 ? -25.406 13.398 19.188 1 94.69 179 LEU B C 1
ATOM 3429 O O . LEU B 1 179 ? -25.094 14.289 19.984 1 94.69 179 LEU B O 1
ATOM 3433 N N . TYR B 1 180 ? -26.234 12.477 19.391 1 94.31 180 TYR B N 1
ATOM 3434 C CA . TYR B 1 180 ? -26.891 12.422 20.703 1 94.31 180 TYR B CA 1
ATOM 3435 C C . TYR B 1 180 ? -25.875 12.18 21.812 1 94.31 180 TYR B C 1
ATOM 3437 O O . TYR B 1 180 ? -25.844 12.898 22.812 1 94.31 180 TYR B O 1
ATOM 3445 N N . ALA B 1 181 ? -25.031 11.203 21.656 1 94 181 ALA B N 1
ATOM 3446 C CA . ALA B 1 181 ? -24.016 10.852 22.641 1 94 181 ALA B CA 1
ATOM 3447 C C . ALA B 1 181 ? -23.031 11.992 22.844 1 94 181 ALA B C 1
ATOM 3449 O O . ALA B 1 181 ? -22.625 12.289 23.969 1 94 181 ALA B O 1
ATOM 3450 N N . ARG B 1 182 ? -22.656 12.547 21.719 1 92 182 ARG B N 1
ATOM 3451 C CA . ARG B 1 182 ? -21.719 13.664 21.75 1 92 182 ARG B CA 1
ATOM 3452 C C . ARG B 1 182 ? -22.281 14.828 22.562 1 92 182 ARG B C 1
ATOM 3454 O O . ARG B 1 182 ? -21.578 15.406 23.391 1 92 182 ARG B O 1
ATOM 3461 N N . SER B 1 183 ? -23.531 15.242 22.375 1 88.56 183 SER B N 1
ATOM 3462 C CA . SER B 1 183 ? -24.172 16.359 23.078 1 88.56 183 SER B CA 1
ATOM 3463 C C . SER B 1 183 ? -24.328 16.062 24.562 1 88.56 183 SER B C 1
ATOM 3465 O O . SER B 1 183 ? -24.234 16.969 25.391 1 88.56 183 SER B O 1
ATOM 3467 N N . ARG B 1 184 ? -24.391 14.844 24.891 1 90.44 184 ARG B N 1
ATOM 3468 C CA . ARG B 1 184 ? -24.625 14.453 26.266 1 90.44 184 ARG B CA 1
ATOM 3469 C C . ARG B 1 184 ? -23.312 14.398 27.047 1 90.44 184 ARG B C 1
ATOM 3471 O O . ARG B 1 184 ? -23.281 14.758 28.234 1 90.44 184 ARG B O 1
ATOM 3478 N N . TRP B 1 185 ? -22.281 14.016 26.234 1 89.62 185 TRP B N 1
ATOM 3479 C CA . TRP B 1 185 ? -21.125 13.633 27.016 1 89.62 185 TRP B CA 1
ATOM 3480 C C . TRP B 1 185 ? -19.953 14.57 26.75 1 89.62 185 TRP B C 1
ATOM 3482 O O . TRP B 1 185 ? -18.984 14.625 27.531 1 89.62 185 TRP B O 1
ATOM 3492 N N . LEU B 1 186 ? -19.844 15.297 25.578 1 83.56 186 LEU B N 1
ATOM 3493 C CA . LEU B 1 186 ? -18.719 16.188 25.297 1 83.56 186 LEU B CA 1
ATOM 3494 C C . LEU B 1 186 ? -19.031 17.609 25.734 1 83.56 186 LEU B C 1
ATOM 3496 O O . LEU B 1 186 ? -18.109 18.422 25.906 1 83.56 186 LEU B O 1
ATOM 3500 N N . GLY B 1 187 ? -19.781 17.797 26.734 1 70.44 187 GLY B N 1
ATOM 3501 C CA . GLY B 1 187 ? -20.109 19.047 27.406 1 70.44 187 GLY B CA 1
ATOM 3502 C C . GLY B 1 187 ? -20.203 20.234 26.469 1 70.44 187 GLY B C 1
ATOM 3503 O O . GLY B 1 187 ? -19.969 20.094 25.266 1 70.44 187 GLY B O 1
ATOM 3504 N N . ALA B 1 188 ? -20.516 21.375 26.953 1 67.12 188 ALA B N 1
ATOM 3505 C CA . ALA B 1 188 ? -20.812 22.625 26.25 1 67.12 188 ALA B CA 1
ATOM 3506 C C . ALA B 1 188 ? -19.531 23.219 25.656 1 67.12 188 ALA B C 1
ATOM 3508 O O . ALA B 1 188 ? -19.594 24.047 24.734 1 67.12 188 ALA B O 1
ATOM 3509 N N . SER B 1 189 ? -18.312 22.812 26.016 1 68.75 189 SER B N 1
ATOM 3510 C CA . SER B 1 189 ? -17.062 23.406 25.531 1 68.75 189 SER B CA 1
ATOM 3511 C C . SER B 1 189 ? -16.672 22.844 24.172 1 68.75 189 SER B C 1
ATOM 3513 O O . SER B 1 189 ? -15.789 23.391 23.516 1 68.75 189 SER B O 1
ATOM 3515 N N . CYS B 1 190 ? -17.359 21.797 23.734 1 71.25 190 CYS B N 1
ATOM 3516 C CA . CYS B 1 190 ? -17 21.219 22.453 1 71.25 190 CYS B CA 1
ATOM 3517 C C . CYS B 1 190 ? -17.703 21.922 21.312 1 71.25 190 CYS B C 1
ATOM 3519 O O . CYS B 1 190 ? -18.828 22.422 21.469 1 71.25 190 CYS B O 1
ATOM 3521 N N . PRO B 1 191 ? -16.953 22.141 20.312 1 72.75 191 PRO B N 1
ATOM 3522 C CA . PRO B 1 191 ? -17.609 22.75 19.156 1 72.75 191 PRO B CA 1
ATOM 3523 C C . PRO B 1 191 ? -18.953 22.109 18.844 1 72.75 191 PRO B C 1
ATOM 3525 O O . PRO B 1 191 ? -19.156 20.922 19.125 1 72.75 191 PRO B O 1
ATOM 3528 N N . ALA B 1 192 ? -19.75 22.859 18.391 1 77.31 192 ALA B N 1
ATOM 3529 C CA . ALA B 1 192 ? -21.141 22.453 18.141 1 77.31 192 ALA B CA 1
ATOM 3530 C C . ALA B 1 192 ? -21.203 21.266 17.188 1 77.31 192 ALA B C 1
ATOM 3532 O O . ALA B 1 192 ? -22.047 20.375 17.359 1 77.31 192 ALA B O 1
ATOM 3533 N N . HIS B 1 193 ? -20.25 21.219 16.172 1 89.75 193 HIS B N 1
ATOM 3534 C CA . HIS B 1 193 ? -20.25 20.109 15.227 1 89.75 193 HIS B CA 1
ATOM 3535 C C . HIS B 1 193 ? -18.844 19.547 15.039 1 89.75 193 HIS B C 1
ATOM 3537 O O . HIS B 1 193 ? -17.875 20.297 15.047 1 89.75 193 HIS B O 1
ATOM 3543 N N . PRO B 1 194 ? -18.703 18.25 14.812 1 90.75 194 PRO B N 1
ATOM 3544 C CA . PRO B 1 194 ? -17.391 17.625 14.695 1 90.75 194 PRO B CA 1
ATOM 3545 C C . PRO B 1 194 ? -16.609 18.125 13.484 1 90.75 194 PRO B C 1
ATOM 3547 O O . PRO B 1 194 ? -15.375 18.016 13.453 1 90.75 194 PRO B O 1
ATOM 3550 N N . SER B 1 195 ? -17.312 18.672 12.461 1 93.38 195 SER B N 1
ATOM 3551 C CA . SER B 1 195 ? -16.656 19.172 11.266 1 93.38 195 SER B CA 1
ATOM 3552 C C . SER B 1 195 ? -15.664 20.281 11.602 1 93.38 195 SER B C 1
ATOM 3554 O O . SER B 1 195 ? -14.695 20.5 10.875 1 93.38 195 SER B O 1
ATOM 3556 N N . ALA B 1 196 ? -15.867 20.984 12.703 1 92.31 196 ALA B N 1
ATOM 3557 C CA . ALA B 1 196 ? -14.969 22.062 13.125 1 92.31 196 ALA B CA 1
ATOM 3558 C C . ALA B 1 196 ? -13.664 21.5 13.672 1 92.31 196 ALA B C 1
ATOM 3560 O O . ALA B 1 196 ? -12.609 22.125 13.57 1 92.31 196 ALA B O 1
ATOM 3561 N N . VAL B 1 197 ? -13.711 20.312 14.195 1 92.38 197 VAL B N 1
ATOM 3562 C CA . VAL B 1 197 ? -12.555 19.656 14.805 1 92.38 197 VAL B CA 1
ATOM 3563 C C . VAL B 1 197 ? -11.625 19.125 13.711 1 92.38 197 VAL B C 1
ATOM 3565 O O . VAL B 1 197 ? -10.398 19.172 13.844 1 92.38 197 VAL B O 1
ATOM 3568 N N . TYR B 1 198 ? -12.156 18.656 12.625 1 94.12 198 TYR B N 1
ATOM 3569 C CA . TYR B 1 198 ? -11.383 17.969 11.609 1 94.12 198 TYR B CA 1
ATOM 3570 C C . TYR B 1 198 ? -11.344 18.766 10.312 1 94.12 198 TYR B C 1
ATOM 3572 O O . TYR B 1 198 ? -11.102 18.219 9.234 1 94.12 198 TYR B O 1
ATOM 3580 N N . ALA B 1 199 ? -11.445 20 10.398 1 92.19 199 ALA B N 1
ATOM 3581 C CA . ALA B 1 199 ? -11.414 20.891 9.242 1 92.19 199 ALA B CA 1
ATOM 3582 C C . ALA B 1 199 ? -9.977 21.281 8.883 1 92.19 199 ALA B C 1
ATOM 3584 O O . ALA B 1 199 ? -9.031 20.859 9.555 1 92.19 199 ALA B O 1
ATOM 3585 N N . GLY B 1 200 ? -9.781 21.859 7.695 1 91.62 200 GLY B N 1
ATOM 3586 C CA . GLY B 1 200 ? -8.492 22.406 7.32 1 91.62 200 GLY B CA 1
ATOM 3587 C C . GLY B 1 200 ? -7.59 21.406 6.633 1 91.62 200 GLY B C 1
ATOM 3588 O O . GLY B 1 200 ? -8.047 20.641 5.781 1 91.62 200 GLY B O 1
ATOM 3589 N N . ASP B 1 201 ? -6.312 21.422 7.023 1 89.56 201 ASP B N 1
ATOM 3590 C CA . ASP B 1 201 ? -5.309 20.641 6.316 1 89.56 201 ASP B CA 1
ATOM 3591 C C . ASP B 1 201 ? -5.426 19.156 6.676 1 89.56 201 ASP B C 1
ATOM 3593 O O . ASP B 1 201 ? -5.117 18.281 5.855 1 89.56 201 ASP B O 1
ATOM 3597 N N . SER B 1 202 ? -5.945 18.938 7.797 1 91.94 202 SER B N 1
ATOM 3598 C CA . SER B 1 202 ? -6.02 17.562 8.25 1 91.94 202 SER B CA 1
ATOM 3599 C C . SER B 1 202 ? -6.969 16.734 7.383 1 91.94 202 SER B C 1
ATOM 3601 O O . SER B 1 202 ? -6.609 15.648 6.918 1 91.94 202 SER B O 1
ATOM 3603 N N . ILE B 1 203 ? -8.18 17.297 7.121 1 96.06 203 ILE B N 1
ATOM 3604 C CA . ILE B 1 203 ? -9.156 16.578 6.312 1 96.06 203 ILE B CA 1
ATOM 3605 C C . ILE B 1 203 ? -8.672 16.5 4.867 1 96.06 203 ILE B C 1
ATOM 3607 O O . ILE B 1 203 ? -8.898 15.5 4.18 1 96.06 203 ILE B O 1
ATOM 3611 N N . ARG B 1 204 ? -7.969 17.531 4.461 1 95.06 204 ARG B N 1
ATOM 3612 C CA . ARG B 1 204 ? -7.41 17.516 3.113 1 95.06 204 ARG B CA 1
ATOM 3613 C C . ARG B 1 204 ? -6.387 16.406 2.957 1 95.06 204 ARG B C 1
ATOM 3615 O O . ARG B 1 204 ? -6.426 15.648 1.981 1 95.06 204 ARG B O 1
ATOM 3622 N N . LEU B 1 205 ? -5.523 16.25 3.91 1 92.69 205 LEU B N 1
ATOM 3623 C CA . LEU B 1 205 ? -4.484 15.227 3.871 1 92.69 205 LEU B CA 1
ATOM 3624 C C . LEU B 1 205 ? -5.09 13.828 3.971 1 92.69 205 LEU B C 1
ATOM 3626 O O . LEU B 1 205 ? -4.641 12.898 3.293 1 92.69 205 LEU B O 1
ATOM 3630 N N . TRP B 1 206 ? -6.086 13.703 4.762 1 96.31 206 TRP B N 1
ATOM 3631 C CA . TRP B 1 206 ? -6.785 12.422 4.871 1 96.31 206 TRP B CA 1
ATOM 3632 C C . TRP B 1 206 ? -7.434 12.047 3.547 1 96.31 206 TRP B C 1
ATOM 3634 O O . TRP B 1 206 ? -7.32 10.898 3.1 1 96.31 206 TRP B O 1
ATOM 3644 N N . THR B 1 207 ? -8.07 13.047 2.945 1 97.81 207 THR B N 1
ATOM 3645 C CA . THR B 1 207 ? -8.727 12.82 1.665 1 97.81 207 THR B CA 1
ATOM 3646 C C . THR B 1 207 ? -7.711 12.414 0.6 1 97.81 207 THR B C 1
ATOM 3648 O O . THR B 1 207 ? -7.938 11.469 -0.155 1 97.81 207 THR B O 1
ATOM 3651 N N . LEU B 1 208 ? -6.566 13.031 0.616 1 95.75 208 LEU B N 1
ATOM 3652 C CA . LEU B 1 208 ? -5.508 12.695 -0.332 1 95.75 208 LEU B CA 1
ATOM 3653 C C . LEU B 1 208 ? -4.969 11.297 -0.076 1 95.75 208 LEU B C 1
ATOM 3655 O O . LEU B 1 208 ? -4.582 10.594 -1.014 1 95.75 208 LEU B O 1
ATOM 3659 N N . SER B 1 209 ? -4.938 10.922 1.179 1 95.62 209 SER B N 1
ATOM 3660 C CA . SER B 1 209 ? -4.477 9.578 1.499 1 95.62 209 SER B CA 1
ATOM 3661 C C . SER B 1 209 ? -5.406 8.516 0.915 1 95.62 209 SER B C 1
ATOM 3663 O O . SER B 1 209 ? -4.953 7.445 0.506 1 95.62 209 SER B O 1
ATOM 3665 N N . LEU B 1 210 ? -6.684 8.766 0.818 1 97.56 210 LEU B N 1
ATOM 3666 C CA . LEU B 1 210 ? -7.637 7.855 0.198 1 97.56 210 LEU B CA 1
ATOM 3667 C C . LEU B 1 210 ? -7.383 7.742 -1.302 1 97.56 210 LEU B C 1
ATOM 3669 O O . LEU B 1 210 ? -7.43 6.645 -1.861 1 97.56 210 LEU B O 1
ATOM 3673 N N . ILE B 1 211 ? -7.102 8.867 -1.866 1 97.62 211 ILE B N 1
ATOM 3674 C CA . ILE B 1 211 ? -6.777 8.875 -3.289 1 97.62 211 ILE B CA 1
ATOM 3675 C C . ILE B 1 211 ? -5.477 8.109 -3.523 1 97.62 211 ILE B C 1
ATOM 3677 O O . ILE B 1 211 ? -5.383 7.297 -4.449 1 97.62 211 ILE B O 1
ATOM 3681 N N . GLY B 1 212 ? -4.504 8.375 -2.67 1 96.12 212 GLY B N 1
ATOM 3682 C CA . GLY B 1 212 ? -3.25 7.648 -2.746 1 96.12 212 GLY B CA 1
ATOM 3683 C C . GLY B 1 212 ? -3.422 6.148 -2.59 1 96.12 212 GLY B C 1
ATOM 3684 O O . GLY B 1 212 ? -2.715 5.367 -3.23 1 96.12 212 GLY B O 1
ATOM 3685 N N . PHE B 1 213 ? -4.363 5.785 -1.737 1 96.88 213 PHE B N 1
ATOM 3686 C CA . PHE B 1 213 ? -4.656 4.375 -1.518 1 96.88 213 PHE B CA 1
ATOM 3687 C C . PHE B 1 213 ? -5.117 3.711 -2.809 1 96.88 213 PHE B C 1
ATOM 3689 O O . PHE B 1 213 ? -4.641 2.629 -3.16 1 96.88 213 PHE B O 1
ATOM 3696 N N . VAL B 1 214 ? -6.027 4.34 -3.537 1 97.81 214 VAL B N 1
ATOM 3697 C CA . VAL B 1 214 ? -6.539 3.807 -4.797 1 97.81 214 VAL B CA 1
ATOM 3698 C C . VAL B 1 214 ? -5.391 3.646 -5.793 1 97.81 214 VAL B C 1
ATOM 3700 O O . VAL B 1 214 ? -5.266 2.607 -6.441 1 97.81 214 VAL B O 1
ATOM 3703 N N . PHE B 1 215 ? -4.535 4.598 -5.844 1 96.75 215 PHE B N 1
ATOM 3704 C CA . PHE B 1 215 ? -3.381 4.543 -6.73 1 96.75 215 PHE B CA 1
ATOM 3705 C C . PHE B 1 215 ? -2.426 3.432 -6.312 1 96.75 215 PHE B C 1
ATOM 3707 O O . PHE B 1 215 ? -1.893 2.711 -7.156 1 96.75 215 PHE B O 1
ATOM 3714 N N . ALA B 1 216 ? -2.273 3.328 -5.043 1 96.44 216 ALA B N 1
ATOM 3715 C CA . ALA B 1 216 ? -1.409 2.268 -4.527 1 96.44 216 ALA B CA 1
ATOM 3716 C C . ALA B 1 216 ? -1.935 0.891 -4.922 1 96.44 216 ALA B C 1
ATOM 3718 O O . ALA B 1 216 ? -1.153 -0.018 -5.215 1 96.44 216 ALA B O 1
ATOM 3719 N N . MET B 1 217 ? -3.211 0.71 -4.887 1 97.25 217 MET B N 1
ATOM 3720 C CA . MET B 1 217 ? -3.797 -0.566 -5.281 1 97.25 217 MET B CA 1
ATOM 3721 C C . MET B 1 217 ? -3.529 -0.854 -6.758 1 97.25 217 MET B C 1
ATOM 3723 O O . MET B 1 217 ? -3.312 -2.006 -7.137 1 97.25 217 MET B O 1
ATOM 3727 N N . LEU B 1 218 ? -3.52 0.193 -7.559 1 96.94 218 LEU B N 1
ATOM 3728 C CA . LEU B 1 218 ? -3.201 0.016 -8.969 1 96.94 218 LEU B CA 1
ATOM 3729 C C . LEU B 1 218 ? -1.749 -0.412 -9.148 1 96.94 218 LEU B C 1
ATOM 3731 O O . LEU B 1 218 ? -1.459 -1.324 -9.93 1 96.94 218 LEU B O 1
ATOM 3735 N N . CYS B 1 219 ? -0.888 0.213 -8.43 1 96.5 219 CYS B N 1
ATOM 3736 C CA . CYS B 1 219 ? 0.523 -0.15 -8.492 1 96.5 219 CYS B CA 1
ATOM 3737 C C . CYS B 1 219 ? 0.742 -1.578 -8.008 1 96.5 219 CYS B C 1
ATOM 3739 O O . CYS B 1 219 ? 1.488 -2.34 -8.625 1 96.5 219 CYS B O 1
ATOM 3741 N N . MET B 1 220 ? 0.067 -1.866 -6.977 1 96.19 220 MET B N 1
ATOM 3742 C CA . MET B 1 220 ? 0.204 -3.211 -6.426 1 96.19 220 MET B CA 1
ATOM 3743 C C . MET B 1 220 ? -0.374 -4.25 -7.379 1 96.19 220 MET B C 1
ATOM 3745 O O . MET B 1 220 ? 0.132 -5.371 -7.465 1 96.19 220 MET B O 1
ATOM 3749 N N . SER B 1 221 ? -1.455 -3.85 -8.016 1 96.75 221 SER B N 1
ATOM 3750 C CA . SER B 1 221 ? -2.029 -4.75 -9.008 1 96.75 221 SER B CA 1
ATOM 3751 C C . SER B 1 221 ? -1.032 -5.055 -10.125 1 96.75 221 SER B C 1
ATOM 3753 O O . SER B 1 221 ? -0.906 -6.203 -10.555 1 96.75 221 SER B O 1
ATOM 3755 N N . ARG B 1 222 ? -0.353 -4.066 -10.594 1 95.94 222 ARG B N 1
ATOM 3756 C CA . ARG B 1 222 ? 0.674 -4.277 -11.609 1 95.94 222 ARG B CA 1
ATOM 3757 C C . ARG B 1 222 ? 1.77 -5.203 -11.094 1 95.94 222 ARG B C 1
ATOM 3759 O O . ARG B 1 222 ? 2.207 -6.113 -11.805 1 95.94 222 ARG B O 1
ATOM 3766 N N . GLN B 1 223 ? 2.148 -4.984 -9.875 1 95.06 223 GLN B N 1
ATOM 3767 C CA . GLN B 1 223 ? 3.168 -5.832 -9.266 1 95.06 223 GLN B CA 1
ATOM 3768 C C . GLN B 1 223 ? 2.674 -7.27 -9.125 1 95.06 223 GLN B C 1
ATOM 3770 O O . GLN B 1 223 ? 3.42 -8.219 -9.383 1 95.06 223 GLN B O 1
ATOM 3775 N N . LEU B 1 224 ? 1.503 -7.414 -8.695 1 94.38 224 LEU B N 1
ATOM 3776 C CA . LEU B 1 224 ? 0.892 -8.727 -8.539 1 94.38 224 LEU B CA 1
ATOM 3777 C C . LEU B 1 224 ? 0.831 -9.461 -9.875 1 94.38 224 LEU B C 1
ATOM 3779 O O . LEU B 1 224 ? 1.115 -10.656 -9.945 1 94.38 224 LEU B O 1
ATOM 3783 N N . THR B 1 225 ? 0.489 -8.758 -10.922 1 93.19 225 THR B N 1
ATOM 3784 C CA . THR B 1 225 ? 0.438 -9.344 -12.258 1 93.19 225 THR B CA 1
ATOM 3785 C C . THR B 1 225 ? 1.804 -9.891 -12.664 1 93.19 225 THR B C 1
ATOM 3787 O O . THR B 1 225 ? 1.9 -10.984 -13.219 1 93.19 225 THR B O 1
ATOM 3790 N N . GLU B 1 226 ? 2.822 -9.211 -12.359 1 92.31 226 GLU B N 1
ATOM 3791 C CA . GLU B 1 226 ? 4.176 -9.664 -12.664 1 92.31 226 GLU B CA 1
ATOM 3792 C C . GLU B 1 226 ? 4.543 -10.891 -11.844 1 92.31 226 GLU B C 1
ATOM 3794 O O . GLU B 1 226 ? 5.137 -11.844 -12.367 1 92.31 226 GLU B O 1
ATOM 3799 N N . ILE B 1 227 ? 4.18 -10.891 -10.609 1 92.31 227 ILE B N 1
ATOM 3800 C CA . ILE B 1 227 ? 4.473 -12.008 -9.719 1 92.31 227 ILE B CA 1
ATOM 3801 C C . ILE B 1 227 ? 3.789 -13.273 -10.242 1 92.31 227 ILE B C 1
ATOM 3803 O O . ILE B 1 227 ? 4.406 -14.344 -10.305 1 92.31 227 ILE B O 1
ATOM 3807 N N . LEU B 1 228 ? 2.57 -13.102 -10.602 1 90.19 228 LEU B N 1
ATOM 3808 C CA . LEU B 1 228 ? 1.788 -14.258 -11.031 1 90.19 228 LEU B CA 1
ATOM 3809 C C . LEU B 1 228 ? 2.293 -14.789 -12.367 1 90.19 228 LEU B C 1
ATOM 3811 O O . LEU B 1 228 ? 2.199 -15.992 -12.641 1 90.19 228 LEU B O 1
ATOM 3815 N N . GLN B 1 229 ? 2.836 -13.922 -13.172 1 85.62 229 GLN B N 1
ATOM 3816 C CA . GLN B 1 229 ? 3.436 -14.367 -14.43 1 85.62 229 GLN B CA 1
ATOM 3817 C C . GLN B 1 229 ? 4.645 -15.266 -14.172 1 85.62 229 GLN B C 1
ATOM 3819 O O . GLN B 1 229 ? 4.801 -16.297 -14.82 1 85.62 229 GLN B O 1
ATOM 3824 N N . TYR B 1 230 ? 5.461 -14.891 -13.195 1 80.75 230 TYR B N 1
ATOM 3825 C CA . TYR B 1 230 ? 6.625 -15.695 -12.836 1 80.75 230 TYR B CA 1
ATOM 3826 C C . TYR B 1 230 ? 6.207 -16.969 -12.109 1 80.75 230 TYR B C 1
ATOM 3828 O O . TYR B 1 230 ? 6.77 -18.031 -12.344 1 80.75 230 TYR B O 1
ATOM 3836 N N . TYR B 1 231 ? 5.27 -16.812 -11.336 1 79.81 231 TYR B N 1
ATOM 3837 C CA . TYR B 1 231 ? 4.836 -17.891 -10.469 1 79.81 231 TYR B CA 1
ATOM 3838 C C . TYR B 1 231 ? 4.23 -19.031 -11.289 1 79.81 231 TYR B C 1
ATOM 3840 O O . TYR B 1 231 ? 4.461 -20.203 -10.992 1 79.81 231 TYR B O 1
ATOM 3848 N N . VAL B 1 232 ? 3.516 -18.672 -12.273 1 73.69 232 VAL B N 1
ATOM 3849 C CA . VAL B 1 232 ? 2.912 -19.688 -13.141 1 73.69 232 VAL B CA 1
ATOM 3850 C C . VAL B 1 232 ? 4.008 -20.438 -13.891 1 73.69 232 VAL B C 1
ATOM 3852 O O . VAL B 1 232 ? 3.924 -21.656 -14.055 1 73.69 232 VAL B O 1
ATOM 3855 N N . PHE B 1 233 ? 5 -19.781 -14.266 1 68.62 233 PHE B N 1
ATOM 3856 C CA . PHE B 1 233 ? 6.098 -20.422 -14.984 1 68.62 233 PHE B CA 1
ATOM 3857 C C . PHE B 1 233 ? 6.844 -21.391 -14.086 1 68.62 233 PHE B C 1
ATOM 3859 O O . PHE B 1 233 ? 7.332 -22.422 -14.555 1 68.62 233 PHE B O 1
ATOM 3866 N N . LEU B 1 234 ? 6.832 -21.094 -12.797 1 67.5 234 LEU B N 1
ATOM 3867 C CA . LEU B 1 234 ? 7.504 -21.938 -11.828 1 67.5 234 LEU B CA 1
ATOM 3868 C C . LEU B 1 234 ? 6.734 -23.234 -11.617 1 67.5 234 LEU B C 1
ATOM 3870 O O . LEU B 1 234 ? 7.332 -24.281 -11.359 1 67.5 234 LEU B O 1
ATOM 3874 N N . LEU B 1 235 ? 5.461 -23.125 -11.719 1 67.62 235 LEU B N 1
ATOM 3875 C CA . LEU B 1 235 ? 4.625 -24.297 -11.43 1 67.62 235 LEU B CA 1
ATOM 3876 C C . LEU B 1 235 ? 4.598 -25.25 -12.617 1 67.62 235 LEU B C 1
ATOM 3878 O O . LEU B 1 235 ? 4.312 -26.438 -12.453 1 67.62 235 LEU B O 1
ATOM 3882 N N . PHE B 1 236 ? 5.027 -24.812 -13.844 1 61.81 236 PHE B N 1
ATOM 3883 C CA . PHE B 1 236 ? 5.047 -25.703 -15 1 61.81 236 PHE B CA 1
ATOM 3884 C C . PHE B 1 236 ? 6.461 -25.844 -15.555 1 61.81 236 PHE B C 1
ATOM 3886 O O . PHE B 1 236 ? 6.844 -26.906 -16.031 1 61.81 236 PHE B O 1
#

pLDDT: mean 93.7, std 7.4, range [58.97, 98.88]

Organism: Porphyromonas gingivalis (strain ATCC 33277 / DSM 20709 / CIP 103683 / JCM 12257 / NCTC 11834 / 2561) (NCBI:txid431947)

Sequence (472 aa):
MEYILEVERNLFLTLNGVQHPLLDGFFYLISAKWTWVIMSIAFLFFLFYKKPTKEALFIVGAVLLSVLICDQLSSSFFKPFFARFRPSHHPDFIDYVKTVYGYRGGKYGFISGHTTNYISLALFTSRIFRNKFYTWTIWSVVALVIYSRIYIGVHFITDIIPGIAVGLIVGHFVYKVYLYARSRWLGASCPAHPSAVYAGDSIRLWTLSLIGFVFAMLCMSRQLTEILQYYVFLLFMEYILEVERNLFLTLNGVQHPLLDGFFYLISAKWTWVIMSIAFLFFLFYKKPTKEALFIVGAVLLSVLICDQLSSSFFKPFFARFRPSHHPDFIDYVKTVYGYRGGKYGFISGHTTNYISLALFTSRIFRNKFYTWTIWSVVALVIYSRIYIGVHFITDIIPGIAVGLIVGHFVYKVYLYARSRWLGASCPAHPSAVYAGDSIRLWTLSLIGFVFAMLCMSRQLTEILQYYVFLLF

Nearest PDB structures (foldseek):
  6ebu-assembly1_A  TM=7.716E-01  e=6.782E-04  Aquifex aeolicus VF5
  5jki-assembly1_A  TM=6.882E-01  e=4.835E-04  Bacillus subtilis subsp. subtilis str. 168
  7f17-assembly3_C  TM=6.110E-01  e=7.603E-03  Pseudomonas aeruginosa
  3w36-assembly1_A  TM=7.991E-01  e=5.615E-01  Streptomyces sp. CNQ-525
  5jwy-assembly1_A  TM=5.078E-01  e=2.173E+00  Escherichia coli K-12

Solvent-accessible surface area (backbone atoms only — not comparable to full-atom values): 23654 Å² total; per-residue (Å²): 111,67,63,58,49,47,51,50,49,53,54,43,50,59,59,19,62,68,78,42,65,54,57,47,35,24,36,53,46,66,62,34,71,47,60,45,49,55,54,52,51,50,50,50,46,64,42,44,62,96,40,62,60,68,61,31,50,50,52,51,51,35,52,50,49,43,45,50,51,36,45,44,46,22,65,68,41,36,18,69,71,66,58,37,58,8,39,46,62,23,86,91,32,41,89,74,50,46,52,49,56,61,46,44,77,64,63,50,25,34,35,27,49,67,32,17,37,46,40,14,50,40,49,30,52,36,66,44,49,67,42,69,71,42,39,57,48,46,51,52,52,42,48,51,36,48,48,20,38,33,38,36,21,38,35,49,66,79,17,39,55,59,9,42,53,52,6,49,52,47,11,51,48,38,42,54,51,42,53,53,50,45,66,70,67,54,51,88,86,45,71,92,48,64,28,72,74,51,47,69,66,60,42,50,52,53,41,49,48,54,53,49,47,57,52,41,35,47,31,44,8,50,45,48,45,54,43,51,56,32,35,53,58,63,77,103,111,68,64,59,48,47,53,50,49,54,53,42,50,60,58,19,62,69,77,42,65,52,56,47,37,24,36,52,46,66,60,33,72,46,62,46,48,54,54,51,51,51,49,51,47,64,43,42,62,97,40,62,62,68,60,30,49,51,51,50,50,37,52,51,49,42,44,49,51,34,45,45,47,20,64,67,41,35,18,68,71,66,58,36,58,9,39,46,63,22,85,92,31,40,87,72,50,46,53,47,56,61,47,42,78,64,63,50,27,36,35,28,50,67,32,16,38,44,38,14,50,41,50,32,50,35,66,45,47,68,42,70,72,42,39,56,48,47,51,50,53,41,49,52,36,49,49,20,39,33,39,36,22,37,35,48,65,78,18,39,56,60,10,43,53,52,5,48,52,48,11,50,49,37,42,54,52,41,53,52,51,44,67,70,66,54,50,87,87,44,72,93,50,64,27,72,76,51,46,69,67,60,43,50,51,52,40,48,49,54,54,48,47,57,52,42,36,48,31,44,8,50,47,49,46,53,43,51,56,32,34,53,58,63,78,103

InterPro domains:
  IPR000326 Phosphatidic acid phosphatase type 2/haloperoxidase [PF01569] (63-181)
  IPR000326 Phosphatidic acid phosphatase type 2/haloperoxidase [SM00014] (59-175)
  IPR036938 Phosphatidic acid phosphatase type 2/haloperoxidase superfamily [SSF48317] (5-185)

GO terms:
  GO:0016791 phosphatase activity (F, IMP)
  GO:0030682 symbiont-mediated perturbation of host defenses (P, IMP)
  GO:0009245 lipid A biosynthetic process (P, IMP)

Foldseek 3Di:
DVVVVVVLVVVLLVLQVDDDLLVLLLLCLLQDDVLCVVLVVVVLCLLCPVFDPVLSVLVVVLLVVQLVVLCCCFPVPFCVVVVAAFLCQDPVRVVRGAARPPDADDGTPAAPSLLLNLLLVLLQVCVQQVDPLLNVLSVVSSVSNLSSCSNRRGHTPVNNVVSNVNSNVSSVVSNVVSLVCCPVPVPPPDPNGNNVRNDDVSSVVSSVVSVVSSVVSSVVSVVVSVVVVVVVVVVD/DVVVVVVLVVVLLVLQVDDDLLVLLLLCLLQDDVLCVVLVVVVLCLLCPVFDPVLSVLVVVLLVVQLVVLCCCFPVPFCVVVVAAFLCQDPVRVVSGAARPPDADDGTPAAPSLLLNLLLVLLQVCVQQVDPLLNVLSVVSSVSNLSSCSNRRGHTPVNNVVSNVNSNVSSVVSNVVSLVCCPVPVPPPDPNGNNVRNDDVSSVVSSVVSVVSSVVSSVVSVVVSVVVVVVVVVVD

Secondary structure (DSSP, 8-state):
-HHHHHHHHHHHHHHHT---HHHHHHHHHHT-TTHHHHHHHHHHHHHHTTS-HHHHHHHHHHHHHHHHHHHIIIIIIIHHHH-PBPTTT-TTTTTT---STT----SB-SSPHHHHHHHHHHHHHHHHH--HHHHHHHHHHHHHHHHHHHHTTS--HHHHHHHHHHHHHHHHHHHHHHHHHHHHHS-TTS-SSGGGTS-THHHHHHHHHHHHHHHHHHHHHHHHHHHHHHHHHHH-/-HHHHHHHHHHHHHHHT---HHHHHHHHHHT-TTHHHHHHHHHHHHHHTTS-HHHHHHHHHHHHHHHHHHHIIIIIIIHHHH-PBPTTT-TTTTTT---STT----SB-SSPHHHHHHHHHHHHHHHHH--HHHHHHHHHHHHHHHHHHHHTTS--HHHHHHHHHHHHHHHHHHHHHHHHHHHHHS-TTS-SSGGGTS-THHHHHHHHHHHHHHHHHHHHHHHHHHHHHHHHHHH-